Protein AF-A0A6A5BNG4-F1 (afdb_monomer)

Organism: Naegleria fowleri (NCBI:txid5763)

Solvent-accessible surface area (backbone atoms only — not comparable to full-atom values): 40467 Å² total; per-residue (Å²): 136,88,87,90,83,90,85,84,89,82,91,80,87,82,93,75,80,95,74,82,93,76,83,85,81,82,87,80,90,81,89,84,83,89,85,88,85,87,84,88,89,84,85,88,85,86,86,90,85,90,81,86,85,82,96,75,83,93,73,86,79,90,78,88,81,85,94,74,91,82,88,84,90,86,89,84,90,83,90,76,91,90,69,88,84,77,84,78,76,78,71,85,40,72,65,53,53,52,50,51,51,50,52,53,49,50,56,49,53,50,54,52,51,53,55,48,58,74,68,67,58,78,77,49,74,68,56,52,50,52,39,50,51,51,50,52,54,45,49,56,54,36,50,52,45,52,60,82,52,80,81,55,79,92,73,60,54,68,69,37,34,52,49,34,25,55,36,22,52,51,50,38,36,35,55,38,62,70,58,66,84,70,89,58,66,52,52,57,54,15,46,54,52,40,49,48,32,60,77,78,36,45,45,57,54,52,48,51,51,52,54,26,51,76,68,72,48,40,64,54,24,61,72,52,66,53,83,83,66,75,64,79,88,67,94,82,58,64,68,54,76,31,82,91,37,45,24,48,36,45,47,43,30,48,30,35,65,74,34,80,62,27,33,53,36,45,52,30,45,41,51,49,50,55,42,50,50,27,39,48,52,20,31,55,26,23,61,75,66,27,59,90,72,50,45,68,52,39,60,50,33,39,34,51,46,44,78,75,34,58,97,68,60,47,73,67,60,49,52,52,40,51,49,52,50,49,54,34,75,76,70,40,44,84,78,41,44,84,40,68,46,64,39,70,66,51,50,29,66,32,40,45,46,20,46,52,28,42,41,53,26,51,60,48,60,75,76,46,94,48,73,71,49,53,56,49,28,43,50,26,32,55,48,17,40,71,70,22,84,63,44,49,68,44,56,74,67,68,81,57,96,46,73,68,51,48,51,53,36,49,54,49,30,50,50,45,41,35,70,61,24,67,38,95,54,77,84,73,49,30,61,58,52,61,43,47,56,49,14,53,51,36,34,53,51,18,71,69,41,87,48,66,70,60,15,21,54,38,11,52,57,13,36,54,32,40,53,52,32,68,77,38,54,18,56,77,68,50,47,60,60,42,44,52,42,16,50,24,28,42,54,52,42,35,54,70,63,14,53,51,32,44,51,54,30,62,64,44,47,89,72,45,59,67,68,60,52,43,45,53,52,50,53,52,28,54,51,30,26,45,75,60,37,45,67,63,22,45,55,50,34,51,52,50,51,71,46,50,59,69,91,64,22,59,66,40,46,50,52,36,46,44,58,74,71,47,73,69,54,69,67,54,51,71,56,54,68,64,93,46,71,67,56,56,49,51,63,49,68,56,53,76,58,88,75,60,96,63,67,70,96,62,67,92,43,65,93,42,74,65,50,31,46,53,49,45,53,53,50,52,49,51,47,48,77,75,36,42,73,63,37,71,72,34,68,47,51,33,51,37,51,52,51,48,50,52,51,48,55,45,52,76,71,58,75,86,74,83,87,90,74,95,65,83,62,50,64,63,51,32,66,67,36,71,76,89,76,60,84,86,87,77,97,76,76,92,128

Secondary structure (DSSP, 8-state):
--------------------------------------------------------------------------------SSS----------HHHHHHHHHHHHHHHHHHHHHHHHHTT----HHHHHHHHHHHHHHHHHHHHHHHTTTT-GGG--HHHHHHHHHHHHHHHHHHHTT-PPPPP-HHHHHHHHHHHHHHH-HHHHHHHHHHHHHTT-HHHHHT-S-TT------TT-TTTSSTTTHHHHHHHHHHHHHSHHHHHHHHHHHHHHHHHHHHHHHHHHHHHH-HHHHTTHHHHHHHHHHHHHGGG--HHHHHHHHHHHHHIIIIIHHHHTT-EEE-TTT--EEEHHHHHHHHHHHHHHHH--SHHHHHHHHHHHHHHHHH-TT-GGGGGS---SSHHHHHHHHHHHHHHHHHHS--S-GGG-SS-THHHHHHHHHHHHHHH-SSHHHHHHHHHHHHHHHHHHHHS-SSPPPTHHHHHHHHHHHHTT-HHHHHHHHHHHHHTGGGS-HHHHHHHHHHHHHHHHHTT-HHHHHHHHHHHHHHS-HHHHHHHHHHHHHHHHS---TTGGGT-----HHHHHHHHHTTTTTS-----SS-SSSSSHHHHHHHHHHHHHHHHHHHHHHHHH-HHHHHHHHHHHHHHHHHHHHSS-PPP-----HHHHHHTSGGGS----------

pLDDT: mean 70.49, std 24.0, range [17.94, 96.12]

Radius of gyration: 31.19 Å; Cα contacts (8 Å, |Δi|>4): 688; chains: 1; bounding box: 96×82×78 Å

Nearest PDB structures (foldseek):
  3q15-assembly2_B-3  TM=4.594E-01  e=6.925E-02  Bacillus subtilis
  4i1a-assembly3_B  TM=2.818E-01  e=2.687E-02  Bacillus subtilis subsp. subtilis str. 168
  8rte-assembly1_B  TM=2.858E-01  e=1.502E+00  Bacillus phage phi105
  8rte-assembly1_A  TM=2.874E-01  e=1.626E+00  Bacillus phage phi105
  9dze-assembly1_c  TM=2.447E-01  e=7.385E-01  synthetic construct

Mean predicted aligned error: 15.06 Å

Sequence (687 aa):
MKAFLVQSLSKSRPLFSSSEARVLNFSYSVMGSNKVLTIGPHVFANLGASRKIDSKTYVPRSDIFPTSFRSYHYNIIYRNNNTEEKDLSFMETEAFIKANEQITQLEKSFAELLKKKRKNQTLQYDEELERQNLVFSTNNLLERAEEDNGGDTSLMHPLHLYMTWKLSKLRSKLLMRDFYTVDHNIPEDAITESVKMLEERPYLANLLKEQLIDRNEFEKYDKNFDQTIQFPTYTGHVQIHSPENNWLKYYIHDKLSNSSVGSIIAKKRAVFAELAESMQSGLASSLQLGPSIVKKDLFIFAFYYVVHFFSRLNPEAYDQCKEVVKIWDKGLKEEFKDVTFKDWETDVELRLDSCMSVLKAFLIGFTSEDETSAETIKKYAKLAQKQDSNNFYVFTLDVGEDPASFLRNIVKAEKIILEKGKLKTINHLRFFPILFHKATTVWSAAAAANDQVERGKVAKDALKLLQLSFNNLHVPMDPIEVQTMADCKLMMGEPDQSLTLYKEFFEVQFLTSSYHITHAVEVVSSLLLSVGESESAIKSLNRYCKYFPEDFTVSLRLHLIHALVEPPNSDLTSLIKSNDPSVQAQLAKGGDLRANNSTPSKLYHGKTEREQLEWCRKELNKLMDRHAEWLEMDDALYHFYQEIRNKVEMKLKQGNKMPQKPTVPSALKASMSKSLLTKSSDKKKNK

Structure (mmCIF, N/CA/C/O backbone):
data_AF-A0A6A5BNG4-F1
#
_entry.id   AF-A0A6A5BNG4-F1
#
loop_
_atom_site.group_PDB
_atom_site.id
_atom_site.type_symbol
_atom_site.label_atom_id
_atom_site.label_alt_id
_atom_site.label_comp_id
_atom_site.label_asym_id
_atom_site.label_entity_id
_atom_site.label_seq_id
_atom_site.pdbx_PDB_ins_code
_atom_site.Cartn_x
_atom_site.Cartn_y
_atom_site.Cartn_z
_atom_site.occupancy
_atom_site.B_iso_or_equiv
_atom_site.auth_seq_id
_atom_site.auth_comp_id
_atom_site.auth_asym_id
_atom_site.auth_atom_id
_atom_site.pdbx_PDB_model_num
ATOM 1 N N . MET A 1 1 ? 34.968 31.432 31.996 1.00 21.94 1 MET A N 1
ATOM 2 C CA . MET A 1 1 ? 34.877 30.905 33.376 1.00 21.94 1 MET A CA 1
ATOM 3 C C . MET A 1 1 ? 33.871 31.776 34.132 1.00 21.94 1 MET A C 1
ATOM 5 O O . MET A 1 1 ? 34.137 32.956 34.262 1.00 21.94 1 MET A O 1
ATOM 9 N N . LYS A 1 2 ? 32.727 31.199 34.543 1.00 20.91 2 LYS A N 1
ATOM 10 C CA . LYS A 1 2 ? 31.618 31.758 35.362 1.00 20.91 2 LYS A CA 1
ATOM 11 C C . LYS A 1 2 ? 30.854 33.037 34.913 1.00 20.91 2 LYS A C 1
ATOM 13 O O . LYS A 1 2 ? 31.408 34.122 34.879 1.00 20.91 2 LYS A O 1
ATOM 18 N N . ALA A 1 3 ? 29.526 32.833 34.837 1.00 21.31 3 ALA A N 1
ATOM 19 C CA . ALA A 1 3 ? 28.412 33.680 35.311 1.00 21.31 3 ALA A CA 1
ATOM 20 C C . ALA A 1 3 ? 27.717 34.649 34.322 1.00 21.31 3 ALA A C 1
ATOM 22 O O . ALA A 1 3 ? 28.346 35.567 33.818 1.00 21.31 3 ALA A O 1
ATOM 23 N N . PHE A 1 4 ? 26.404 34.444 34.101 1.00 19.59 4 PHE A N 1
ATOM 24 C CA . PHE A 1 4 ? 25.274 35.308 34.523 1.00 19.59 4 PHE A CA 1
ATOM 25 C C . PHE A 1 4 ? 23.986 35.091 33.694 1.00 19.59 4 PHE A C 1
ATOM 27 O O . PHE A 1 4 ? 24.003 34.936 32.478 1.00 19.59 4 PHE A O 1
ATOM 34 N N . LEU A 1 5 ? 22.879 35.045 34.437 1.00 20.58 5 LEU A N 1
ATOM 35 C CA . LEU A 1 5 ? 21.484 34.775 34.086 1.00 20.58 5 LEU A CA 1
ATOM 36 C C . LEU A 1 5 ? 20.719 36.054 33.653 1.00 20.58 5 LEU A C 1
ATOM 38 O O . LEU A 1 5 ? 21.007 37.122 34.178 1.00 20.58 5 LEU A O 1
ATOM 42 N N . VAL A 1 6 ? 19.640 35.851 32.870 1.00 21.09 6 VAL A N 1
ATOM 43 C CA . VAL A 1 6 ? 18.288 36.478 32.993 1.00 21.09 6 VAL A CA 1
ATOM 44 C C . VAL A 1 6 ? 18.105 37.952 32.565 1.00 21.09 6 VAL A C 1
ATOM 46 O O . 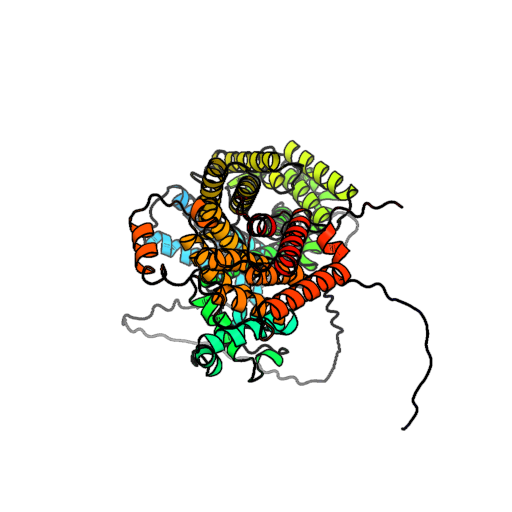VAL A 1 6 ? 18.624 38.850 33.207 1.00 21.09 6 VAL A O 1
ATOM 49 N N . GLN A 1 7 ? 17.271 38.223 31.537 1.00 19.84 7 GLN A N 1
ATOM 50 C CA . GLN A 1 7 ? 15.839 38.621 31.638 1.00 19.84 7 GLN A CA 1
ATOM 51 C C . GLN A 1 7 ? 15.306 39.406 30.410 1.00 19.84 7 GLN A C 1
ATOM 53 O O . GLN A 1 7 ? 16.007 40.220 29.822 1.00 19.84 7 GLN A O 1
ATOM 58 N N . SER A 1 8 ? 13.995 39.242 30.163 1.00 19.17 8 SER A N 1
ATOM 59 C CA . SER A 1 8 ? 13.049 40.039 29.339 1.00 19.17 8 SER A CA 1
ATOM 60 C C . SER A 1 8 ? 13.071 39.824 27.811 1.00 19.17 8 SER A C 1
ATOM 62 O O . SER A 1 8 ? 14.014 40.180 27.123 1.00 19.17 8 SER A O 1
ATOM 64 N N . LEU A 1 9 ? 12.137 39.035 27.255 1.00 20.30 9 LEU A N 1
ATOM 65 C CA . LEU A 1 9 ? 10.735 39.349 26.889 1.00 20.30 9 LEU A CA 1
ATOM 66 C C . LEU A 1 9 ? 10.604 40.300 25.685 1.00 20.30 9 LEU A C 1
ATOM 68 O O . LEU A 1 9 ? 10.746 41.507 25.827 1.00 20.30 9 LEU A O 1
ATOM 72 N N . SER A 1 10 ? 10.144 39.781 24.541 1.00 20.94 10 SER A N 1
ATOM 73 C CA . SER A 1 10 ? 8.760 39.978 24.062 1.00 20.94 10 SER A CA 1
ATOM 74 C C . SER A 1 10 ? 8.623 39.837 22.533 1.00 20.94 10 SER A C 1
ATOM 76 O O . SER A 1 10 ? 9.385 40.403 21.764 1.00 20.94 10 SER A O 1
ATOM 78 N N . LYS A 1 11 ? 7.566 39.115 22.129 1.00 23.48 11 LYS A N 1
ATOM 79 C CA . LYS A 1 11 ? 6.869 39.174 20.828 1.00 23.48 11 LYS A CA 1
ATOM 80 C C . LYS A 1 11 ? 7.656 38.814 19.553 1.00 23.48 11 LYS A C 1
ATOM 82 O O . LYS A 1 11 ? 8.029 39.682 18.777 1.00 23.48 11 LYS A O 1
ATOM 87 N N . SER A 1 12 ? 7.637 37.527 19.213 1.00 20.52 12 SER A N 1
ATOM 88 C CA . SER A 1 12 ? 7.325 37.077 17.846 1.00 20.52 12 SER A CA 1
ATOM 89 C C . SER A 1 12 ? 6.909 35.601 17.861 1.00 20.52 12 SER A C 1
ATOM 91 O O . SER A 1 12 ? 7.586 34.744 18.419 1.00 20.52 12 SER A O 1
ATOM 93 N N . ARG A 1 13 ? 5.733 35.310 17.295 1.00 20.23 13 ARG A N 1
ATOM 94 C CA . ARG A 1 13 ? 5.315 33.952 16.918 1.00 20.23 13 ARG A CA 1
ATOM 95 C C . ARG A 1 13 ? 6.198 33.483 15.753 1.00 20.23 13 ARG A C 1
ATOM 97 O O . ARG A 1 13 ? 6.324 34.258 14.806 1.00 20.23 13 ARG A O 1
ATOM 104 N N . PRO A 1 14 ? 6.665 32.227 15.718 1.00 21.78 14 PRO A N 1
ATOM 105 C CA . PRO A 1 14 ? 6.932 31.544 14.466 1.00 21.78 14 PRO A CA 1
ATOM 106 C C . PRO A 1 14 ? 5.782 30.578 14.162 1.00 21.78 14 PRO A C 1
ATOM 108 O O . PRO A 1 14 ? 5.518 29.629 14.896 1.00 21.78 14 PRO A O 1
ATOM 111 N N . LEU A 1 15 ? 5.094 30.865 13.059 1.00 21.11 15 LEU A N 1
ATOM 112 C CA . LEU A 1 15 ? 4.366 29.893 12.256 1.00 21.11 15 LEU A CA 1
ATOM 113 C C . LEU A 1 15 ? 5.402 28.959 11.625 1.00 21.11 15 LEU A C 1
ATOM 115 O O . LEU A 1 15 ? 6.094 29.383 10.708 1.00 21.11 15 LEU A O 1
ATOM 119 N N . PHE A 1 16 ? 5.499 27.720 12.095 1.00 20.09 16 PHE A N 1
ATOM 120 C CA . PHE A 1 16 ? 6.054 26.614 11.318 1.00 20.09 16 PHE A CA 1
ATOM 121 C C . PHE A 1 16 ? 5.266 25.357 11.680 1.00 20.09 16 PHE A C 1
ATOM 123 O O . PHE A 1 16 ? 5.475 24.749 12.727 1.00 20.09 16 PHE A O 1
ATOM 130 N N . SER A 1 17 ? 4.295 25.026 10.830 1.00 21.86 17 SER A N 1
ATOM 131 C CA . SER A 1 17 ? 3.692 23.699 10.768 1.00 21.86 17 SER A CA 1
ATOM 132 C C . SER A 1 17 ? 4.641 22.778 10.007 1.00 21.86 17 SER A C 1
ATOM 134 O O . SER A 1 17 ? 5.210 23.167 8.991 1.00 21.86 17 SER A O 1
ATOM 136 N N . SER A 1 18 ? 4.812 21.576 10.537 1.00 21.56 18 SER A N 1
ATOM 137 C CA . SER A 1 18 ? 5.783 20.554 10.161 1.00 21.56 18 SER A CA 1
ATOM 138 C C . SER A 1 18 ? 5.607 20.040 8.729 1.00 21.56 18 SER A C 1
ATOM 140 O O . SER A 1 18 ? 4.853 19.104 8.472 1.00 21.56 18 SER A O 1
ATOM 142 N N . SER A 1 19 ? 6.365 20.635 7.820 1.00 21.42 19 SER A N 1
ATOM 143 C CA . SER A 1 19 ? 6.975 19.970 6.674 1.00 21.42 19 SER A CA 1
ATOM 144 C C . SER A 1 19 ? 8.455 19.734 6.997 1.00 21.42 19 SER A C 1
ATOM 146 O O . SER A 1 19 ? 9.074 20.597 7.613 1.00 21.42 19 SER A O 1
ATOM 148 N N . GLU A 1 20 ? 9.002 18.624 6.492 1.00 23.64 20 GLU A N 1
ATOM 149 C CA . GLU A 1 20 ? 10.434 18.285 6.362 1.00 23.64 20 GLU A CA 1
ATOM 150 C C . GLU A 1 20 ? 11.079 17.418 7.460 1.00 23.64 20 GLU A C 1
ATOM 152 O O . GLU A 1 20 ? 11.467 17.889 8.524 1.00 23.64 20 GLU A O 1
ATOM 157 N N . ALA A 1 21 ? 11.367 16.162 7.102 1.00 21.28 21 ALA A N 1
ATOM 158 C CA . ALA A 1 21 ? 12.615 15.520 7.499 1.00 21.28 21 ALA A CA 1
ATOM 159 C C . ALA A 1 21 ? 13.650 15.784 6.389 1.00 21.28 21 ALA A C 1
ATOM 161 O O . ALA A 1 21 ? 13.784 15.018 5.437 1.00 21.28 21 ALA A O 1
ATOM 162 N N . ARG A 1 22 ? 14.354 16.917 6.492 1.00 20.56 22 ARG A N 1
ATOM 163 C CA . ARG A 1 22 ? 15.666 17.122 5.866 1.00 20.56 22 ARG A CA 1
ATOM 164 C C . ARG A 1 22 ? 16.707 16.601 6.848 1.00 20.56 22 ARG A C 1
ATOM 166 O O . ARG A 1 22 ? 16.840 17.162 7.932 1.00 20.56 22 ARG A O 1
ATOM 173 N N . VAL A 1 23 ? 17.478 15.587 6.468 1.00 20.09 23 VAL A N 1
ATOM 174 C CA . VAL A 1 23 ? 18.735 15.280 7.161 1.00 20.09 23 VAL A CA 1
ATOM 175 C C . VAL A 1 23 ? 19.874 15.846 6.321 1.00 20.09 23 VAL A C 1
ATOM 177 O O . VAL A 1 23 ? 20.264 15.295 5.297 1.00 20.09 23 VAL A O 1
ATOM 180 N N . LEU A 1 24 ? 20.364 17.004 6.762 1.00 18.69 24 LEU A N 1
ATOM 181 C CA . LEU A 1 24 ? 21.663 17.563 6.406 1.00 18.69 24 LEU A CA 1
ATOM 182 C C . LEU A 1 24 ? 22.744 16.710 7.080 1.00 18.69 24 LEU A C 1
ATOM 184 O O . LEU A 1 24 ? 22.804 16.694 8.307 1.00 18.69 24 LEU A O 1
ATOM 188 N N . ASN A 1 25 ? 23.618 16.061 6.311 1.00 19.77 25 ASN A N 1
ATOM 189 C CA . ASN A 1 25 ? 24.873 15.528 6.843 1.00 19.77 25 ASN A CA 1
ATOM 190 C C . ASN A 1 25 ? 26.040 16.388 6.353 1.00 19.77 25 ASN A C 1
ATOM 192 O O . ASN A 1 25 ? 26.356 16.431 5.167 1.00 19.77 25 ASN A O 1
ATOM 196 N N . PHE A 1 26 ? 26.656 17.093 7.302 1.00 18.72 26 PHE A N 1
ATOM 197 C CA . PHE A 1 26 ? 27.921 17.793 7.130 1.00 18.72 26 PHE A CA 1
ATOM 198 C C . PHE A 1 26 ? 29.082 16.803 7.266 1.00 18.72 26 PHE A C 1
ATOM 200 O O . PHE A 1 26 ? 29.196 16.084 8.257 1.00 18.72 26 PHE A O 1
ATOM 207 N N . SER A 1 27 ? 29.961 16.807 6.270 1.00 17.94 27 SER A N 1
ATOM 208 C CA . SER A 1 27 ? 31.231 16.089 6.236 1.00 17.94 27 SER A CA 1
ATOM 209 C C . SER A 1 27 ? 32.226 16.690 7.235 1.00 17.94 27 SER A C 1
ATOM 211 O O . SER A 1 27 ? 32.430 17.903 7.248 1.00 17.94 27 SER A O 1
ATOM 213 N N . TYR A 1 28 ? 32.927 15.850 7.999 1.00 19.59 28 TYR A N 1
ATOM 214 C CA . TYR A 1 28 ? 34.184 16.227 8.650 1.00 19.59 28 TYR A CA 1
ATOM 215 C C . TYR A 1 28 ? 35.303 15.293 8.187 1.00 19.59 28 TYR A C 1
ATOM 217 O O . TYR A 1 28 ? 35.239 14.081 8.371 1.00 19.59 28 TYR A O 1
ATOM 225 N N . SER A 1 29 ? 36.332 15.881 7.573 1.00 18.59 29 SER A N 1
ATOM 226 C CA . SER A 1 29 ? 37.583 15.212 7.223 1.00 18.59 29 SER A CA 1
ATOM 227 C C . SER A 1 29 ? 38.486 15.085 8.447 1.00 18.59 29 SER A C 1
ATOM 229 O O . SER A 1 29 ? 38.669 16.069 9.166 1.00 18.59 29 SER A O 1
ATOM 231 N N . VAL A 1 30 ? 39.166 13.950 8.598 1.00 19.66 30 VAL A N 1
ATOM 232 C CA . VAL A 1 30 ? 40.410 13.863 9.375 1.00 19.66 30 VAL A CA 1
ATOM 233 C C . VAL A 1 30 ? 41.446 13.123 8.527 1.00 19.66 30 VAL A C 1
ATOM 235 O O . VAL A 1 30 ? 41.300 11.938 8.244 1.00 19.66 30 VAL A O 1
ATOM 238 N N . MET A 1 31 ? 42.476 13.851 8.083 1.00 20.22 31 MET A N 1
ATOM 239 C CA . MET A 1 31 ? 43.688 13.289 7.477 1.00 20.22 31 MET A CA 1
ATOM 240 C C . MET A 1 31 ? 44.587 12.659 8.548 1.00 20.22 31 MET A C 1
ATOM 242 O O . MET A 1 31 ? 44.714 13.211 9.640 1.00 20.22 31 MET A O 1
ATOM 246 N N . GLY A 1 32 ? 45.304 11.583 8.195 1.00 20.73 32 GLY A N 1
ATOM 247 C CA . GLY A 1 32 ? 46.366 11.031 9.046 1.00 20.73 32 GLY A CA 1
ATOM 248 C C . GLY A 1 32 ? 47.072 9.758 8.549 1.00 20.73 32 GLY A C 1
ATOM 249 O O . GLY A 1 32 ? 46.861 8.693 9.104 1.00 20.73 32 GLY A O 1
ATOM 250 N N . SER A 1 33 ? 47.957 9.916 7.555 1.00 22.66 33 SER A N 1
ATOM 251 C CA . SER A 1 33 ? 49.281 9.267 7.372 1.00 22.66 33 SER A CA 1
ATOM 252 C C . SER A 1 33 ? 49.483 7.731 7.282 1.00 22.66 33 SER A C 1
ATOM 254 O O . SER A 1 33 ? 49.406 7.013 8.271 1.00 22.66 33 SER A O 1
ATOM 256 N N . ASN A 1 34 ? 49.999 7.324 6.107 1.00 23.98 34 ASN A N 1
ATOM 257 C CA . ASN A 1 34 ? 51.129 6.414 5.810 1.00 23.98 34 ASN A CA 1
ATOM 258 C C . ASN A 1 34 ? 51.311 5.074 6.563 1.00 23.98 34 ASN A C 1
ATOM 260 O O . ASN A 1 34 ? 51.776 5.064 7.700 1.00 23.98 34 ASN A O 1
ATOM 264 N N . LYS A 1 35 ? 51.298 3.957 5.811 1.00 22.94 35 LYS A N 1
ATOM 265 C CA . LYS A 1 35 ? 52.527 3.194 5.479 1.00 22.94 35 LYS A CA 1
ATOM 266 C C . LYS A 1 35 ? 52.305 2.136 4.387 1.00 22.94 35 LYS A C 1
ATOM 268 O O . LYS A 1 35 ? 51.303 1.438 4.353 1.00 22.94 35 LYS A O 1
ATOM 273 N N . VAL A 1 36 ? 53.308 2.069 3.516 1.00 22.73 36 VAL A N 1
ATOM 274 C CA . VAL A 1 36 ? 53.517 1.183 2.364 1.00 22.73 36 VAL A CA 1
ATOM 275 C C . VAL A 1 36 ? 53.899 -0.230 2.816 1.00 22.73 36 VAL A C 1
ATOM 277 O O . VAL A 1 36 ? 54.700 -0.363 3.743 1.00 22.73 36 VAL A O 1
ATOM 280 N N . LEU A 1 37 ? 53.447 -1.264 2.097 1.00 21.11 37 LEU A N 1
ATOM 281 C CA . LEU A 1 37 ? 54.206 -2.513 1.984 1.00 21.11 37 LEU A CA 1
ATOM 282 C C . LEU A 1 37 ? 53.990 -3.185 0.619 1.00 21.11 37 LEU A C 1
ATOM 284 O O . LEU A 1 37 ? 52.897 -3.619 0.272 1.00 21.11 37 LEU A O 1
ATOM 288 N N . THR A 1 38 ? 55.077 -3.236 -0.145 1.00 21.02 38 THR A N 1
ATOM 289 C CA . THR A 1 38 ? 55.267 -3.972 -1.399 1.00 21.02 38 THR A CA 1
ATOM 290 C C . THR A 1 38 ? 55.924 -5.316 -1.071 1.00 21.02 38 THR A C 1
ATOM 292 O O . THR A 1 38 ? 56.778 -5.325 -0.191 1.00 21.02 38 THR A O 1
ATOM 295 N N . ILE A 1 39 ? 55.601 -6.402 -1.788 1.00 21.23 39 ILE A N 1
ATOM 296 C CA . ILE A 1 39 ? 56.528 -7.444 -2.304 1.00 21.23 39 ILE A CA 1
ATOM 297 C C . ILE A 1 39 ? 55.727 -8.414 -3.200 1.00 21.23 39 ILE A C 1
ATOM 299 O O . ILE A 1 39 ? 54.602 -8.784 -2.880 1.00 21.23 39 ILE A O 1
ATOM 303 N N . GLY A 1 40 ? 56.321 -8.759 -4.348 1.00 19.00 40 GLY A N 1
ATOM 304 C CA . GLY A 1 40 ? 55.734 -9.510 -5.461 1.00 19.00 40 GLY A CA 1
ATOM 305 C C . GLY A 1 40 ? 56.081 -11.021 -5.530 1.00 19.00 40 GLY A C 1
ATOM 306 O O . GLY A 1 40 ? 56.187 -11.656 -4.484 1.00 19.00 40 GLY A O 1
ATOM 307 N N . PRO A 1 41 ? 56.198 -11.630 -6.736 1.00 27.78 41 PRO A N 1
ATOM 308 C CA . PRO A 1 41 ? 55.544 -12.910 -7.064 1.00 27.78 41 PRO A CA 1
ATOM 309 C C . PRO A 1 41 ? 56.490 -14.091 -7.386 1.00 27.78 41 PRO A C 1
ATOM 311 O O . PRO A 1 41 ? 57.577 -13.876 -7.908 1.00 27.78 41 PRO A O 1
ATOM 314 N N . HIS A 1 42 ? 56.026 -15.342 -7.212 1.00 20.91 42 HIS A N 1
ATOM 315 C CA . HIS A 1 42 ? 56.537 -16.553 -7.897 1.00 20.91 42 HIS A CA 1
ATOM 316 C C . HIS A 1 42 ? 55.421 -17.626 -7.994 1.00 20.91 42 HIS A C 1
ATOM 318 O O . HIS A 1 42 ? 54.823 -17.963 -6.982 1.00 20.91 42 HIS A O 1
ATOM 324 N N . VAL A 1 43 ? 54.910 -17.953 -9.193 1.00 20.77 43 VAL A N 1
ATOM 325 C CA . VAL A 1 43 ? 55.278 -19.041 -10.145 1.00 20.77 43 VAL A CA 1
ATOM 326 C C . VAL A 1 43 ? 54.539 -20.384 -9.921 1.00 20.77 43 VAL A C 1
ATOM 328 O O . VAL A 1 43 ? 54.553 -20.968 -8.847 1.00 20.77 43 VAL A O 1
ATOM 331 N N . PHE A 1 44 ? 53.918 -20.831 -11.024 1.00 22.08 44 PHE A N 1
ATOM 332 C CA . PHE A 1 44 ? 53.244 -22.093 -11.372 1.00 22.08 44 PHE A CA 1
ATOM 333 C C . PHE A 1 44 ? 53.878 -23.410 -10.861 1.00 22.08 44 PHE A C 1
ATOM 335 O O . PHE A 1 44 ? 55.096 -23.545 -10.898 1.00 22.08 44 PHE A O 1
ATOM 342 N N . ALA A 1 45 ? 53.050 -24.444 -10.604 1.00 21.56 45 ALA A N 1
ATOM 343 C CA . ALA A 1 45 ? 52.884 -25.630 -11.480 1.00 21.56 45 ALA A CA 1
ATOM 344 C C . ALA A 1 45 ? 52.431 -26.932 -10.755 1.00 21.56 45 ALA A C 1
ATOM 346 O O . ALA A 1 45 ? 53.071 -27.389 -9.817 1.00 21.56 45 ALA A O 1
ATOM 347 N N . ASN A 1 46 ? 51.450 -27.599 -11.385 1.00 21.62 46 ASN A N 1
ATOM 348 C CA . ASN A 1 46 ? 51.383 -29.040 -11.707 1.00 21.62 46 ASN A CA 1
ATOM 349 C C . ASN A 1 46 ? 50.761 -30.128 -10.788 1.00 21.62 46 ASN A C 1
ATOM 351 O O . ASN A 1 46 ? 51.171 -30.344 -9.656 1.00 21.62 46 ASN A O 1
ATOM 355 N N . LEU A 1 47 ? 49.926 -30.939 -11.482 1.00 21.97 47 LEU A N 1
ATOM 356 C CA . LEU A 1 47 ? 49.556 -32.365 -11.312 1.00 21.97 47 LEU A CA 1
ATOM 357 C C . LEU A 1 47 ? 48.570 -32.684 -10.165 1.00 21.97 47 LEU A C 1
ATOM 359 O O . LEU A 1 47 ? 48.781 -32.305 -9.028 1.00 21.97 47 LEU A O 1
ATOM 363 N N . GLY A 1 48 ? 47.439 -33.375 -10.341 1.00 21.31 48 GLY A N 1
ATOM 364 C CA . GLY A 1 48 ? 47.065 -34.397 -11.317 1.00 21.31 48 GLY A CA 1
ATOM 365 C C . GLY A 1 48 ? 46.961 -35.756 -10.613 1.00 21.31 48 GLY A C 1
ATOM 366 O O . GLY A 1 48 ? 47.982 -36.408 -10.461 1.00 21.31 48 GLY A O 1
ATOM 367 N N . ALA A 1 49 ? 45.761 -36.186 -10.191 1.00 22.61 49 ALA A N 1
ATOM 368 C CA . ALA A 1 49 ? 45.398 -37.603 -10.002 1.00 22.61 49 ALA A CA 1
ATOM 369 C C . ALA A 1 49 ? 43.911 -37.780 -9.637 1.00 22.61 49 ALA A C 1
ATOM 371 O O . ALA A 1 49 ? 43.346 -37.060 -8.819 1.00 22.61 49 ALA A O 1
ATOM 372 N N . SER A 1 50 ? 43.298 -38.785 -10.258 1.00 24.03 50 SER A N 1
ATOM 373 C CA . SER A 1 50 ? 41.903 -39.208 -10.143 1.00 24.03 50 SER A CA 1
ATOM 374 C C . SER A 1 50 ? 41.514 -39.767 -8.770 1.00 24.03 50 SER A C 1
ATOM 376 O O . SER A 1 50 ? 42.295 -40.521 -8.190 1.00 24.03 50 SER A O 1
ATOM 378 N N . ARG A 1 51 ? 40.241 -39.613 -8.376 1.00 22.78 51 ARG A N 1
ATOM 379 C CA . ARG A 1 51 ? 39.464 -40.681 -7.713 1.00 22.78 51 ARG A CA 1
ATOM 380 C C . ARG A 1 51 ? 37.958 -40.491 -7.925 1.00 22.78 51 ARG A C 1
ATOM 382 O O . ARG A 1 51 ? 37.450 -39.376 -7.900 1.00 22.78 51 ARG A O 1
ATOM 389 N N . LYS A 1 52 ? 37.280 -41.611 -8.191 1.00 24.12 52 LYS A N 1
ATOM 390 C CA . LYS A 1 52 ? 35.833 -41.739 -8.402 1.00 24.12 52 LYS A CA 1
ATOM 391 C C . LYS A 1 52 ? 35.055 -41.536 -7.090 1.00 24.12 52 LYS A C 1
ATOM 393 O O . LYS A 1 52 ? 35.373 -42.201 -6.115 1.00 24.12 52 LYS A O 1
ATOM 398 N N . ILE A 1 53 ? 34.048 -40.661 -7.182 1.00 31.56 53 ILE A N 1
ATOM 399 C CA . ILE A 1 53 ? 32.659 -40.700 -6.668 1.00 31.56 53 ILE A CA 1
ATOM 400 C C . ILE A 1 53 ? 32.429 -41.080 -5.193 1.00 31.56 53 ILE A C 1
ATOM 402 O O . ILE A 1 53 ? 32.664 -42.218 -4.811 1.00 31.56 53 ILE A O 1
ATOM 406 N N . ASP A 1 54 ? 31.763 -40.179 -4.456 1.00 21.88 54 ASP A N 1
ATOM 407 C CA . ASP A 1 54 ? 30.599 -40.564 -3.647 1.00 21.88 54 ASP A CA 1
ATOM 408 C C . ASP A 1 54 ? 29.534 -39.454 -3.615 1.00 21.88 54 ASP A C 1
ATOM 410 O O . ASP A 1 54 ? 29.833 -38.259 -3.610 1.00 21.88 54 ASP A O 1
ATOM 414 N N . SER A 1 55 ? 28.273 -39.868 -3.691 1.00 36.47 55 SER A N 1
ATOM 415 C CA . SER A 1 55 ? 27.087 -39.032 -3.876 1.00 36.47 55 SER A CA 1
ATOM 416 C C . SER A 1 55 ? 26.594 -38.417 -2.564 1.00 36.47 55 SER A C 1
ATOM 418 O O . SER A 1 55 ? 26.103 -39.151 -1.706 1.00 36.47 55 SER A O 1
ATOM 420 N N . LYS A 1 56 ? 26.674 -37.087 -2.440 1.00 26.67 56 LYS A N 1
ATOM 421 C CA . LYS A 1 56 ? 25.776 -36.162 -1.709 1.00 26.67 56 LYS A CA 1
ATOM 422 C C . LYS A 1 56 ? 26.450 -34.784 -1.667 1.00 26.67 56 LYS A C 1
ATOM 424 O O . LYS A 1 56 ? 27.673 -34.707 -1.627 1.00 26.67 56 LYS A O 1
ATOM 429 N N . THR A 1 57 ? 25.647 -33.719 -1.661 1.00 25.36 57 THR A N 1
ATOM 430 C CA . THR A 1 57 ? 26.028 -32.291 -1.788 1.00 25.36 57 THR A CA 1
ATOM 431 C C . THR A 1 57 ? 26.449 -31.864 -3.200 1.00 25.36 57 THR A C 1
ATOM 433 O O . THR A 1 57 ? 27.586 -32.044 -3.623 1.00 25.36 57 THR A O 1
ATOM 436 N N . TYR A 1 58 ? 25.507 -31.266 -3.936 1.00 25.62 58 TYR A N 1
ATOM 437 C CA . TYR A 1 58 ? 25.801 -30.541 -5.169 1.00 25.62 58 TYR A CA 1
ATOM 438 C C . TYR A 1 58 ? 26.155 -29.098 -4.793 1.00 25.62 58 TYR A C 1
ATOM 440 O O . TYR A 1 58 ? 25.276 -28.288 -4.517 1.00 25.62 58 TYR A O 1
ATOM 448 N N . VAL A 1 59 ? 27.451 -28.800 -4.729 1.00 23.56 59 VAL A N 1
ATOM 449 C CA . VAL A 1 59 ? 27.978 -27.430 -4.729 1.00 23.56 59 VAL A CA 1
ATOM 450 C C . VAL A 1 59 ? 28.408 -27.150 -6.170 1.00 23.56 59 VAL A C 1
ATOM 452 O O . VAL A 1 59 ? 29.302 -27.851 -6.657 1.00 23.56 59 VAL A O 1
ATOM 455 N N . PRO A 1 60 ? 27.806 -26.197 -6.903 1.00 26.50 60 PRO A N 1
ATOM 456 C CA . PRO A 1 60 ? 28.336 -25.827 -8.205 1.00 26.50 60 PRO A CA 1
ATOM 457 C C . PRO A 1 60 ? 29.677 -25.111 -7.991 1.00 26.50 60 PRO A C 1
ATOM 459 O O . PRO A 1 60 ? 29.744 -24.052 -7.375 1.00 26.50 60 PRO A O 1
ATOM 462 N N . ARG A 1 61 ? 30.759 -25.740 -8.464 1.00 23.20 61 ARG A N 1
ATOM 463 C CA . ARG A 1 61 ? 32.120 -25.191 -8.439 1.00 23.20 61 ARG A CA 1
ATOM 464 C C . ARG A 1 61 ? 32.171 -23.859 -9.187 1.00 23.20 61 ARG A C 1
ATOM 466 O O . ARG A 1 61 ? 31.922 -23.804 -10.389 1.00 23.20 61 ARG A O 1
ATOM 473 N N . SER A 1 62 ? 32.560 -22.822 -8.463 1.00 28.83 62 SER A N 1
ATOM 474 C CA . SER A 1 62 ? 32.912 -21.494 -8.945 1.00 28.83 62 SER A CA 1
ATOM 475 C C . SER A 1 62 ? 34.369 -21.461 -9.410 1.00 28.83 62 SER A C 1
ATOM 477 O O . SER A 1 62 ? 35.177 -20.819 -8.765 1.00 28.83 62 SER A O 1
ATOM 479 N N . ASP A 1 63 ? 34.743 -22.159 -10.480 1.00 27.42 63 ASP A N 1
ATOM 480 C CA . ASP A 1 63 ? 36.093 -22.020 -11.042 1.00 27.42 63 ASP A CA 1
ATOM 481 C C . ASP A 1 63 ? 36.071 -22.313 -12.542 1.00 27.42 63 ASP A C 1
ATOM 483 O O . ASP A 1 63 ? 35.789 -23.440 -12.939 1.00 27.42 63 ASP A O 1
ATOM 487 N N . ILE A 1 64 ? 36.326 -21.273 -13.345 1.00 27.34 64 ILE A N 1
ATOM 488 C CA . ILE A 1 64 ? 37.132 -21.205 -14.584 1.00 27.34 64 ILE A CA 1
ATOM 489 C C . ILE A 1 64 ? 36.848 -19.817 -15.184 1.00 27.34 64 ILE A C 1
ATOM 491 O O . ILE A 1 64 ? 35.879 -19.677 -15.915 1.00 27.34 64 ILE A O 1
ATOM 495 N N . PHE A 1 65 ? 37.678 -18.802 -14.905 1.00 30.28 65 PHE A N 1
ATOM 496 C CA . PHE A 1 65 ? 37.968 -17.695 -15.838 1.00 30.28 65 PHE A CA 1
ATOM 497 C C . PHE A 1 65 ? 39.331 -17.053 -15.496 1.00 30.28 65 PHE A C 1
ATOM 499 O O . PHE A 1 65 ? 39.661 -16.928 -14.317 1.00 30.28 65 PHE A O 1
ATOM 506 N N . PRO A 1 66 ? 40.151 -16.676 -16.499 1.00 29.14 66 PRO A N 1
ATOM 507 C CA . PRO A 1 66 ? 41.481 -16.114 -16.280 1.00 29.14 66 PRO A CA 1
ATOM 508 C C . PRO A 1 66 ? 41.420 -14.615 -15.940 1.00 29.14 66 PRO A C 1
ATOM 510 O O . PRO A 1 66 ? 40.744 -13.832 -16.602 1.00 29.14 66 PRO A O 1
ATOM 513 N N . THR A 1 67 ? 42.175 -14.219 -14.918 1.00 30.77 67 THR A N 1
ATOM 514 C CA . THR A 1 67 ? 42.191 -12.906 -14.249 1.00 30.77 67 THR A CA 1
ATOM 515 C C . THR A 1 67 ? 43.111 -11.857 -14.898 1.00 30.77 67 THR A C 1
ATOM 517 O O . THR A 1 67 ? 43.751 -11.074 -14.199 1.00 30.77 67 THR A O 1
ATOM 520 N N . SER A 1 68 ? 43.212 -11.779 -16.229 1.00 29.47 68 SER A N 1
ATOM 521 C CA . SER A 1 68 ? 44.054 -10.738 -16.850 1.00 29.47 68 SER A CA 1
ATOM 522 C C . SER A 1 68 ? 43.491 -10.179 -18.155 1.00 29.47 68 SER A C 1
ATOM 524 O O . SER A 1 68 ? 43.536 -10.838 -19.193 1.00 29.47 68 SER A O 1
ATOM 526 N N . PHE A 1 69 ? 43.027 -8.929 -18.106 1.00 35.16 69 PHE A N 1
ATOM 527 C CA . PHE A 1 69 ? 42.621 -8.133 -19.263 1.00 35.16 69 PHE A CA 1
ATOM 528 C C . PHE A 1 69 ? 43.847 -7.508 -19.946 1.00 35.16 69 PHE A C 1
ATOM 530 O O . PHE A 1 69 ? 44.603 -6.771 -19.316 1.00 35.16 69 PHE A O 1
ATOM 537 N N . ARG A 1 70 ? 44.045 -7.771 -21.244 1.00 26.14 70 ARG A N 1
ATOM 538 C CA . ARG A 1 70 ? 44.934 -6.976 -22.111 1.00 26.14 70 ARG A CA 1
ATOM 539 C C . ARG A 1 70 ? 44.088 -6.230 -23.137 1.00 26.14 70 ARG A C 1
ATOM 541 O O . ARG A 1 70 ? 43.299 -6.846 -23.846 1.00 26.14 70 ARG A O 1
ATOM 548 N N . SER A 1 71 ? 44.256 -4.913 -23.197 1.00 26.69 71 SER A N 1
ATOM 549 C CA . SER A 1 71 ? 43.556 -4.001 -24.098 1.00 26.69 71 SER A CA 1
ATOM 550 C C . SER A 1 71 ? 44.328 -3.781 -25.405 1.00 26.69 71 SER A C 1
ATOM 552 O O . SER A 1 71 ? 45.548 -3.629 -25.398 1.00 26.69 71 SER A O 1
ATOM 554 N N . TYR A 1 72 ? 43.607 -3.719 -26.527 1.00 26.81 72 TYR A N 1
ATOM 555 C CA . TYR A 1 72 ? 44.084 -3.167 -27.800 1.00 26.81 72 TYR A CA 1
ATOM 556 C C . TYR A 1 72 ? 43.076 -2.110 -28.281 1.00 26.81 72 TYR A C 1
ATOM 558 O O . TYR A 1 72 ? 41.870 -2.316 -28.162 1.00 26.81 72 TYR A O 1
ATOM 566 N N . HIS A 1 73 ? 43.574 -0.972 -28.777 1.00 26.89 73 HIS A N 1
ATOM 567 C CA . HIS A 1 73 ? 42.784 0.213 -29.140 1.00 26.89 73 HIS A CA 1
ATOM 568 C C . HIS A 1 73 ? 42.581 0.340 -30.657 1.00 26.89 73 HIS A C 1
ATOM 570 O O . HIS A 1 73 ? 43.545 0.229 -31.413 1.00 26.89 73 HIS A O 1
ATOM 576 N N . TYR A 1 74 ? 41.362 0.686 -31.082 1.00 26.23 74 TYR A N 1
ATOM 577 C CA . TYR A 1 74 ? 41.071 1.258 -32.402 1.00 26.23 74 TYR A CA 1
ATOM 578 C C . TYR A 1 74 ? 40.076 2.421 -32.258 1.00 26.23 74 TYR A C 1
ATOM 580 O O . TYR A 1 74 ? 39.072 2.294 -31.562 1.00 26.23 74 TYR A O 1
ATOM 588 N N . ASN A 1 75 ? 40.369 3.548 -32.919 1.00 24.91 75 ASN A N 1
ATOM 589 C CA . ASN A 1 75 ? 39.605 4.799 -32.843 1.00 24.91 75 ASN A CA 1
ATOM 590 C C . ASN A 1 75 ? 38.643 4.953 -34.029 1.00 24.91 75 ASN A C 1
ATOM 592 O O . ASN A 1 75 ? 39.052 4.784 -35.178 1.00 24.91 75 ASN A O 1
ATOM 596 N N . ILE A 1 76 ? 37.409 5.394 -33.766 1.00 28.28 76 ILE A N 1
ATOM 597 C CA . ILE A 1 76 ? 36.529 6.016 -34.766 1.00 28.28 76 ILE A CA 1
ATOM 598 C C . ILE A 1 76 ? 35.980 7.314 -34.158 1.00 28.28 76 ILE A C 1
ATOM 600 O O . ILE A 1 76 ? 35.331 7.285 -33.120 1.00 28.28 76 ILE A O 1
ATOM 604 N N . ILE A 1 77 ? 36.265 8.444 -34.811 1.00 25.20 77 ILE A N 1
ATOM 605 C CA . ILE A 1 77 ? 35.974 9.810 -34.342 1.00 25.20 77 ILE A CA 1
ATOM 606 C C . ILE A 1 77 ? 34.613 10.275 -34.882 1.00 25.20 77 ILE A C 1
ATOM 608 O O . ILE A 1 77 ? 34.359 10.151 -36.083 1.00 25.20 77 ILE A O 1
ATOM 612 N N . TYR A 1 78 ? 33.784 10.895 -34.036 1.00 27.39 78 TYR A N 1
ATOM 613 C CA . TYR A 1 78 ? 32.596 11.651 -34.454 1.00 27.39 78 TYR A CA 1
ATOM 614 C C . TYR A 1 78 ? 32.769 13.139 -34.123 1.00 27.39 78 TYR A C 1
ATOM 616 O O . TYR A 1 78 ? 33.075 13.494 -32.992 1.00 27.39 78 TYR A O 1
ATOM 624 N N . ARG A 1 79 ? 32.554 14.025 -35.105 1.00 27.20 79 ARG A N 1
ATOM 625 C CA . ARG A 1 79 ? 32.583 15.487 -34.919 1.00 27.20 79 ARG A CA 1
ATOM 626 C C . ARG A 1 79 ? 31.170 16.038 -34.746 1.00 27.20 79 ARG A C 1
ATOM 628 O O . ARG A 1 79 ? 30.372 15.929 -35.675 1.00 27.20 79 ARG A O 1
ATOM 635 N N . ASN A 1 80 ? 30.909 16.741 -33.644 1.00 27.12 80 ASN A N 1
ATOM 636 C CA . ASN A 1 80 ? 30.041 17.920 -33.675 1.00 27.12 80 ASN A CA 1
ATOM 637 C C . ASN A 1 80 ? 30.408 18.916 -32.562 1.00 27.12 80 ASN A C 1
ATOM 639 O O . ASN A 1 80 ? 30.801 18.525 -31.469 1.00 27.12 80 ASN A O 1
ATOM 643 N N . ASN A 1 81 ? 30.345 20.206 -32.887 1.00 35.94 81 ASN A N 1
ATOM 644 C CA . ASN A 1 81 ? 31.034 21.275 -32.165 1.00 35.94 81 ASN A CA 1
ATOM 645 C C . ASN A 1 81 ? 30.414 21.600 -30.790 1.00 35.94 81 ASN A C 1
ATOM 647 O O . ASN A 1 81 ? 29.217 21.857 -30.694 1.00 35.94 81 ASN A O 1
ATOM 651 N N . ASN A 1 82 ? 31.296 21.722 -29.788 1.00 35.06 82 ASN A N 1
ATOM 652 C CA . ASN A 1 82 ? 31.110 22.295 -28.445 1.00 35.06 82 ASN A CA 1
ATOM 653 C C . ASN A 1 82 ? 30.361 21.456 -27.393 1.00 35.06 82 ASN A C 1
ATOM 655 O O . ASN A 1 82 ? 29.292 21.853 -26.947 1.00 35.06 82 ASN A O 1
ATOM 659 N N . THR A 1 83 ? 30.998 20.380 -26.919 1.00 31.81 83 THR A N 1
ATOM 660 C CA . THR A 1 83 ? 31.042 19.942 -25.501 1.00 31.81 83 THR A CA 1
ATOM 661 C C . THR A 1 83 ? 32.083 18.824 -25.375 1.00 31.81 83 THR A C 1
ATOM 663 O O . THR A 1 83 ? 32.246 18.062 -26.321 1.00 31.81 83 THR A O 1
ATOM 666 N N . GLU A 1 84 ? 32.807 18.768 -24.253 1.00 34.12 84 GLU A N 1
ATOM 667 C CA . GLU A 1 84 ? 33.896 17.814 -23.977 1.00 34.12 84 GLU A CA 1
ATOM 668 C C . GLU A 1 84 ? 33.564 16.369 -24.398 1.00 34.12 84 GLU A C 1
ATOM 670 O O . GLU A 1 84 ? 32.547 15.798 -24.001 1.00 34.12 84 GLU A O 1
ATOM 675 N N . GLU A 1 85 ? 34.445 15.794 -25.221 1.00 31.33 85 GLU A N 1
ATOM 676 C CA . GLU A 1 85 ? 34.401 14.416 -25.711 1.00 31.33 85 GLU A CA 1
ATOM 677 C C . GLU A 1 85 ? 34.522 13.429 -24.537 1.00 31.33 85 GLU A C 1
ATOM 679 O O . GLU A 1 85 ? 35.587 13.279 -23.940 1.00 31.33 85 GLU A O 1
ATOM 684 N N . LYS A 1 86 ? 33.445 12.702 -24.218 1.00 38.28 86 LYS A N 1
ATOM 685 C CA . LYS A 1 86 ? 33.573 11.392 -23.566 1.00 38.28 86 LYS A CA 1
ATOM 686 C C . LYS A 1 86 ? 33.590 10.326 -24.654 1.00 38.28 86 LYS A C 1
ATOM 688 O O . LYS A 1 86 ? 32.540 9.912 -25.141 1.00 38.28 86 LYS A O 1
ATOM 693 N N . ASP A 1 87 ? 34.795 9.898 -25.018 1.00 35.31 87 ASP A N 1
ATOM 694 C CA . ASP A 1 87 ? 35.038 8.685 -25.797 1.00 35.31 87 ASP A CA 1
ATOM 695 C C . ASP A 1 87 ? 34.426 7.481 -25.064 1.00 35.31 87 ASP A C 1
ATOM 697 O O . ASP A 1 87 ? 34.987 6.950 -24.107 1.00 35.31 87 ASP A O 1
ATOM 701 N N . LEU A 1 88 ? 33.260 7.026 -25.517 1.00 42.75 88 LEU A N 1
ATOM 702 C CA . LEU A 1 88 ? 32.716 5.717 -25.161 1.00 42.75 88 LEU A CA 1
ATOM 703 C C . LEU A 1 88 ? 33.046 4.742 -26.291 1.00 42.75 88 LEU A C 1
ATOM 705 O O . LEU A 1 88 ? 32.161 4.202 -26.955 1.00 42.75 88 LEU A O 1
ATOM 709 N N . SER A 1 89 ? 34.344 4.528 -26.531 1.00 43.56 89 SER A N 1
ATOM 710 C CA . SER A 1 89 ? 34.770 3.349 -27.282 1.00 43.56 89 SER A CA 1
ATOM 711 C C . SER A 1 89 ? 34.407 2.133 -26.427 1.00 43.56 89 SER A C 1
ATOM 713 O O . SER A 1 89 ? 34.987 1.895 -25.366 1.00 43.56 89 SER A O 1
ATOM 715 N N . PHE A 1 90 ? 33.366 1.403 -26.827 1.00 48.91 90 PHE A N 1
ATOM 716 C CA . PHE A 1 90 ? 33.089 0.098 -26.247 1.00 48.91 90 PHE A CA 1
ATOM 717 C C . PHE A 1 90 ? 34.271 -0.784 -26.622 1.00 48.91 90 PHE A C 1
ATOM 719 O O . PHE A 1 90 ? 34.356 -1.286 -27.739 1.00 48.91 90 PHE A O 1
ATOM 726 N N . MET A 1 91 ? 35.223 -0.931 -25.705 1.00 45.59 91 MET A N 1
ATOM 727 C CA . MET A 1 91 ? 36.183 -2.008 -25.817 1.00 45.59 91 MET A CA 1
ATOM 728 C C . MET A 1 91 ? 35.375 -3.304 -25.881 1.00 45.59 91 MET A C 1
ATOM 730 O O . MET A 1 91 ? 34.724 -3.678 -24.904 1.00 45.59 91 MET A O 1
ATOM 734 N N . GLU A 1 92 ? 35.421 -3.978 -27.028 1.00 50.25 92 GLU A N 1
ATOM 735 C CA . GLU A 1 92 ? 35.017 -5.372 -27.210 1.00 50.25 92 GLU A CA 1
ATOM 736 C C . GLU A 1 92 ? 35.960 -6.269 -26.392 1.00 50.25 92 GLU A C 1
ATOM 738 O O . GLU A 1 92 ? 36.720 -7.082 -26.915 1.00 50.25 92 GLU A O 1
ATOM 743 N N . THR A 1 93 ? 35.990 -6.073 -25.074 1.00 62.94 93 THR A N 1
ATOM 744 C CA . THR A 1 93 ? 36.688 -6.987 -24.187 1.00 62.94 93 THR A CA 1
ATOM 745 C C . THR A 1 93 ? 35.951 -8.316 -24.249 1.00 62.94 93 THR A C 1
ATOM 747 O O . THR A 1 93 ? 34.721 -8.371 -24.282 1.00 62.94 93 THR A O 1
ATOM 750 N N . GLU A 1 94 ? 36.700 -9.411 -24.247 1.00 66.94 94 GLU A N 1
ATOM 751 C CA . GLU A 1 94 ? 36.132 -10.759 -24.240 1.00 66.94 94 GLU A CA 1
ATOM 752 C C . GLU A 1 94 ? 35.111 -10.942 -23.096 1.00 66.94 94 GLU A C 1
ATOM 754 O O . GLU A 1 94 ? 34.120 -11.653 -23.251 1.00 66.94 94 GLU A O 1
ATOM 759 N N . ALA A 1 95 ? 35.301 -10.244 -21.969 1.00 64.31 95 ALA A N 1
ATOM 760 C CA . ALA A 1 95 ? 34.338 -10.225 -20.872 1.00 64.31 95 ALA A CA 1
ATOM 761 C C . ALA A 1 95 ? 33.043 -9.469 -21.202 1.00 64.31 95 ALA A C 1
ATOM 763 O O . ALA A 1 95 ? 31.977 -9.968 -20.855 1.00 64.31 95 ALA A O 1
ATOM 764 N N . PHE A 1 96 ? 33.100 -8.320 -21.892 1.00 68.88 96 PHE A N 1
ATOM 765 C CA . PHE A 1 96 ? 31.897 -7.611 -22.350 1.00 68.88 96 PHE A CA 1
ATOM 766 C C . PHE A 1 96 ? 31.058 -8.498 -23.271 1.00 68.88 96 PHE A C 1
ATOM 768 O O . PHE A 1 96 ? 29.847 -8.618 -23.086 1.00 68.88 96 PHE A O 1
ATOM 775 N N . ILE A 1 97 ? 31.706 -9.158 -24.236 1.00 75.12 97 ILE A N 1
ATOM 776 C CA . ILE A 1 97 ? 31.035 -10.060 -25.179 1.00 75.12 97 ILE A CA 1
ATOM 777 C C . ILE A 1 97 ? 30.372 -11.211 -24.418 1.00 75.12 97 ILE A C 1
ATOM 779 O O . ILE A 1 97 ? 29.170 -11.422 -24.570 1.00 75.12 97 ILE A O 1
ATOM 783 N N . LYS A 1 98 ? 31.113 -11.886 -23.529 1.00 78.69 98 LYS A N 1
ATOM 784 C CA . LYS A 1 98 ? 30.583 -12.991 -22.712 1.00 78.69 98 LYS A CA 1
ATOM 785 C C . LYS A 1 98 ? 29.424 -12.559 -21.815 1.00 78.69 98 LYS A C 1
ATOM 787 O O . LYS A 1 98 ? 28.418 -13.260 -21.746 1.00 78.69 98 LYS A O 1
ATOM 792 N N . ALA A 1 99 ? 29.533 -11.413 -21.146 1.00 74.75 99 ALA A N 1
ATOM 793 C CA . ALA A 1 99 ? 28.468 -10.900 -20.290 1.00 74.75 99 ALA A CA 1
ATOM 794 C C . ALA A 1 99 ? 27.210 -10.554 -21.101 1.00 74.75 99 ALA A C 1
ATOM 796 O O . ALA A 1 99 ? 26.097 -10.916 -20.721 1.00 74.75 99 ALA A O 1
ATOM 797 N N . ASN A 1 100 ? 27.369 -9.915 -22.262 1.00 83.25 100 ASN A N 1
ATOM 798 C CA . ASN A 1 100 ? 26.249 -9.592 -23.139 1.00 83.25 100 ASN A CA 1
ATOM 799 C C . ASN A 1 100 ? 25.593 -10.848 -23.747 1.00 83.25 100 ASN A C 1
ATOM 801 O O . ASN A 1 100 ? 24.367 -10.905 -23.870 1.00 83.25 100 ASN A O 1
ATOM 805 N N . GLU A 1 101 ? 26.375 -11.875 -24.090 1.00 87.56 101 GLU A N 1
ATOM 806 C CA . GLU A 1 101 ? 25.864 -13.186 -24.513 1.00 87.56 101 GLU A CA 1
ATOM 807 C C . GLU A 1 101 ? 25.037 -13.851 -23.406 1.00 87.56 101 GLU A C 1
ATOM 809 O O . GLU A 1 101 ? 23.923 -14.311 -23.671 1.00 87.56 101 GLU A O 1
ATOM 814 N N . GLN A 1 102 ? 25.532 -13.832 -22.164 1.00 86.81 102 GLN A N 1
ATOM 815 C CA . GLN A 1 102 ? 24.812 -14.349 -20.998 1.00 86.81 102 GLN A CA 1
ATOM 816 C C . GLN A 1 102 ? 23.500 -13.596 -20.767 1.00 86.81 102 GLN A C 1
ATOM 818 O O . GLN A 1 102 ? 22.447 -14.223 -20.671 1.00 86.81 102 GLN A O 1
ATOM 823 N N . ILE A 1 103 ? 23.523 -12.261 -20.757 1.00 88.81 103 ILE A N 1
ATOM 824 C CA . ILE A 1 103 ? 22.313 -11.435 -20.615 1.00 88.81 103 ILE A CA 1
ATOM 825 C C . ILE A 1 103 ? 21.308 -11.756 -21.727 1.00 88.81 103 ILE A C 1
ATOM 827 O O . ILE A 1 103 ? 20.127 -11.972 -21.457 1.00 88.81 103 ILE A O 1
ATOM 831 N N . THR A 1 104 ? 21.772 -11.854 -22.974 1.00 91.12 104 THR A N 1
ATOM 832 C CA . THR A 1 104 ? 20.922 -12.198 -24.124 1.00 91.12 104 THR A CA 1
ATOM 833 C C . THR A 1 104 ? 20.302 -13.588 -23.965 1.00 91.12 104 THR A C 1
ATOM 835 O O . THR A 1 104 ? 19.144 -13.803 -24.334 1.00 91.12 104 THR A O 1
ATOM 838 N N . GLN A 1 105 ? 21.046 -14.549 -23.416 1.00 92.25 105 GLN A N 1
ATOM 839 C CA . GLN A 1 105 ? 20.527 -15.877 -23.105 1.00 92.25 105 GLN A CA 1
ATOM 840 C C . GLN A 1 105 ? 19.451 -15.815 -22.016 1.00 92.25 105 GLN A C 1
ATOM 842 O O . GLN A 1 105 ? 18.393 -16.417 -22.190 1.00 92.25 105 GLN A O 1
ATOM 847 N N . LEU A 1 106 ? 19.661 -15.046 -20.945 1.00 91.56 106 LEU A N 1
ATOM 848 C CA . LEU A 1 106 ? 18.661 -14.863 -19.888 1.00 91.56 106 LEU A CA 1
ATOM 849 C C . LEU A 1 106 ? 17.382 -14.191 -20.415 1.00 91.56 106 LEU A C 1
ATOM 851 O O . LEU A 1 106 ? 16.278 -14.639 -20.102 1.00 91.56 106 LEU A O 1
ATOM 855 N N . GLU A 1 107 ? 17.501 -13.173 -21.274 1.00 91.94 107 GLU A N 1
ATOM 856 C CA . GLU A 1 107 ? 16.350 -12.532 -21.930 1.00 91.94 107 GLU A CA 1
ATOM 857 C C . GLU A 1 107 ? 15.555 -13.525 -22.801 1.00 91.94 107 GLU A C 1
ATOM 859 O O . GLU A 1 107 ? 14.318 -13.489 -22.815 1.00 91.94 107 GLU A O 1
ATOM 864 N N . LYS A 1 108 ? 16.242 -14.439 -23.503 1.00 92.69 108 LYS A N 1
ATOM 865 C CA . LYS A 1 108 ? 15.601 -15.518 -24.275 1.00 92.69 108 LYS A CA 1
ATOM 866 C C . LYS A 1 108 ? 14.879 -16.509 -23.362 1.00 92.69 108 LYS A C 1
ATOM 868 O O . LYS A 1 108 ? 13.697 -16.767 -23.592 1.00 92.69 108 LYS A O 1
ATOM 873 N N . SER A 1 109 ? 15.534 -16.987 -22.304 1.00 89.81 109 SER A N 1
ATOM 874 C CA . SER A 1 109 ? 14.930 -17.889 -21.312 1.00 89.81 109 SER A CA 1
ATOM 875 C C . SER A 1 109 ? 13.684 -17.272 -20.671 1.00 89.81 109 SER A C 1
ATOM 877 O O . SER A 1 109 ? 12.652 -17.930 -20.540 1.00 89.81 109 SER A O 1
ATOM 879 N N . PHE A 1 110 ? 13.727 -15.976 -20.347 1.00 89.31 110 PHE A N 1
ATOM 880 C CA . PHE A 1 110 ? 12.561 -15.242 -19.858 1.00 89.31 110 PHE A CA 1
ATOM 881 C C . PHE A 1 110 ? 11.403 -15.247 -20.863 1.00 89.31 110 PHE A C 1
ATOM 883 O O . PHE A 1 110 ? 10.256 -15.506 -20.492 1.00 89.31 110 PHE A O 1
ATOM 890 N N . ALA A 1 111 ? 11.677 -14.968 -22.140 1.00 88.88 111 ALA A N 1
ATOM 891 C CA . ALA A 1 111 ? 10.649 -14.958 -23.179 1.00 88.88 111 ALA A CA 1
ATOM 892 C C . ALA A 1 111 ? 10.002 -16.342 -23.370 1.00 88.88 111 ALA A C 1
ATOM 894 O O . ALA A 1 111 ? 8.785 -16.436 -23.575 1.00 88.88 111 ALA A O 1
ATOM 895 N N . GLU A 1 112 ? 10.789 -17.414 -23.269 1.00 88.06 112 GLU A N 1
ATOM 896 C CA . GLU A 1 112 ? 10.308 -18.796 -23.329 1.00 88.06 112 GLU A CA 1
ATOM 897 C C . GLU A 1 112 ? 9.427 -19.150 -22.127 1.00 88.06 112 GLU A C 1
ATOM 899 O O . GLU A 1 112 ? 8.295 -19.609 -22.319 1.00 88.06 112 GLU A O 1
ATOM 904 N N . LEU A 1 113 ? 9.875 -18.849 -20.905 1.00 83.75 113 LEU A N 1
ATOM 905 C CA . LEU A 1 113 ? 9.090 -19.051 -19.681 1.00 83.75 113 LEU A CA 1
ATOM 906 C C . LEU A 1 113 ? 7.787 -18.249 -19.697 1.00 83.75 113 LEU A C 1
ATOM 908 O O . LEU A 1 113 ? 6.723 -18.769 -19.357 1.00 83.75 113 LEU A O 1
ATOM 912 N N . LEU A 1 114 ? 7.821 -17.001 -20.164 1.00 82.31 114 LEU A N 1
ATOM 913 C CA . LEU A 1 114 ? 6.620 -16.178 -20.300 1.00 82.31 114 LEU A CA 1
ATOM 914 C C . LEU A 1 114 ? 5.625 -16.788 -21.299 1.00 82.31 114 LEU A C 1
ATOM 916 O O . LEU A 1 114 ? 4.411 -16.746 -21.076 1.00 82.31 114 LEU A O 1
ATOM 920 N N . LYS A 1 115 ? 6.115 -17.388 -22.391 1.00 83.06 115 LYS A N 1
ATOM 921 C CA . LYS A 1 115 ? 5.283 -18.099 -23.373 1.00 83.06 115 LYS A CA 1
ATOM 922 C C . LYS A 1 115 ? 4.670 -19.372 -22.783 1.00 83.06 115 LYS A C 1
ATOM 924 O O . LYS A 1 115 ? 3.496 -19.629 -23.054 1.00 83.06 115 LYS A O 1
ATOM 929 N N . LYS A 1 116 ? 5.425 -20.133 -21.981 1.00 79.69 116 LYS A N 1
ATOM 930 C CA . LYS A 1 116 ? 4.940 -21.315 -21.241 1.00 79.69 116 LYS A CA 1
ATOM 931 C C . LYS A 1 116 ? 3.848 -20.922 -20.235 1.00 79.69 116 LYS A C 1
ATOM 933 O O . LYS A 1 116 ? 2.725 -21.415 -20.337 1.00 79.69 116 LYS A O 1
ATOM 938 N N . LYS A 1 117 ? 4.097 -19.911 -19.389 1.00 76.19 117 LYS A N 1
ATOM 939 C CA . LYS A 1 117 ? 3.132 -19.387 -18.396 1.00 76.19 117 LYS A CA 1
ATOM 940 C C . LYS A 1 117 ? 1.786 -18.994 -19.021 1.00 76.19 117 LYS A C 1
ATOM 942 O O . LYS A 1 117 ? 0.732 -19.334 -18.493 1.00 76.19 117 LYS A O 1
ATOM 947 N N . ARG A 1 118 ? 1.786 -18.350 -20.196 1.00 72.50 118 ARG A N 1
ATOM 948 C CA . ARG A 1 118 ? 0.546 -17.977 -20.920 1.00 72.50 118 ARG A CA 1
ATOM 949 C C . ARG A 1 118 ? -0.291 -19.169 -21.386 1.00 72.50 118 ARG A C 1
ATOM 951 O O . ARG A 1 118 ? -1.503 -19.030 -21.555 1.00 72.50 118 ARG A O 1
ATOM 958 N N . LYS A 1 119 ? 0.327 -20.330 -21.610 1.00 73.50 119 LYS A N 1
ATOM 959 C CA . LYS A 1 119 ? -0.379 -21.547 -22.029 1.00 73.50 119 LYS A CA 1
ATOM 960 C C . LYS A 1 119 ? -1.118 -22.238 -20.876 1.00 73.50 119 LYS A C 1
ATOM 962 O O . LYS A 1 119 ? -1.817 -23.208 -21.147 1.00 73.50 119 LYS A O 1
ATOM 967 N N . ASN A 1 120 ? -1.060 -21.711 -19.642 1.00 59.62 120 ASN A N 1
ATOM 968 C CA . ASN A 1 120 ? -1.713 -22.290 -18.456 1.00 59.62 120 ASN A CA 1
ATOM 969 C C . ASN A 1 120 ? -1.333 -23.764 -18.231 1.00 59.62 120 ASN A C 1
ATOM 971 O O . ASN A 1 120 ? -2.142 -24.558 -17.757 1.00 59.62 120 ASN A O 1
ATOM 975 N N . GLN A 1 121 ? -0.114 -24.144 -18.605 1.00 57.09 121 GLN A N 1
ATOM 976 C CA . GLN A 1 121 ? 0.411 -25.443 -18.221 1.00 57.09 121 GLN A CA 1
ATOM 977 C C . GLN A 1 121 ? 0.722 -25.356 -16.726 1.00 57.09 121 GLN A C 1
ATOM 979 O O . GLN A 1 121 ? 1.381 -24.413 -16.288 1.00 57.09 121 GLN A O 1
ATOM 984 N N . THR A 1 122 ? 0.157 -26.271 -15.933 1.00 56.34 122 THR A N 1
ATOM 985 C CA . THR A 1 122 ? 0.587 -26.469 -14.548 1.00 56.34 122 THR A CA 1
ATOM 986 C C . THR A 1 122 ? 2.094 -26.655 -14.601 1.00 56.34 122 THR A C 1
ATOM 988 O O . THR A 1 122 ? 2.541 -27.556 -15.314 1.00 56.34 122 THR A O 1
ATOM 991 N N . LEU A 1 123 ? 2.844 -25.773 -13.931 1.00 53.62 123 LEU A N 1
ATOM 992 C CA . LEU A 1 123 ? 4.300 -25.772 -14.018 1.00 53.62 123 LEU A CA 1
ATOM 993 C C . LEU A 1 123 ? 4.801 -27.165 -13.644 1.00 53.62 123 LEU A C 1
ATOM 995 O O . LEU A 1 123 ? 4.585 -27.635 -12.524 1.00 53.62 123 LEU A O 1
ATOM 999 N N . GLN A 1 124 ? 5.398 -27.849 -14.614 1.00 66.69 124 GLN A N 1
ATOM 1000 C CA . GLN A 1 124 ? 6.092 -29.099 -14.340 1.00 66.69 124 GLN A CA 1
ATOM 1001 C C . GLN A 1 124 ? 7.347 -28.777 -13.522 1.00 66.69 124 GLN A C 1
ATOM 1003 O O . GLN A 1 124 ? 7.853 -27.657 -13.572 1.00 66.69 124 GLN A O 1
ATOM 1008 N N . TYR A 1 125 ? 7.852 -29.750 -12.763 1.00 66.06 125 TYR A N 1
ATOM 1009 C CA . TYR A 1 125 ? 9.038 -29.581 -11.914 1.00 66.06 125 TYR A CA 1
ATOM 1010 C C . TYR A 1 125 ? 10.222 -28.928 -12.660 1.00 66.06 125 TYR A C 1
ATOM 1012 O O . TYR A 1 125 ? 10.885 -28.043 -12.122 1.00 66.06 125 TYR A O 1
ATOM 1020 N N . ASP A 1 126 ? 10.417 -29.285 -13.931 1.00 69.31 126 ASP A N 1
ATOM 1021 C CA . ASP A 1 126 ? 11.482 -28.736 -14.775 1.00 69.31 126 ASP A CA 1
ATOM 1022 C C . ASP A 1 126 ? 11.303 -27.234 -15.074 1.00 69.31 126 ASP A C 1
ATOM 1024 O O . ASP A 1 126 ? 12.278 -26.489 -15.127 1.00 69.31 126 ASP A O 1
ATOM 1028 N N . GLU A 1 127 ? 10.064 -26.749 -15.207 1.00 72.62 127 GLU A N 1
ATOM 1029 C CA . GLU A 1 127 ? 9.773 -25.330 -15.466 1.00 72.62 127 GLU A CA 1
ATOM 1030 C C . GLU A 1 127 ? 9.975 -24.464 -14.213 1.00 72.62 127 GLU A C 1
ATOM 1032 O O . GLU A 1 127 ? 10.359 -23.296 -14.306 1.00 72.62 127 GLU A O 1
ATOM 1037 N N . GLU A 1 128 ? 9.753 -25.042 -13.032 1.00 76.88 128 GLU A N 1
ATOM 1038 C CA . GLU A 1 128 ? 10.060 -24.409 -11.749 1.00 76.88 128 GLU A CA 1
ATOM 1039 C C . GLU A 1 128 ? 11.577 -24.264 -11.551 1.00 76.88 128 GLU A C 1
ATOM 1041 O O . GLU A 1 128 ? 12.055 -23.200 -11.155 1.00 76.88 128 GLU A O 1
ATOM 1046 N N . LEU A 1 129 ? 12.348 -25.294 -11.908 1.00 80.88 129 LEU A N 1
ATOM 1047 C CA . LEU A 1 129 ? 13.808 -25.246 -11.866 1.00 80.88 129 LEU A CA 1
ATOM 1048 C C . LEU A 1 129 ? 14.382 -24.236 -12.875 1.00 80.88 129 LEU A C 1
ATOM 1050 O O . LEU A 1 129 ? 15.272 -23.460 -12.533 1.00 80.88 129 LEU A O 1
ATOM 1054 N N . GLU A 1 130 ? 13.859 -24.193 -14.106 1.00 82.81 130 GLU A N 1
ATOM 1055 C CA . GLU A 1 130 ? 14.231 -23.181 -15.110 1.00 82.81 130 GLU A CA 1
ATOM 1056 C C . GLU A 1 130 ? 13.993 -21.753 -14.597 1.00 82.81 130 GLU A C 1
ATOM 1058 O O . GLU A 1 130 ? 14.845 -20.876 -14.766 1.00 82.81 130 GLU A O 1
ATOM 1063 N N . ARG A 1 131 ? 12.851 -21.518 -13.940 1.00 83.69 131 ARG A N 1
ATOM 1064 C CA . ARG A 1 131 ? 12.517 -20.232 -13.320 1.00 83.69 131 ARG A CA 1
ATOM 1065 C C . ARG A 1 131 ? 13.521 -19.847 -12.240 1.00 83.69 131 ARG A C 1
ATOM 1067 O O . ARG A 1 131 ? 14.031 -18.728 -12.269 1.00 83.69 131 ARG A O 1
ATOM 1074 N N . GLN A 1 132 ? 13.800 -20.755 -11.307 1.00 84.25 132 GLN A N 1
ATOM 1075 C CA . GLN A 1 132 ? 14.753 -20.515 -10.222 1.00 84.25 132 GLN A CA 1
ATOM 1076 C C . GLN A 1 132 ? 16.151 -20.224 -10.773 1.00 84.25 132 GLN A C 1
ATOM 1078 O O . GLN A 1 132 ? 16.780 -19.254 -10.359 1.00 84.25 132 GLN A O 1
ATOM 1083 N N . ASN A 1 133 ? 16.595 -20.984 -11.776 1.00 85.25 133 ASN A N 1
ATOM 1084 C CA . ASN A 1 133 ? 17.879 -20.762 -12.439 1.00 85.25 133 ASN A CA 1
ATOM 1085 C C . ASN A 1 133 ? 17.952 -19.394 -13.125 1.00 85.25 133 ASN A C 1
ATOM 1087 O O . ASN A 1 133 ? 18.987 -18.733 -13.047 1.00 85.25 133 ASN A O 1
ATOM 1091 N N . LEU A 1 134 ? 16.876 -18.949 -13.780 1.00 88.38 134 LEU A N 1
ATOM 1092 C CA . LEU A 1 134 ? 16.816 -17.629 -14.410 1.00 88.38 134 LEU A CA 1
ATOM 1093 C C . LEU A 1 134 ? 16.921 -16.503 -13.374 1.00 88.38 134 LEU A C 1
ATOM 1095 O O . LEU A 1 134 ? 17.699 -15.570 -13.572 1.00 88.38 134 LEU A O 1
ATOM 1099 N N . VAL A 1 135 ? 16.171 -16.600 -12.276 1.00 85.94 135 VAL A N 1
ATOM 1100 C CA . VAL A 1 135 ? 16.218 -15.625 -11.175 1.00 85.94 135 VAL A CA 1
ATOM 1101 C C . VAL A 1 135 ? 17.610 -15.586 -10.549 1.00 85.94 135 VAL A C 1
ATOM 1103 O O . VAL A 1 135 ? 18.229 -14.526 -10.511 1.00 85.94 135 VAL A O 1
ATOM 1106 N N . PHE A 1 136 ? 18.141 -16.744 -10.156 1.00 86.56 136 PHE A N 1
ATOM 1107 C CA . PHE A 1 136 ? 19.464 -16.871 -9.546 1.00 86.56 136 PHE A CA 1
ATOM 1108 C C . PHE A 1 136 ? 20.571 -16.324 -10.453 1.00 86.56 136 PHE A C 1
ATOM 1110 O O . PHE A 1 136 ? 21.410 -15.542 -10.019 1.00 86.56 136 PHE A O 1
ATOM 1117 N N . SER A 1 137 ? 20.546 -16.675 -11.742 1.00 87.25 137 SER A N 1
ATOM 1118 C CA . SER A 1 137 ? 21.543 -16.193 -12.706 1.00 87.25 137 SER A CA 1
ATOM 1119 C C . SER A 1 137 ? 21.450 -14.685 -12.930 1.00 87.25 137 SER A C 1
ATOM 1121 O O . SER A 1 137 ? 22.477 -14.031 -13.089 1.00 87.25 137 SER A O 1
ATOM 1123 N N . THR A 1 138 ? 20.235 -14.128 -12.930 1.00 87.44 138 THR A N 1
ATOM 1124 C CA . THR A 1 138 ? 20.027 -12.680 -13.062 1.00 87.44 138 THR A CA 1
ATOM 1125 C C . THR A 1 138 ? 20.577 -11.941 -11.842 1.00 87.44 138 THR A C 1
ATOM 1127 O O . THR A 1 138 ? 21.305 -10.969 -12.020 1.00 87.44 138 THR A O 1
ATOM 1130 N N . ASN A 1 139 ? 20.281 -12.419 -10.629 1.00 86.12 139 ASN A N 1
ATOM 1131 C CA . ASN A 1 139 ? 20.754 -11.802 -9.387 1.00 86.12 139 ASN A CA 1
ATOM 1132 C C . ASN A 1 139 ? 22.277 -11.885 -9.259 1.00 86.12 139 ASN A C 1
ATOM 1134 O O . ASN A 1 139 ? 22.910 -10.855 -9.094 1.00 86.12 139 ASN A O 1
ATOM 1138 N N . ASN A 1 140 ? 22.881 -13.060 -9.464 1.00 85.50 140 ASN A N 1
ATOM 1139 C CA . ASN A 1 140 ? 24.336 -13.213 -9.356 1.00 85.50 140 ASN A CA 1
ATOM 1140 C C . ASN A 1 140 ? 25.108 -12.310 -10.324 1.00 85.50 140 ASN A C 1
ATOM 1142 O O . ASN A 1 140 ? 26.193 -11.833 -10.006 1.00 85.50 140 ASN A O 1
ATOM 1146 N N . LEU A 1 141 ? 24.599 -12.127 -11.547 1.00 84.62 141 LEU A N 1
ATOM 1147 C CA . LEU A 1 141 ? 25.237 -11.226 -12.505 1.00 84.62 141 LEU A CA 1
ATOM 1148 C C . LEU A 1 141 ? 25.041 -9.759 -12.119 1.00 84.62 141 LEU A C 1
ATOM 1150 O O . LEU A 1 141 ? 25.932 -8.954 -12.379 1.00 84.62 141 LEU A O 1
ATOM 1154 N N . LEU A 1 142 ? 23.893 -9.416 -11.526 1.00 83.94 142 LEU A N 1
ATOM 1155 C CA . LEU A 1 142 ? 23.606 -8.059 -11.072 1.00 83.94 142 LEU A CA 1
ATOM 1156 C C . LEU A 1 142 ? 24.482 -7.701 -9.868 1.00 83.94 142 LEU A C 1
ATOM 1158 O O . LEU A 1 142 ? 25.173 -6.692 -9.923 1.00 83.94 142 LEU A O 1
ATOM 1162 N N . GLU A 1 143 ? 24.535 -8.574 -8.861 1.00 82.81 143 GLU A N 1
ATOM 1163 C CA . GLU A 1 143 ? 25.387 -8.432 -7.675 1.00 82.81 143 GLU A CA 1
ATOM 1164 C C . GLU A 1 143 ? 26.852 -8.264 -8.073 1.00 82.81 143 GLU A C 1
ATOM 1166 O O . GLU A 1 143 ? 27.496 -7.322 -7.637 1.00 82.81 143 GLU A O 1
ATOM 1171 N N . ARG A 1 144 ? 27.372 -9.079 -9.000 1.00 78.75 144 ARG A N 1
ATOM 1172 C CA . ARG A 1 144 ? 28.746 -8.906 -9.508 1.00 78.75 144 ARG A CA 1
ATOM 1173 C C . ARG A 1 144 ? 28.973 -7.558 -10.187 1.00 78.75 144 ARG A C 1
ATOM 1175 O O . ARG A 1 144 ? 30.022 -6.950 -10.003 1.00 78.75 144 ARG A O 1
ATOM 1182 N N . ALA A 1 145 ? 28.005 -7.089 -10.977 1.00 77.12 145 ALA A N 1
ATOM 1183 C CA . ALA A 1 145 ? 28.100 -5.779 -11.618 1.00 77.12 145 ALA A CA 1
ATOM 1184 C C . ALA A 1 145 ? 28.112 -4.627 -10.590 1.00 77.12 145 ALA A C 1
ATOM 1186 O O . ALA A 1 145 ? 28.663 -3.561 -10.876 1.00 77.12 145 ALA A O 1
ATOM 1187 N N . GLU A 1 146 ? 27.526 -4.844 -9.410 1.00 74.00 146 GLU A N 1
ATOM 1188 C CA . GLU A 1 146 ? 27.447 -3.886 -8.304 1.00 74.00 146 GLU A CA 1
ATOM 1189 C C . GLU A 1 146 ? 28.655 -3.983 -7.338 1.00 74.00 146 GLU A C 1
ATOM 1191 O O . GLU A 1 146 ? 29.203 -2.948 -6.949 1.00 74.00 146 GLU A O 1
ATOM 1196 N N . GLU A 1 147 ? 29.129 -5.192 -7.006 1.00 69.62 147 GLU A N 1
ATOM 1197 C CA . GLU A 1 147 ? 30.245 -5.477 -6.082 1.00 69.62 147 GLU A CA 1
ATOM 1198 C C . GLU A 1 147 ? 31.602 -4.983 -6.599 1.00 69.62 147 GLU A C 1
ATOM 1200 O O . GLU A 1 147 ? 32.392 -4.428 -5.829 1.00 69.62 147 GLU A O 1
ATOM 1205 N N . ASP A 1 148 ? 31.864 -5.111 -7.903 1.00 60.72 148 ASP A N 1
ATOM 1206 C CA . ASP A 1 148 ? 33.153 -4.755 -8.517 1.00 60.72 148 ASP A CA 1
ATOM 1207 C C . ASP A 1 148 ? 33.478 -3.240 -8.458 1.00 60.72 148 ASP A C 1
ATOM 1209 O O . ASP A 1 148 ? 34.547 -2.820 -8.904 1.00 60.72 148 ASP A O 1
ATOM 1213 N N . ASN A 1 149 ? 32.596 -2.403 -7.891 1.00 56.50 149 ASN A N 1
ATOM 1214 C CA . ASN A 1 149 ? 32.714 -0.938 -7.888 1.00 56.50 149 ASN A CA 1
ATOM 1215 C C . ASN A 1 149 ? 32.634 -0.247 -6.510 1.00 56.50 149 ASN A C 1
ATOM 1217 O O . ASN A 1 149 ? 32.563 0.981 -6.459 1.00 56.50 149 ASN A O 1
ATOM 1221 N N . GLY A 1 150 ? 32.678 -0.964 -5.383 1.00 49.91 150 GLY A N 1
ATOM 1222 C CA . GLY A 1 150 ? 32.888 -0.333 -4.065 1.00 49.91 150 GLY A CA 1
ATOM 1223 C C . GLY A 1 150 ? 31.837 0.706 -3.620 1.00 49.91 150 GLY A C 1
ATOM 1224 O O . GLY A 1 150 ? 32.127 1.516 -2.742 1.00 49.91 150 GLY A O 1
ATOM 1225 N N . GLY A 1 151 ? 30.631 0.691 -4.199 1.00 49.50 151 GLY A N 1
ATOM 1226 C CA . GLY A 1 151 ? 29.462 1.439 -3.716 1.00 49.50 151 GLY A CA 1
ATOM 1227 C C . GLY A 1 151 ? 29.313 2.901 -4.163 1.00 49.50 151 GLY A C 1
ATOM 1228 O O . GLY A 1 151 ? 28.267 3.485 -3.890 1.00 49.50 151 GLY A O 1
ATOM 1229 N N . ASP A 1 152 ? 30.280 3.501 -4.869 1.00 48.97 152 ASP A N 1
ATOM 1230 C CA . ASP A 1 152 ? 30.142 4.874 -5.388 1.00 48.97 152 ASP A CA 1
ATOM 1231 C C . ASP A 1 152 ? 29.732 4.862 -6.870 1.00 48.97 152 ASP A C 1
ATOM 1233 O O . ASP A 1 152 ? 30.529 4.613 -7.779 1.00 48.97 152 ASP A O 1
ATOM 1237 N N . THR A 1 153 ? 28.448 5.119 -7.127 1.00 51.62 153 THR A N 1
ATOM 1238 C CA . THR A 1 153 ? 27.858 5.091 -8.473 1.00 51.62 153 THR A CA 1
ATOM 1239 C C . THR A 1 153 ? 28.319 6.247 -9.365 1.00 51.62 153 THR A C 1
ATOM 1241 O O . THR A 1 153 ? 28.026 6.232 -10.559 1.00 51.62 153 THR A O 1
ATOM 1244 N N . SER A 1 154 ? 29.048 7.239 -8.841 1.00 48.25 154 SER A N 1
ATOM 1245 C CA . SER A 1 154 ? 29.458 8.436 -9.593 1.00 48.25 154 SER A CA 1
ATOM 1246 C C . SER A 1 154 ? 30.587 8.199 -10.612 1.00 48.25 154 SER A C 1
ATOM 1248 O O . SER A 1 154 ? 30.796 9.029 -11.502 1.00 48.25 154 SER A O 1
ATOM 1250 N N . LEU A 1 155 ? 31.284 7.057 -10.529 1.00 53.84 155 LEU A N 1
ATOM 1251 C CA . LEU A 1 155 ? 32.420 6.684 -11.386 1.00 53.84 155 LEU A CA 1
ATOM 1252 C C . LEU A 1 155 ? 32.336 5.228 -11.885 1.00 53.84 155 LEU A C 1
ATOM 1254 O O . LEU A 1 155 ? 33.357 4.561 -12.055 1.00 53.84 155 LEU A O 1
ATOM 1258 N N . MET A 1 156 ? 31.131 4.709 -12.137 1.00 62.69 156 MET A N 1
ATOM 1259 C CA . MET A 1 156 ? 31.004 3.351 -12.671 1.00 62.69 156 MET A CA 1
ATOM 1260 C C . MET A 1 156 ? 31.550 3.245 -14.098 1.00 62.69 156 MET A C 1
ATOM 1262 O O . MET A 1 156 ? 31.232 4.042 -14.985 1.00 62.69 156 MET A O 1
ATOM 1266 N N . HIS A 1 157 ? 32.338 2.196 -14.338 1.00 73.38 157 HIS A N 1
ATOM 1267 C CA . HIS A 1 157 ? 32.792 1.852 -15.678 1.00 73.38 157 HIS A CA 1
ATOM 1268 C C . HIS A 1 157 ? 31.578 1.606 -16.610 1.00 73.38 157 HIS A C 1
ATOM 1270 O O . HIS A 1 157 ? 30.648 0.895 -16.215 1.00 73.38 157 HIS A O 1
ATOM 1276 N N . PRO A 1 158 ? 31.568 2.118 -17.860 1.00 76.62 158 PRO A N 1
ATOM 1277 C CA . PRO A 1 158 ? 30.412 2.031 -18.764 1.00 76.62 158 PRO A CA 1
ATOM 1278 C C . PRO A 1 158 ? 29.866 0.616 -19.004 1.00 76.62 158 PRO A C 1
ATOM 1280 O O . PRO A 1 158 ? 28.662 0.436 -19.170 1.00 76.62 158 PRO A O 1
ATOM 1283 N N . LEU A 1 159 ? 30.732 -0.406 -18.988 1.00 77.88 159 LEU A N 1
ATOM 1284 C CA . LEU A 1 159 ? 30.310 -1.812 -19.066 1.00 77.88 159 LEU A CA 1
ATOM 1285 C C . LEU A 1 159 ? 29.469 -2.236 -17.848 1.00 77.88 159 LEU A C 1
ATOM 1287 O O . LEU A 1 159 ? 28.476 -2.934 -18.024 1.00 77.88 159 LEU A O 1
ATOM 1291 N N . HIS A 1 160 ? 29.830 -1.814 -16.633 1.00 81.19 160 HIS A N 1
ATOM 1292 C CA . HIS A 1 160 ? 29.068 -2.162 -15.429 1.00 81.19 160 HIS A CA 1
ATOM 1293 C C . HIS A 1 160 ? 27.699 -1.489 -15.471 1.00 81.19 160 HIS A C 1
ATOM 1295 O O . HIS A 1 160 ? 26.692 -2.177 -15.366 1.00 81.19 160 HIS A O 1
ATOM 1301 N N . LEU A 1 161 ? 27.649 -0.197 -15.814 1.00 84.56 161 LEU A N 1
ATOM 1302 C CA . LEU A 1 161 ? 26.386 0.514 -16.039 1.00 84.56 161 LEU A CA 1
ATOM 1303 C C . LEU A 1 161 ? 25.504 -0.184 -17.086 1.00 84.56 161 LEU A C 1
ATOM 1305 O O . LEU A 1 161 ? 24.292 -0.299 -16.903 1.00 84.56 161 LEU A O 1
ATOM 1309 N N . TYR A 1 162 ? 26.100 -0.667 -18.183 1.00 87.44 162 TYR A N 1
ATOM 1310 C CA . TYR A 1 162 ? 25.381 -1.402 -19.227 1.00 87.44 162 TYR A CA 1
ATOM 1311 C C . TYR A 1 162 ? 24.771 -2.702 -18.691 1.00 87.44 162 TYR A C 1
ATOM 1313 O O . TYR A 1 162 ? 23.594 -2.978 -18.945 1.00 87.44 162 TYR A O 1
ATOM 1321 N N . MET A 1 163 ? 25.546 -3.487 -17.937 1.00 88.00 163 MET A N 1
ATOM 1322 C CA . MET A 1 163 ? 25.069 -4.727 -17.320 1.00 88.00 163 MET A CA 1
ATOM 1323 C C . MET A 1 163 ? 23.982 -4.453 -16.283 1.00 88.00 163 MET A C 1
ATOM 1325 O O . MET A 1 163 ? 22.912 -5.052 -16.383 1.00 88.00 163 MET A O 1
ATOM 1329 N N . THR A 1 164 ? 24.204 -3.514 -15.359 1.00 90.25 164 THR A N 1
ATOM 1330 C CA . THR A 1 164 ? 23.233 -3.117 -14.330 1.00 90.25 164 THR A CA 1
ATOM 1331 C C . THR A 1 164 ? 21.919 -2.688 -14.967 1.00 90.25 164 THR A C 1
ATOM 1333 O O . THR A 1 164 ? 20.874 -3.228 -14.631 1.00 90.25 164 THR A O 1
ATOM 1336 N N . TRP A 1 165 ? 21.943 -1.815 -15.979 1.00 92.44 165 TRP A N 1
ATOM 1337 C CA . TRP A 1 165 ? 20.735 -1.416 -16.712 1.00 92.44 165 TRP A CA 1
ATOM 1338 C C . TRP A 1 165 ? 19.961 -2.614 -17.291 1.00 92.44 165 TRP A C 1
ATOM 1340 O O . TRP A 1 165 ? 18.743 -2.734 -17.100 1.00 92.44 165 TRP A O 1
ATOM 1350 N N . LYS A 1 166 ? 20.652 -3.511 -18.003 1.00 93.00 166 LYS A N 1
ATOM 1351 C CA . LYS A 1 166 ? 20.038 -4.685 -18.638 1.00 93.00 166 LYS A CA 1
ATOM 1352 C C . LYS A 1 166 ? 19.465 -5.666 -17.619 1.00 93.00 166 LYS A C 1
ATOM 1354 O O . LYS A 1 166 ? 18.339 -6.139 -17.789 1.00 93.00 166 LYS A O 1
ATOM 1359 N N . LEU A 1 167 ? 20.223 -5.959 -16.570 1.00 93.62 167 LEU A N 1
ATOM 1360 C CA . LEU A 1 167 ? 19.852 -6.914 -15.533 1.00 93.62 167 LEU A CA 1
ATOM 1361 C C . LEU A 1 167 ? 18.755 -6.353 -14.629 1.00 93.62 167 LEU A C 1
ATOM 1363 O O . LEU A 1 167 ? 17.789 -7.065 -14.370 1.00 93.62 167 LEU A O 1
ATOM 1367 N N . SER A 1 168 ? 18.797 -5.068 -14.270 1.00 94.44 168 SER A N 1
ATOM 1368 C CA . SER A 1 168 ? 17.696 -4.380 -13.582 1.00 94.44 168 SER A CA 1
ATOM 1369 C C . SER A 1 168 ? 16.403 -4.438 -14.384 1.00 94.44 168 SER A C 1
ATOM 1371 O O . SER A 1 168 ? 15.340 -4.742 -13.845 1.00 94.44 168 SER A O 1
ATOM 1373 N N . LYS A 1 169 ? 16.472 -4.230 -15.703 1.00 94.31 169 LYS A N 1
ATOM 1374 C CA . LYS A 1 169 ? 15.296 -4.351 -16.575 1.00 94.31 169 LYS A CA 1
ATOM 1375 C C . LYS A 1 169 ? 14.727 -5.768 -16.551 1.00 94.31 169 LYS A C 1
ATOM 1377 O O . LYS A 1 169 ? 13.507 -5.944 -16.527 1.00 94.31 169 LYS A O 1
ATOM 1382 N N . LEU A 1 170 ? 15.593 -6.778 -16.590 1.00 93.38 170 LEU A N 1
ATOM 1383 C CA . LEU A 1 170 ? 15.183 -8.178 -16.547 1.00 93.38 170 LEU A CA 1
ATOM 1384 C C . LEU A 1 170 ? 14.598 -8.559 -15.178 1.00 93.38 170 LEU A C 1
ATOM 1386 O O . LEU A 1 170 ? 13.495 -9.104 -15.134 1.00 93.38 170 LEU A O 1
ATOM 1390 N N . ARG A 1 171 ? 15.273 -8.208 -14.078 1.00 92.69 171 ARG A N 1
ATOM 1391 C CA . ARG A 1 171 ? 14.828 -8.422 -12.690 1.00 92.69 171 ARG A CA 1
ATOM 1392 C C . ARG A 1 171 ? 13.475 -7.765 -12.428 1.00 92.69 171 ARG A C 1
ATOM 1394 O O . ARG A 1 171 ? 12.546 -8.443 -11.998 1.00 92.69 171 ARG A O 1
ATOM 1401 N N . SER A 1 172 ? 13.305 -6.502 -12.816 1.00 91.75 172 SER A N 1
ATOM 1402 C CA . SER A 1 172 ? 12.024 -5.784 -12.732 1.00 91.75 172 SER A CA 1
ATOM 1403 C C . SER A 1 172 ? 10.889 -6.517 -13.459 1.00 91.75 172 SER A C 1
ATOM 1405 O O . SER A 1 172 ? 9.805 -6.716 -12.907 1.00 91.75 172 SER A O 1
ATOM 1407 N N . LYS A 1 173 ? 11.135 -6.997 -14.685 1.00 90.56 173 LYS A N 1
ATOM 1408 C CA . LYS A 1 173 ? 10.149 -7.783 -15.446 1.00 90.56 173 LYS A CA 1
ATOM 1409 C C . LYS A 1 173 ? 9.829 -9.123 -14.793 1.00 90.56 173 LYS A C 1
ATOM 1411 O O . LYS A 1 173 ? 8.671 -9.533 -14.785 1.00 90.56 173 LYS A O 1
ATOM 1416 N N . LEU A 1 174 ? 10.833 -9.822 -14.275 1.00 89.12 174 LEU A N 1
ATOM 1417 C CA . LEU A 1 174 ? 10.654 -11.101 -13.594 1.00 89.12 174 LEU A CA 1
ATOM 1418 C C . LEU A 1 174 ? 9.836 -10.945 -12.304 1.00 89.12 174 LEU A C 1
ATOM 1420 O O . LEU A 1 174 ? 8.909 -11.728 -12.073 1.00 89.12 174 LEU A O 1
ATOM 1424 N N . LEU A 1 175 ? 10.120 -9.908 -11.509 1.00 86.56 175 LEU A N 1
ATOM 1425 C CA . LEU A 1 175 ? 9.336 -9.526 -10.333 1.00 86.56 175 LEU A CA 1
ATOM 1426 C C . LEU A 1 175 ? 7.882 -9.246 -10.736 1.00 86.56 175 LEU A C 1
ATOM 1428 O O . LEU A 1 175 ? 6.968 -9.880 -10.203 1.00 86.56 175 LEU A O 1
ATOM 1432 N N . MET A 1 176 ? 7.650 -8.388 -11.736 1.00 84.94 176 MET A N 1
ATOM 1433 C CA . MET A 1 176 ? 6.306 -8.059 -12.245 1.00 84.94 176 MET A CA 1
ATOM 1434 C C . MET A 1 176 ? 5.540 -9.259 -12.810 1.00 84.94 176 MET A C 1
ATOM 1436 O O . MET A 1 176 ? 4.312 -9.275 -12.786 1.00 84.94 176 MET A O 1
ATOM 1440 N N . ARG A 1 177 ? 6.240 -10.292 -13.289 1.00 81.75 177 ARG A N 1
ATOM 1441 C CA . ARG A 1 177 ? 5.638 -11.503 -13.867 1.00 81.75 177 ARG A CA 1
ATOM 1442 C C . ARG A 1 177 ? 5.575 -12.686 -12.917 1.00 81.75 177 ARG A C 1
ATOM 1444 O O . ARG A 1 177 ? 5.254 -13.783 -13.374 1.00 81.75 177 ARG A O 1
ATOM 1451 N N . ASP A 1 178 ? 5.790 -12.469 -11.621 1.00 74.62 178 ASP A N 1
ATOM 1452 C CA . ASP A 1 178 ? 5.636 -13.500 -10.590 1.00 74.62 178 ASP A CA 1
ATOM 1453 C C . ASP A 1 178 ? 6.556 -14.702 -10.833 1.00 74.62 178 ASP A C 1
ATOM 1455 O O . ASP A 1 178 ? 6.136 -15.857 -10.785 1.00 74.62 178 ASP A O 1
ATOM 1459 N N . PHE A 1 179 ? 7.814 -14.412 -11.174 1.00 75.88 179 PHE A N 1
ATOM 1460 C CA . PHE A 1 179 ? 8.867 -15.422 -11.258 1.00 75.88 179 PHE A CA 1
ATOM 1461 C C . PHE A 1 179 ? 9.771 -15.459 -10.017 1.00 75.88 179 PHE A C 1
ATOM 1463 O O . PHE A 1 179 ? 10.532 -16.406 -9.867 1.00 75.88 179 PHE A O 1
ATOM 1470 N N . TYR A 1 180 ? 9.659 -14.467 -9.127 1.00 73.50 180 TYR A N 1
ATOM 1471 C CA . TYR A 1 180 ? 10.452 -14.353 -7.900 1.00 73.50 180 TYR A CA 1
ATOM 1472 C C . TYR A 1 180 ? 9.728 -14.914 -6.673 1.00 73.50 180 TYR A C 1
ATOM 1474 O O . TYR A 1 180 ? 8.571 -14.565 -6.400 1.00 73.50 180 TYR A O 1
ATOM 1482 N N . THR A 1 181 ? 10.483 -15.676 -5.886 1.00 70.38 181 THR A N 1
ATOM 1483 C CA . THR A 1 181 ? 10.308 -15.850 -4.443 1.00 70.38 181 THR A CA 1
ATOM 1484 C C . THR A 1 181 ? 11.380 -15.016 -3.754 1.00 70.38 181 THR A C 1
ATOM 1486 O O . THR A 1 181 ? 12.560 -15.235 -4.003 1.00 70.38 181 THR A O 1
ATOM 1489 N N . VAL A 1 182 ? 10.963 -14.036 -2.958 1.00 70.56 182 VAL A N 1
ATOM 1490 C CA . VAL A 1 182 ? 11.873 -13.142 -2.236 1.00 70.56 182 VAL A CA 1
ATOM 1491 C C . VAL A 1 182 ? 12.014 -13.647 -0.811 1.00 70.56 182 VAL A C 1
ATOM 1493 O O . VAL A 1 182 ? 10.997 -13.827 -0.132 1.00 70.56 182 VAL A O 1
ATOM 1496 N N . ASP A 1 183 ? 13.253 -13.857 -0.378 1.00 69.69 183 ASP A N 1
ATOM 1497 C CA . ASP A 1 183 ? 13.563 -14.111 1.023 1.00 69.69 183 ASP A CA 1
ATOM 1498 C C . ASP A 1 183 ? 13.431 -12.795 1.787 1.00 69.69 183 ASP A C 1
ATOM 1500 O O . ASP A 1 183 ? 14.062 -11.792 1.464 1.00 69.69 183 ASP A O 1
ATOM 1504 N N . HIS A 1 184 ? 12.543 -12.772 2.776 1.00 77.38 184 HIS A N 1
ATOM 1505 C CA . HIS A 1 184 ? 12.234 -11.552 3.503 1.00 77.38 184 HIS A CA 1
ATOM 1506 C C . HIS A 1 184 ? 12.935 -11.527 4.860 1.00 77.38 184 HIS A C 1
ATOM 1508 O O . HIS A 1 184 ? 12.721 -12.406 5.698 1.00 77.38 184 HIS A O 1
ATOM 1514 N N . ASN A 1 185 ? 13.733 -10.484 5.092 1.00 83.44 185 ASN A N 1
ATOM 1515 C CA . ASN A 1 185 ? 14.431 -10.266 6.352 1.00 83.44 185 ASN A CA 1
ATOM 1516 C C . ASN A 1 185 ? 13.496 -9.659 7.417 1.00 83.44 185 ASN A C 1
ATOM 1518 O O . ASN A 1 185 ? 13.578 -8.478 7.749 1.00 83.44 185 ASN A O 1
ATOM 1522 N N . ILE A 1 186 ? 12.593 -10.479 7.963 1.00 85.00 186 ILE A N 1
ATOM 1523 C CA . ILE A 1 186 ? 11.631 -10.055 8.999 1.00 85.00 186 ILE A CA 1
ATOM 1524 C C . ILE A 1 186 ? 12.311 -9.409 10.223 1.00 85.00 186 ILE A C 1
ATOM 1526 O O . ILE A 1 186 ? 11.776 -8.418 10.728 1.00 85.00 186 ILE A O 1
ATOM 1530 N N . PRO A 1 187 ? 13.464 -9.900 10.729 1.00 87.50 187 PRO A N 1
ATOM 1531 C CA . PRO A 1 187 ? 14.171 -9.241 11.827 1.00 87.50 187 PRO A CA 1
ATOM 1532 C C . PRO A 1 187 ? 14.503 -7.769 11.562 1.00 87.50 187 PRO A C 1
ATOM 1534 O O . PRO A 1 187 ? 14.383 -6.946 12.468 1.00 87.50 187 PRO A O 1
ATOM 1537 N N . GLU A 1 188 ? 14.888 -7.422 10.337 1.00 87.75 188 GLU A N 1
ATOM 1538 C CA . GLU A 1 188 ? 15.234 -6.053 9.951 1.00 87.75 188 GLU A CA 1
ATOM 1539 C C . GLU A 1 188 ? 14.008 -5.134 9.908 1.00 87.75 188 GLU A C 1
ATOM 1541 O O . GLU A 1 188 ? 14.004 -4.053 10.507 1.00 87.75 188 GLU A O 1
ATOM 1546 N N . ASP A 1 189 ? 12.924 -5.611 9.292 1.00 87.38 189 ASP A N 1
ATOM 1547 C CA . ASP A 1 189 ? 11.626 -4.933 9.280 1.00 87.38 189 ASP A CA 1
ATOM 1548 C C . ASP A 1 189 ? 11.108 -4.708 10.704 1.00 87.38 189 ASP A C 1
ATOM 1550 O O . ASP A 1 189 ? 10.626 -3.625 11.042 1.00 87.38 189 ASP A O 1
ATOM 1554 N N . ALA A 1 190 ? 11.246 -5.712 11.571 1.00 90.44 190 ALA A N 1
ATOM 1555 C CA . ALA A 1 190 ? 10.801 -5.624 12.951 1.00 90.44 190 ALA A CA 1
ATOM 1556 C C . ALA A 1 190 ? 11.575 -4.575 13.757 1.00 90.44 190 ALA A C 1
ATOM 1558 O O . ALA A 1 190 ? 10.969 -3.860 14.561 1.00 90.44 190 ALA A O 1
ATOM 1559 N N . ILE A 1 191 ? 12.885 -4.437 13.531 1.00 89.69 191 ILE A N 1
ATOM 1560 C CA . ILE A 1 191 ? 13.678 -3.351 14.122 1.00 89.69 191 ILE A CA 1
ATOM 1561 C C . ILE A 1 191 ? 13.217 -2.006 13.571 1.00 89.69 191 ILE A C 1
ATOM 1563 O O . ILE A 1 191 ? 12.897 -1.116 14.355 1.00 89.69 191 ILE A O 1
ATOM 1567 N N . THR A 1 192 ? 13.117 -1.873 12.251 1.00 88.50 192 THR A N 1
ATOM 1568 C CA . THR A 1 192 ? 12.717 -0.626 11.588 1.00 88.50 192 THR A CA 1
ATOM 1569 C C . THR A 1 192 ? 11.356 -0.131 12.079 1.00 88.50 192 THR A C 1
ATOM 1571 O O . THR A 1 192 ? 11.203 1.036 12.439 1.00 88.50 192 THR A O 1
ATOM 1574 N N . GLU A 1 193 ? 10.357 -1.008 12.157 1.00 90.38 193 GLU A N 1
ATOM 1575 C CA . GLU A 1 193 ? 9.031 -0.640 12.661 1.00 90.38 193 GLU A CA 1
ATOM 1576 C C . GLU A 1 193 ? 9.036 -0.375 14.173 1.00 90.38 193 GLU A C 1
ATOM 1578 O O . GLU A 1 193 ? 8.331 0.522 14.634 1.00 90.38 193 GLU A O 1
ATOM 1583 N N . SER A 1 194 ? 9.884 -1.065 14.945 1.00 92.06 194 SER A N 1
ATOM 1584 C CA . SER A 1 194 ? 10.089 -0.742 16.364 1.00 92.06 194 SER A CA 1
ATOM 1585 C C . SER A 1 194 ? 10.658 0.668 16.543 1.00 92.06 194 SER A C 1
ATOM 1587 O O . SER A 1 194 ? 10.219 1.376 17.449 1.00 92.06 194 SER A O 1
ATOM 1589 N N . VAL A 1 195 ? 11.591 1.099 15.678 1.00 90.19 195 VAL A N 1
ATOM 1590 C CA . VAL A 1 195 ? 12.190 2.451 15.726 1.00 90.19 195 VAL A CA 1
ATOM 1591 C C . VAL A 1 195 ? 11.081 3.466 15.519 1.00 90.19 195 VAL A C 1
ATOM 1593 O O . VAL A 1 195 ? 10.836 4.299 16.389 1.00 90.19 195 VAL A O 1
ATOM 1596 N N . LYS A 1 196 ? 10.355 3.337 14.403 1.00 89.44 196 LYS A N 1
ATOM 1597 C CA . LYS A 1 196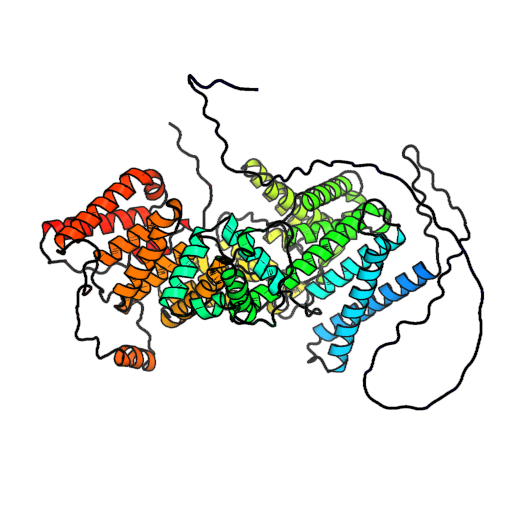 ? 9.255 4.240 14.046 1.00 89.44 196 LYS A CA 1
ATOM 1598 C C . LYS A 1 196 ? 8.207 4.311 15.149 1.00 89.44 196 LYS A C 1
ATOM 1600 O O . LYS A 1 196 ? 7.701 5.381 15.466 1.00 89.44 196 LYS A O 1
ATOM 1605 N N . MET A 1 197 ? 7.866 3.179 15.760 1.00 91.44 197 MET A N 1
ATOM 1606 C CA . MET A 1 197 ? 6.924 3.160 16.874 1.00 91.44 197 MET A CA 1
ATOM 1607 C C . MET A 1 197 ? 7.427 3.936 18.090 1.00 91.44 197 MET A C 1
ATOM 1609 O O . MET A 1 197 ? 6.647 4.681 18.675 1.00 91.44 197 MET A O 1
ATOM 1613 N N . LEU A 1 198 ? 8.687 3.772 18.489 1.00 91.62 198 LEU A N 1
ATOM 1614 C CA . LEU A 1 198 ? 9.233 4.463 19.660 1.00 91.62 198 LEU A CA 1
ATOM 1615 C C . LEU A 1 198 ? 9.446 5.960 19.403 1.00 91.62 198 LEU A C 1
ATOM 1617 O O . LEU A 1 198 ? 9.166 6.768 20.287 1.00 91.62 198 LEU A O 1
ATOM 1621 N N . GLU A 1 199 ? 9.894 6.326 18.204 1.00 89.75 199 GLU A N 1
ATOM 1622 C CA . GLU A 1 199 ? 10.226 7.708 17.848 1.00 89.75 199 GLU A CA 1
ATOM 1623 C C . GLU A 1 199 ? 8.983 8.527 17.465 1.00 89.75 199 GLU A C 1
ATOM 1625 O O . GLU A 1 199 ? 8.824 9.660 17.920 1.00 89.75 199 GLU A O 1
ATOM 1630 N N . GLU A 1 200 ? 8.065 7.960 16.677 1.00 89.69 200 GLU A N 1
ATOM 1631 C CA . GLU A 1 200 ? 6.927 8.700 16.111 1.00 89.69 200 GLU A CA 1
ATOM 1632 C C . GLU A 1 200 ? 5.611 8.447 16.861 1.00 89.69 200 GLU A C 1
ATOM 1634 O O . GLU A 1 200 ? 4.728 9.308 16.900 1.00 89.69 200 GLU A O 1
ATOM 1639 N N . ARG A 1 201 ? 5.429 7.249 17.436 1.00 90.94 201 ARG A N 1
ATOM 1640 C CA . ARG A 1 201 ? 4.149 6.803 18.026 1.00 90.94 201 ARG A CA 1
ATOM 1641 C C . ARG A 1 201 ? 4.318 6.106 19.390 1.00 90.94 201 ARG A C 1
ATOM 1643 O O . ARG A 1 201 ? 3.719 5.047 19.607 1.00 90.94 201 ARG A O 1
ATOM 1650 N N . PRO A 1 202 ? 5.056 6.689 20.361 1.00 91.31 202 PRO A N 1
ATOM 1651 C CA . PRO A 1 202 ? 5.362 6.028 21.638 1.00 91.31 202 PRO A CA 1
ATOM 1652 C C . PRO A 1 202 ? 4.109 5.682 22.456 1.00 91.31 202 PRO A C 1
ATOM 1654 O O . PRO A 1 202 ? 4.088 4.717 23.222 1.00 91.31 202 PRO A O 1
ATOM 1657 N N . TYR A 1 203 ? 3.021 6.433 22.267 1.00 91.00 203 TYR A N 1
ATOM 1658 C CA . TYR A 1 203 ? 1.726 6.125 22.867 1.00 91.00 203 TYR A CA 1
ATOM 1659 C C . TYR A 1 203 ? 1.170 4.763 22.433 1.00 91.00 203 TYR A C 1
ATOM 1661 O O . TYR A 1 203 ? 0.562 4.070 23.248 1.00 91.00 203 TYR A O 1
ATOM 1669 N N . LEU A 1 204 ? 1.397 4.355 21.180 1.00 92.38 204 LEU A N 1
ATOM 1670 C CA . LEU A 1 204 ? 0.922 3.080 20.651 1.00 92.38 204 LEU A CA 1
ATOM 1671 C C . LEU A 1 204 ? 1.725 1.913 21.233 1.00 92.38 204 LEU A C 1
ATOM 1673 O O . LEU A 1 204 ? 1.142 0.888 21.576 1.00 92.38 204 LEU A O 1
ATOM 1677 N N . ALA A 1 205 ? 3.037 2.085 21.425 1.00 93.06 205 ALA A N 1
ATOM 1678 C CA . ALA A 1 205 ? 3.872 1.100 22.113 1.00 93.06 205 ALA A CA 1
ATOM 1679 C C . ALA A 1 205 ? 3.406 0.879 23.564 1.00 93.06 205 ALA A C 1
ATOM 1681 O O . ALA A 1 205 ? 3.252 -0.261 24.003 1.00 93.06 205 ALA A O 1
ATOM 1682 N N . ASN A 1 206 ? 3.093 1.959 24.288 1.00 92.06 206 ASN A N 1
ATOM 1683 C CA . ASN A 1 206 ? 2.555 1.878 25.649 1.00 92.06 206 ASN A CA 1
ATOM 1684 C C . ASN A 1 206 ? 1.178 1.203 25.704 1.00 92.06 206 ASN A C 1
ATOM 1686 O O . ASN A 1 206 ? 0.925 0.382 26.588 1.00 92.06 206 ASN A O 1
ATOM 1690 N N . LEU A 1 207 ? 0.302 1.523 24.749 1.00 93.81 207 LEU A N 1
ATOM 1691 C CA . LEU A 1 207 ? -1.012 0.898 24.623 1.00 93.81 207 LEU A CA 1
ATOM 1692 C C . LEU A 1 207 ? -0.891 -0.612 24.368 1.00 93.81 207 LEU A C 1
ATOM 1694 O O . LEU A 1 207 ? -1.553 -1.398 25.045 1.00 93.81 207 LEU A O 1
ATOM 1698 N N . LEU A 1 208 ? -0.018 -1.029 23.448 1.00 93.81 208 LEU A N 1
ATOM 1699 C CA . LEU A 1 208 ? 0.247 -2.444 23.168 1.00 93.81 208 LEU A CA 1
ATOM 1700 C C . LEU A 1 208 ? 0.822 -3.171 24.385 1.00 93.81 208 LEU A C 1
ATOM 1702 O O . LEU A 1 208 ? 0.373 -4.268 24.707 1.00 93.81 208 LEU A O 1
ATOM 1706 N N . LYS A 1 209 ? 1.756 -2.547 25.109 1.00 92.94 209 LYS A N 1
ATOM 1707 C CA . LYS A 1 209 ? 2.305 -3.098 26.354 1.00 92.94 209 LYS A CA 1
ATOM 1708 C C . LYS A 1 209 ? 1.208 -3.362 27.385 1.00 92.94 209 LYS A C 1
ATOM 1710 O O . LYS A 1 209 ? 1.137 -4.461 27.927 1.00 92.94 209 LYS A O 1
ATOM 1715 N N . GLU A 1 210 ? 0.319 -2.396 27.618 1.00 91.25 210 GLU A N 1
ATOM 1716 C CA . GLU A 1 210 ? -0.815 -2.566 28.540 1.00 91.25 210 GLU A CA 1
ATOM 1717 C C . GLU A 1 210 ? -1.774 -3.672 28.058 1.00 91.25 210 GLU A C 1
ATOM 1719 O O . GLU A 1 210 ? -2.217 -4.493 28.857 1.00 91.25 210 GLU A O 1
ATOM 1724 N N . GLN A 1 211 ? -2.046 -3.758 26.749 1.00 90.62 211 GLN A N 1
ATOM 1725 C CA . GLN A 1 211 ? -2.865 -4.832 26.170 1.00 90.62 211 GLN A CA 1
ATOM 1726 C C . GLN A 1 211 ? -2.246 -6.223 26.369 1.00 90.62 211 GLN A C 1
ATOM 1728 O O . GLN A 1 211 ? -2.970 -7.174 26.659 1.00 90.62 211 GLN A O 1
ATOM 1733 N N . LEU A 1 212 ? -0.928 -6.349 26.224 1.00 92.06 212 LEU A N 1
ATOM 1734 C CA . LEU A 1 212 ? -0.208 -7.605 26.435 1.00 92.06 212 LEU A CA 1
ATOM 1735 C C . LEU A 1 212 ? -0.193 -8.018 27.908 1.00 92.06 212 LEU A C 1
ATOM 1737 O O . LEU A 1 212 ? -0.348 -9.202 28.204 1.00 92.06 212 LEU A O 1
ATOM 1741 N N . ILE A 1 213 ? -0.032 -7.063 28.827 1.00 91.81 213 ILE A N 1
ATOM 1742 C CA . ILE A 1 213 ? -0.093 -7.319 30.275 1.00 91.81 213 ILE A CA 1
ATOM 1743 C C . ILE A 1 213 ? -1.482 -7.834 30.651 1.00 91.81 213 ILE A C 1
ATOM 1745 O O . ILE A 1 213 ? -1.598 -8.868 31.299 1.00 91.81 213 ILE A O 1
ATOM 1749 N N . ASP A 1 214 ? -2.534 -7.175 30.170 1.00 88.25 214 ASP A N 1
ATOM 1750 C CA . ASP A 1 214 ? -3.922 -7.584 30.399 1.00 88.25 214 ASP A CA 1
ATOM 1751 C C . ASP A 1 214 ? -4.234 -9.005 29.911 1.00 88.25 214 ASP A C 1
ATOM 1753 O O . ASP A 1 214 ? -5.084 -9.685 30.485 1.00 88.25 214 ASP A O 1
ATOM 1757 N N . ARG A 1 215 ? -3.574 -9.440 28.833 1.00 89.19 215 ARG A N 1
ATOM 1758 C CA . ARG A 1 215 ? -3.721 -10.785 28.257 1.00 89.19 215 ARG A CA 1
ATOM 1759 C C . ARG A 1 215 ? -2.780 -11.816 28.883 1.00 89.19 215 ARG A C 1
ATOM 1761 O O . ARG A 1 215 ? -2.835 -12.978 28.501 1.00 89.19 215 ARG A O 1
ATOM 1768 N N . ASN A 1 216 ? -1.932 -11.416 29.834 1.00 92.25 216 ASN A N 1
ATOM 1769 C CA . ASN A 1 216 ? -0.841 -12.231 30.379 1.00 92.25 216 ASN A CA 1
ATOM 1770 C C . ASN A 1 216 ? 0.133 -12.747 29.298 1.00 92.25 216 ASN A C 1
ATOM 1772 O O . ASN A 1 216 ? 0.733 -13.808 29.438 1.00 92.25 216 ASN A O 1
ATOM 1776 N N . GLU A 1 217 ? 0.305 -11.990 28.213 1.00 91.25 217 GLU A N 1
ATOM 1777 C CA . GLU A 1 217 ? 1.188 -12.336 27.092 1.00 91.25 217 GLU A CA 1
ATOM 1778 C C . GLU A 1 217 ? 2.504 -11.550 27.114 1.00 91.25 217 GLU A C 1
ATOM 1780 O O . GLU A 1 217 ? 3.422 -11.876 26.367 1.00 91.25 217 GLU A O 1
ATOM 1785 N N . PHE A 1 218 ? 2.628 -10.517 27.954 1.00 91.69 218 PHE A N 1
ATOM 1786 C CA . PHE A 1 218 ? 3.803 -9.639 27.951 1.00 91.69 218 PHE A CA 1
ATOM 1787 C C . PHE A 1 218 ? 5.115 -10.395 28.214 1.00 91.69 218 PHE A C 1
ATOM 1789 O O . PHE A 1 218 ? 6.098 -10.193 27.500 1.00 91.69 218 PHE A O 1
ATOM 1796 N N . GLU A 1 219 ? 5.114 -11.332 29.170 1.00 88.38 219 GLU A N 1
ATOM 1797 C CA . GLU A 1 219 ? 6.310 -12.112 29.519 1.00 88.38 219 GLU A CA 1
ATOM 1798 C C . GLU A 1 219 ? 6.866 -12.932 28.346 1.00 88.38 219 GLU A C 1
ATOM 1800 O O . GLU A 1 219 ? 8.076 -13.155 28.285 1.00 88.38 219 GLU A O 1
ATOM 1805 N N . LYS A 1 220 ? 6.004 -13.338 27.398 1.00 88.56 220 LYS A N 1
ATOM 1806 C CA . LYS A 1 220 ? 6.386 -14.059 26.172 1.00 88.56 220 LYS A CA 1
ATOM 1807 C C . LYS A 1 220 ? 7.406 -13.262 25.358 1.00 88.56 220 LYS A C 1
ATOM 1809 O O . LYS A 1 220 ? 8.318 -13.843 24.785 1.00 88.56 220 LYS A O 1
ATOM 1814 N N . TYR A 1 221 ? 7.254 -11.940 25.301 1.00 89.44 221 TYR A N 1
ATOM 1815 C CA . TYR A 1 221 ? 8.103 -11.062 24.493 1.00 89.44 221 TYR A CA 1
ATOM 1816 C C . TYR A 1 221 ? 9.238 -10.442 25.311 1.00 89.44 221 TYR A C 1
ATOM 1818 O O . TYR A 1 221 ? 10.322 -10.219 24.778 1.00 89.44 221 TYR A O 1
ATOM 1826 N N . ASP A 1 222 ? 9.009 -10.207 26.603 1.00 83.62 222 ASP A N 1
ATOM 1827 C CA . ASP A 1 222 ? 9.991 -9.623 27.520 1.00 83.62 222 ASP A CA 1
ATOM 1828 C C . ASP A 1 222 ? 11.192 -10.553 27.773 1.00 83.62 222 ASP A C 1
ATOM 1830 O O . ASP A 1 222 ? 12.339 -10.110 27.791 1.00 83.62 222 ASP A O 1
ATOM 1834 N N . LYS A 1 223 ? 10.965 -11.871 27.877 1.00 75.31 223 LYS A N 1
ATOM 1835 C CA . LYS A 1 223 ? 12.017 -12.864 28.182 1.00 75.31 223 LYS A CA 1
ATOM 1836 C C . LYS A 1 223 ? 12.785 -13.387 26.956 1.00 75.31 223 LYS A C 1
ATOM 1838 O O . LYS A 1 223 ? 13.390 -14.453 27.037 1.00 75.31 223 LYS A O 1
ATOM 1843 N N . ASN A 1 224 ? 12.814 -12.630 25.855 1.00 66.00 224 ASN A N 1
ATOM 1844 C CA . ASN A 1 224 ? 13.328 -13.046 24.542 1.00 66.00 224 ASN A CA 1
ATOM 1845 C C . ASN A 1 224 ? 12.570 -14.268 23.992 1.00 66.00 224 ASN A C 1
ATOM 1847 O O . ASN A 1 224 ? 13.053 -15.394 24.091 1.00 66.00 224 ASN A O 1
ATOM 1851 N N . PHE A 1 225 ? 11.395 -13.999 23.407 1.00 64.44 225 PHE A N 1
ATOM 1852 C CA . PHE A 1 225 ? 10.475 -14.919 22.711 1.00 64.44 225 PHE A CA 1
ATOM 1853 C C . PHE A 1 225 ? 11.140 -16.135 22.049 1.00 64.44 225 PHE A C 1
ATOM 1855 O O . PHE A 1 225 ? 10.626 -17.246 22.152 1.00 64.44 225 PHE A O 1
ATOM 1862 N N . ASP A 1 226 ? 12.283 -15.919 21.396 1.00 69.00 226 ASP A N 1
ATOM 1863 C CA . ASP A 1 226 ? 13.157 -16.964 20.885 1.00 69.00 226 ASP A CA 1
ATOM 1864 C C . ASP A 1 226 ? 14.600 -16.434 20.823 1.00 69.00 226 ASP A C 1
ATOM 1866 O O . ASP A 1 226 ? 14.895 -15.473 20.110 1.00 69.00 226 ASP A O 1
ATOM 1870 N N . GLN A 1 227 ? 15.503 -17.047 21.590 1.00 68.88 227 GLN A N 1
ATOM 1871 C CA . GLN A 1 227 ? 16.920 -16.663 21.635 1.00 68.88 227 GLN A CA 1
ATOM 1872 C C . GLN A 1 227 ? 17.690 -17.053 20.364 1.00 68.88 227 GLN A C 1
ATOM 1874 O O . GLN A 1 227 ? 18.835 -16.635 20.197 1.00 68.88 227 GLN A O 1
ATOM 1879 N N . THR A 1 228 ? 17.092 -17.850 19.474 1.00 76.81 228 THR A N 1
ATOM 1880 C CA . THR A 1 228 ? 17.687 -18.206 18.179 1.00 76.81 228 THR A CA 1
ATOM 1881 C C . THR A 1 228 ? 17.524 -17.102 17.136 1.00 76.81 228 THR A C 1
ATOM 1883 O O . THR A 1 228 ? 18.303 -17.053 16.183 1.00 76.81 228 THR A O 1
ATOM 1886 N N . ILE A 1 229 ? 16.572 -16.179 17.329 1.00 80.75 229 ILE A N 1
ATOM 1887 C CA . ILE A 1 229 ? 16.366 -15.049 16.421 1.00 80.75 229 ILE A CA 1
ATOM 1888 C C . ILE A 1 229 ? 17.497 -14.041 16.620 1.00 80.75 229 ILE A C 1
ATOM 1890 O O . ILE A 1 229 ? 17.617 -13.397 17.665 1.00 80.75 229 ILE A O 1
ATOM 1894 N N . GLN A 1 230 ? 18.307 -13.865 15.580 1.00 81.62 230 GLN A N 1
ATOM 1895 C CA . GLN A 1 230 ? 19.350 -12.849 15.555 1.00 81.62 230 GLN A CA 1
ATOM 1896 C C . GLN A 1 230 ? 18.810 -11.572 14.918 1.00 81.62 230 GLN A C 1
ATOM 1898 O O . GLN A 1 230 ? 18.503 -11.532 13.730 1.00 81.62 230 GLN A O 1
ATOM 1903 N N . PHE A 1 231 ? 18.704 -10.516 15.724 1.00 83.94 231 PHE A N 1
ATOM 1904 C CA . PHE A 1 231 ? 18.383 -9.185 15.223 1.00 83.94 231 PHE A CA 1
ATOM 1905 C C . PHE A 1 231 ? 19.663 -8.451 14.813 1.00 83.94 231 PHE A C 1
ATOM 1907 O O . PHE A 1 231 ? 20.628 -8.460 15.586 1.00 83.94 231 PHE A O 1
ATOM 1914 N N . PRO A 1 232 ? 19.677 -7.774 13.652 1.00 80.88 232 PRO A N 1
ATOM 1915 C CA . PRO A 1 232 ? 20.810 -6.950 13.254 1.00 80.88 232 PRO A CA 1
ATOM 1916 C C . PRO A 1 232 ? 21.039 -5.811 14.260 1.00 80.88 232 PRO A C 1
ATOM 1918 O O . PRO A 1 232 ? 20.098 -5.214 14.792 1.00 80.88 232 PRO A O 1
ATOM 1921 N N . THR A 1 233 ? 22.305 -5.497 14.529 1.00 70.94 233 THR A N 1
ATOM 1922 C CA . THR A 1 233 ? 22.691 -4.321 15.320 1.00 70.94 233 THR A CA 1
ATOM 1923 C C . THR A 1 233 ? 22.627 -3.068 14.458 1.00 70.94 233 THR A C 1
ATOM 1925 O O . THR A 1 233 ? 23.449 -2.898 13.561 1.00 70.94 233 THR A O 1
ATOM 1928 N N . TYR A 1 234 ? 21.693 -2.168 14.764 1.00 65.19 234 TYR A N 1
ATOM 1929 C CA . TYR A 1 234 ? 21.599 -0.863 14.116 1.00 65.19 234 TYR A CA 1
ATOM 1930 C C . TYR A 1 234 ? 22.368 0.193 14.914 1.00 65.19 234 TYR A C 1
ATOM 1932 O O . TYR A 1 234 ? 22.012 0.535 16.045 1.00 65.19 234 TYR A O 1
ATOM 1940 N N . THR A 1 235 ? 23.430 0.743 14.326 1.00 60.22 235 THR A N 1
ATOM 1941 C CA . THR A 1 235 ? 24.197 1.835 14.938 1.00 60.22 235 THR A CA 1
ATOM 1942 C C . THR A 1 235 ? 23.360 3.113 14.970 1.00 60.22 235 THR A C 1
ATOM 1944 O O . THR A 1 235 ? 23.141 3.730 13.935 1.00 60.22 235 THR A O 1
ATOM 1947 N N . GLY A 1 236 ? 22.905 3.514 16.161 1.00 63.81 236 GLY A N 1
ATOM 1948 C CA . GLY A 1 236 ? 22.244 4.806 16.396 1.00 63.81 236 GLY A CA 1
ATOM 1949 C C . GLY A 1 236 ? 20.933 4.739 17.186 1.00 63.81 236 GLY A C 1
ATOM 1950 O O . GLY A 1 236 ? 20.581 5.713 17.846 1.00 63.81 236 GLY A O 1
ATOM 1951 N N . HIS A 1 237 ? 20.250 3.591 17.228 1.00 70.31 237 HIS A N 1
ATOM 1952 C CA . HIS A 1 237 ? 18.934 3.477 17.877 1.00 70.31 237 HIS A CA 1
ATOM 1953 C C . HIS A 1 237 ? 19.027 2.886 19.291 1.00 70.31 237 HIS A C 1
ATOM 1955 O O . HIS A 1 237 ? 18.591 1.768 19.565 1.00 70.31 237 HIS A O 1
ATOM 1961 N N . VAL A 1 238 ? 19.580 3.667 20.227 1.00 63.56 238 VAL A N 1
ATOM 1962 C CA . VAL A 1 238 ? 19.747 3.265 21.643 1.00 63.56 238 VAL A CA 1
ATOM 1963 C C . VAL A 1 238 ? 18.409 2.882 22.297 1.00 63.56 238 VAL A C 1
ATOM 1965 O O . VAL A 1 238 ? 18.370 2.018 23.171 1.00 63.56 238 VAL A O 1
ATOM 1968 N N . GLN A 1 239 ? 17.296 3.477 21.853 1.00 68.75 239 GLN A N 1
ATOM 1969 C CA . GLN A 1 239 ? 15.979 3.267 22.461 1.00 68.75 239 GLN A CA 1
ATOM 1970 C C . GLN A 1 239 ? 15.427 1.843 22.285 1.00 68.75 239 GLN A C 1
ATOM 1972 O O . GLN A 1 239 ? 14.818 1.328 23.223 1.00 68.75 239 GLN A O 1
ATOM 1977 N N . ILE A 1 240 ? 15.670 1.171 21.153 1.00 73.12 240 ILE A N 1
ATOM 1978 C CA . ILE A 1 240 ? 15.206 -0.218 20.931 1.00 73.12 240 ILE A CA 1
ATOM 1979 C C . ILE A 1 240 ? 16.012 -1.212 21.749 1.00 73.12 240 ILE A C 1
ATOM 1981 O O . ILE A 1 240 ? 15.472 -2.187 22.261 1.00 73.12 240 ILE A O 1
ATOM 1985 N N . HIS A 1 241 ? 17.314 -0.963 21.863 1.00 71.25 241 HIS A N 1
ATOM 1986 C CA . HIS A 1 241 ? 18.225 -1.827 22.603 1.00 71.25 241 HIS A CA 1
ATOM 1987 C C . HIS A 1 241 ? 18.131 -1.618 24.121 1.00 71.25 241 HIS A C 1
ATOM 1989 O O . HIS A 1 241 ? 18.773 -2.347 24.880 1.00 71.25 241 HIS A O 1
ATOM 1995 N N . SER A 1 242 ? 17.319 -0.655 24.577 1.00 76.31 242 SER A N 1
ATOM 1996 C CA . SER A 1 242 ? 17.013 -0.498 25.994 1.00 76.31 242 SER A CA 1
ATOM 1997 C C . SER A 1 242 ? 16.284 -1.742 26.531 1.00 76.31 242 SER A C 1
ATOM 1999 O O . SER A 1 242 ? 15.398 -2.280 25.855 1.00 76.31 242 SER A O 1
ATOM 2001 N N . PRO A 1 243 ? 16.607 -2.205 27.754 1.00 76.75 243 PRO A N 1
ATOM 2002 C CA . PRO A 1 243 ? 15.937 -3.355 28.358 1.00 76.75 243 PRO A CA 1
ATOM 2003 C C . PRO A 1 243 ? 14.407 -3.233 28.368 1.00 76.75 243 PRO A C 1
ATOM 2005 O O . PRO A 1 243 ? 13.714 -4.217 28.151 1.00 76.75 243 PRO A O 1
ATOM 2008 N N . GLU A 1 244 ? 13.883 -2.018 28.540 1.00 81.19 244 GLU A N 1
ATOM 2009 C CA . GLU A 1 244 ? 12.449 -1.742 28.685 1.00 81.19 244 GLU A CA 1
ATOM 2010 C C . GLU A 1 244 ? 11.633 -1.890 27.391 1.00 81.19 244 GLU A C 1
ATOM 2012 O O . GLU A 1 244 ? 10.414 -2.086 27.462 1.00 81.19 244 GLU A O 1
ATOM 2017 N N . ASN A 1 245 ? 12.290 -1.808 26.228 1.00 85.50 245 ASN A N 1
ATOM 2018 C CA . ASN A 1 245 ? 11.660 -1.860 24.904 1.00 85.50 245 ASN A CA 1
ATOM 2019 C C . ASN A 1 245 ? 12.095 -3.070 24.071 1.00 85.50 245 ASN A C 1
ATOM 2021 O O . ASN A 1 245 ? 11.581 -3.267 22.970 1.00 85.50 245 ASN A O 1
ATOM 2025 N N . ASN A 1 246 ? 12.984 -3.919 24.598 1.00 82.62 246 ASN A N 1
ATOM 2026 C CA . ASN A 1 246 ? 13.439 -5.123 23.903 1.00 82.62 246 ASN A CA 1
ATOM 2027 C C . ASN A 1 246 ? 12.290 -6.061 23.513 1.00 82.62 246 ASN A C 1
ATOM 2029 O O . ASN A 1 246 ? 12.395 -6.737 22.497 1.00 82.62 246 ASN A O 1
ATOM 2033 N N . TRP A 1 247 ? 11.188 -6.076 24.264 1.00 91.19 247 TRP A N 1
ATOM 2034 C CA . TRP A 1 247 ? 9.994 -6.855 23.930 1.00 91.19 247 TRP A CA 1
ATOM 2035 C C . TRP A 1 247 ? 9.375 -6.458 22.576 1.00 91.19 247 TRP A C 1
ATOM 2037 O O . TRP A 1 247 ? 8.793 -7.304 21.897 1.00 91.19 247 TRP A O 1
ATOM 2047 N N . LEU A 1 248 ? 9.507 -5.191 22.158 1.00 92.44 248 LEU A N 1
ATOM 2048 C CA . LEU A 1 248 ? 8.786 -4.638 21.009 1.00 92.44 248 LEU A CA 1
ATOM 2049 C C . LEU A 1 248 ? 9.233 -5.270 19.687 1.00 92.44 248 LEU A C 1
ATOM 2051 O O . LEU A 1 248 ? 8.387 -5.676 18.895 1.00 92.44 248 LEU A O 1
ATOM 2055 N N . LYS A 1 249 ? 10.545 -5.447 19.479 1.00 90.56 249 LYS A N 1
ATOM 2056 C CA . LYS A 1 249 ? 11.076 -6.090 18.263 1.00 90.56 249 LYS A CA 1
ATOM 2057 C C . LYS A 1 249 ? 10.638 -7.551 18.142 1.00 90.56 249 LYS A C 1
ATOM 2059 O O . LYS A 1 249 ? 10.323 -7.996 17.045 1.00 90.56 249 LYS A O 1
ATOM 2064 N N . TYR A 1 250 ? 10.549 -8.281 19.258 1.00 91.44 250 TYR A N 1
ATOM 2065 C CA . TYR A 1 250 ? 10.051 -9.660 19.254 1.00 91.44 250 TYR A CA 1
ATOM 2066 C C . TYR A 1 250 ? 8.548 -9.713 19.005 1.00 91.44 250 TYR A C 1
ATOM 2068 O O . TYR A 1 250 ? 8.092 -10.572 18.258 1.00 91.44 250 TYR A O 1
ATOM 2076 N N . TYR A 1 251 ? 7.783 -8.793 19.598 1.00 93.19 251 TYR A N 1
ATOM 2077 C CA . TYR A 1 251 ? 6.354 -8.671 19.326 1.00 93.19 251 TYR A CA 1
ATOM 2078 C C . TYR A 1 251 ? 6.105 -8.401 17.841 1.00 93.19 251 TYR A C 1
ATOM 2080 O O . TYR A 1 251 ? 5.361 -9.142 17.203 1.00 93.19 251 TYR A O 1
ATOM 2088 N N . ILE A 1 252 ? 6.768 -7.397 17.264 1.00 93.69 252 ILE A N 1
ATOM 2089 C CA . ILE A 1 252 ? 6.613 -7.066 15.845 1.00 93.69 252 ILE A CA 1
ATOM 2090 C C . ILE A 1 252 ? 7.071 -8.230 14.962 1.00 93.69 252 ILE A C 1
ATOM 2092 O O . ILE A 1 252 ? 6.356 -8.586 14.029 1.00 93.69 252 ILE A O 1
ATOM 2096 N N . HIS A 1 253 ? 8.205 -8.864 15.272 1.00 93.00 253 HIS A N 1
ATOM 2097 C CA . HIS A 1 253 ? 8.677 -10.041 14.544 1.00 93.00 253 HIS A CA 1
ATOM 2098 C C . HIS A 1 253 ? 7.651 -11.181 14.571 1.00 93.00 253 HIS A C 1
ATOM 2100 O O . HIS A 1 253 ? 7.343 -11.743 13.523 1.00 93.00 253 HIS A O 1
ATOM 2106 N N . ASP A 1 254 ? 7.096 -11.518 15.741 1.00 92.12 254 ASP A N 1
ATOM 2107 C CA . ASP A 1 254 ? 6.040 -12.531 15.879 1.00 92.12 254 ASP A CA 1
ATOM 2108 C C . ASP A 1 254 ? 4.826 -12.169 15.022 1.00 92.12 254 ASP A C 1
ATOM 2110 O O . ASP A 1 254 ? 4.320 -13.005 14.278 1.00 92.12 254 ASP A O 1
ATOM 2114 N N . LYS A 1 255 ? 4.387 -10.905 15.050 1.00 92.62 255 LYS A N 1
ATOM 2115 C CA . LYS A 1 255 ? 3.244 -10.466 14.244 1.00 92.62 255 LYS A CA 1
ATOM 2116 C C . LYS A 1 255 ? 3.530 -10.517 12.751 1.00 92.62 255 LYS A C 1
ATOM 2118 O O . LYS A 1 255 ? 2.684 -11.018 12.018 1.00 92.62 255 LYS A O 1
ATOM 2123 N N . LEU A 1 256 ? 4.704 -10.101 12.292 1.00 90.62 256 LEU A N 1
ATOM 2124 C CA . LEU A 1 256 ? 5.083 -10.198 10.880 1.00 90.62 256 LEU A CA 1
ATOM 2125 C C . LEU A 1 256 ? 5.315 -11.644 10.417 1.00 90.62 256 LEU A C 1
ATOM 2127 O O . LEU A 1 256 ? 5.053 -11.947 9.261 1.00 90.62 256 LEU A O 1
ATOM 2131 N N . SER A 1 257 ? 5.762 -12.540 11.296 1.00 88.75 257 SER A N 1
ATOM 2132 C CA . SER A 1 257 ? 6.071 -13.931 10.930 1.00 88.75 257 SER A CA 1
ATOM 2133 C C . SER A 1 257 ? 4.856 -14.849 10.999 1.00 88.75 257 SER A C 1
ATOM 2135 O O . SER A 1 257 ? 4.645 -15.670 10.110 1.00 88.75 257 SER A O 1
ATOM 2137 N N . ASN A 1 258 ? 4.067 -14.721 12.066 1.00 87.25 258 ASN A N 1
ATOM 2138 C CA . ASN A 1 258 ? 3.118 -15.752 12.479 1.00 87.25 258 ASN A CA 1
ATOM 2139 C C . ASN A 1 258 ? 1.650 -15.335 12.339 1.00 87.25 258 ASN A C 1
ATOM 2141 O O . ASN A 1 258 ? 0.784 -16.207 12.384 1.00 87.25 258 ASN A O 1
ATOM 2145 N N . SER A 1 259 ? 1.337 -14.045 12.155 1.00 87.44 259 SER A N 1
ATOM 2146 C CA . SER A 1 259 ? -0.045 -13.650 11.842 1.00 87.44 259 SER A CA 1
ATOM 2147 C C . SER A 1 259 ? -0.361 -13.840 10.355 1.00 87.44 259 SER A C 1
ATOM 2149 O O . SER A 1 259 ? 0.503 -13.671 9.484 1.00 87.44 259 SER A O 1
ATOM 2151 N N . SER A 1 260 ? -1.621 -14.173 10.052 1.00 83.12 260 SER A N 1
ATOM 2152 C CA . SER A 1 260 ? -2.123 -14.325 8.678 1.00 83.12 260 SER A CA 1
ATOM 2153 C C . SER A 1 260 ? -1.869 -13.055 7.863 1.00 83.12 260 SER A C 1
ATOM 2155 O O . SER A 1 260 ? -1.315 -13.102 6.767 1.00 83.12 260 SER A O 1
ATOM 2157 N N . VAL A 1 261 ? -2.204 -11.906 8.445 1.00 84.81 261 VAL A N 1
ATOM 2158 C CA . VAL A 1 261 ? -2.048 -10.591 7.824 1.00 84.81 261 VAL A CA 1
ATOM 2159 C C . VAL A 1 261 ? -0.585 -10.159 7.783 1.00 84.81 261 VAL A C 1
ATOM 2161 O O . VAL A 1 261 ? -0.105 -9.719 6.739 1.00 84.81 261 VAL A O 1
ATOM 2164 N N . GLY A 1 262 ? 0.146 -10.305 8.887 1.00 86.31 262 GLY A N 1
ATOM 2165 C CA . GLY A 1 262 ? 1.538 -9.877 8.982 1.00 86.31 262 GLY A CA 1
ATOM 2166 C C . GLY A 1 262 ? 2.446 -10.604 7.999 1.00 86.31 262 GLY A C 1
ATOM 2167 O O . GLY A 1 262 ? 3.204 -9.935 7.304 1.00 86.31 262 GLY A O 1
ATOM 2168 N N . SER A 1 263 ? 2.303 -11.924 7.843 1.00 83.75 263 SER A N 1
ATOM 2169 C CA . SER A 1 263 ? 3.114 -12.712 6.895 1.00 83.75 263 SER A CA 1
ATOM 2170 C C . SER A 1 263 ? 2.889 -12.303 5.436 1.00 83.75 263 SER A C 1
ATOM 2172 O O . SER A 1 263 ? 3.838 -12.202 4.651 1.00 83.75 263 SER A O 1
ATOM 2174 N N . ILE A 1 264 ? 1.643 -11.991 5.066 1.00 82.12 264 ILE A N 1
ATOM 2175 C CA . ILE A 1 264 ? 1.299 -11.487 3.732 1.00 82.12 264 ILE A CA 1
ATOM 2176 C C . ILE A 1 264 ? 1.889 -10.089 3.515 1.00 82.12 264 ILE A C 1
ATOM 2178 O O . ILE A 1 264 ? 2.488 -9.838 2.466 1.00 82.12 264 ILE A O 1
ATOM 2182 N N . ILE A 1 265 ? 1.765 -9.190 4.499 1.00 81.25 265 ILE A N 1
ATOM 2183 C CA . ILE A 1 265 ? 2.333 -7.835 4.432 1.00 81.25 265 ILE A CA 1
ATOM 2184 C C . ILE A 1 265 ? 3.855 -7.894 4.293 1.00 81.25 265 ILE A C 1
ATOM 2186 O O . ILE A 1 265 ? 4.408 -7.229 3.418 1.00 81.25 265 ILE A O 1
ATOM 2190 N N . ALA A 1 266 ? 4.516 -8.708 5.112 1.00 83.56 266 ALA A N 1
ATOM 2191 C CA . ALA A 1 266 ? 5.960 -8.900 5.134 1.00 83.56 266 ALA A CA 1
ATOM 2192 C C . ALA A 1 266 ? 6.472 -9.358 3.752 1.00 83.56 266 ALA A C 1
ATOM 2194 O O . ALA A 1 266 ? 7.308 -8.705 3.123 1.00 83.56 266 ALA A O 1
ATOM 2195 N N . LYS A 1 267 ? 5.841 -10.390 3.172 1.00 80.50 267 LYS A N 1
ATOM 2196 C CA . LYS A 1 267 ? 6.144 -10.861 1.810 1.00 80.50 267 LYS A CA 1
ATOM 2197 C C . LYS A 1 267 ? 5.944 -9.779 0.743 1.00 80.50 267 LYS A C 1
ATOM 2199 O O . LYS A 1 267 ? 6.766 -9.642 -0.164 1.00 80.50 267 LYS A O 1
ATOM 2204 N N . LYS A 1 268 ? 4.853 -9.012 0.821 1.00 80.81 268 LYS A N 1
ATOM 2205 C CA . LYS A 1 268 ? 4.568 -7.922 -0.128 1.00 80.81 268 LYS A CA 1
ATOM 2206 C C . LYS A 1 268 ? 5.579 -6.784 -0.019 1.00 80.81 268 LYS A C 1
ATOM 2208 O O . LYS A 1 268 ? 6.013 -6.278 -1.052 1.00 80.81 268 LYS A O 1
ATOM 2213 N N . ARG A 1 269 ? 5.970 -6.400 1.201 1.00 81.50 269 ARG A N 1
ATOM 2214 C CA . ARG A 1 269 ? 7.007 -5.388 1.457 1.00 81.50 269 ARG A CA 1
ATOM 2215 C C . ARG A 1 269 ? 8.333 -5.792 0.833 1.00 81.50 269 ARG A C 1
ATOM 2217 O O . ARG A 1 269 ? 8.904 -4.982 0.113 1.00 81.50 269 ARG A O 1
ATOM 2224 N N . ALA A 1 270 ? 8.749 -7.044 1.019 1.00 82.44 270 ALA A N 1
ATOM 2225 C CA . ALA A 1 270 ? 9.984 -7.577 0.449 1.00 82.44 270 ALA A CA 1
ATOM 2226 C C . ALA A 1 270 ? 10.010 -7.458 -1.082 1.00 82.44 270 ALA A C 1
ATOM 2228 O O . ALA A 1 270 ? 10.909 -6.859 -1.665 1.00 82.44 270 ALA A O 1
ATOM 2229 N N . VAL A 1 271 ? 8.960 -7.960 -1.737 1.00 82.06 271 VAL A N 1
ATOM 2230 C CA . VAL A 1 271 ? 8.855 -7.929 -3.200 1.00 82.06 271 VAL A CA 1
ATOM 2231 C C . VAL A 1 271 ? 8.793 -6.494 -3.736 1.00 82.06 271 VAL A C 1
ATOM 2233 O O . VAL A 1 271 ? 9.353 -6.197 -4.790 1.00 82.06 271 VAL A O 1
ATOM 2236 N N . PHE A 1 272 ? 8.112 -5.598 -3.023 1.00 82.12 272 PHE A N 1
ATOM 2237 C CA . PHE A 1 272 ? 8.033 -4.192 -3.401 1.00 82.12 272 PHE A CA 1
ATOM 2238 C C . PHE A 1 272 ? 9.372 -3.463 -3.229 1.00 82.12 272 PHE A C 1
ATOM 2240 O O . PHE A 1 272 ? 9.725 -2.661 -4.090 1.00 82.12 272 PHE A O 1
ATOM 2247 N N . ALA A 1 273 ? 10.115 -3.750 -2.156 1.00 83.75 273 ALA A N 1
ATOM 2248 C CA . ALA A 1 273 ? 11.441 -3.189 -1.912 1.00 83.75 273 ALA A CA 1
ATOM 2249 C C . ALA A 1 273 ? 12.428 -3.602 -3.012 1.00 83.75 273 ALA A C 1
ATOM 2251 O O . ALA A 1 273 ? 13.055 -2.733 -3.612 1.00 83.75 273 ALA A O 1
ATOM 2252 N N . GLU A 1 274 ? 12.471 -4.889 -3.367 1.00 86.50 274 GLU A N 1
ATOM 2253 C CA . GLU A 1 274 ? 13.306 -5.369 -4.477 1.00 86.50 274 GLU A CA 1
ATOM 2254 C C . GLU A 1 274 ? 12.933 -4.732 -5.822 1.00 86.50 274 GLU A C 1
ATOM 2256 O O . GLU A 1 274 ? 13.801 -4.433 -6.644 1.00 86.50 274 GLU A O 1
ATOM 2261 N N . LEU A 1 275 ? 11.636 -4.523 -6.077 1.00 87.69 275 LEU A N 1
ATOM 2262 C CA . LEU A 1 275 ? 11.203 -3.850 -7.299 1.00 87.69 275 LEU A CA 1
ATOM 2263 C C . LEU A 1 275 ? 11.642 -2.381 -7.306 1.00 87.69 275 LEU A C 1
ATOM 2265 O O . LEU A 1 275 ? 12.093 -1.901 -8.344 1.00 87.69 275 LEU A O 1
ATOM 2269 N N . ALA A 1 276 ? 11.523 -1.680 -6.176 1.00 86.81 276 ALA A N 1
ATOM 2270 C CA . ALA A 1 276 ? 11.950 -0.288 -6.042 1.00 86.81 276 ALA A CA 1
ATOM 2271 C C . ALA A 1 276 ? 13.457 -0.146 -6.282 1.00 86.81 276 ALA A C 1
ATOM 2273 O O . ALA A 1 276 ? 13.873 0.678 -7.094 1.00 86.81 276 ALA A O 1
ATOM 2274 N N . GLU A 1 277 ? 14.257 -0.993 -5.634 1.00 87.88 277 GLU A N 1
ATOM 2275 C CA . GLU A 1 277 ? 15.710 -1.053 -5.796 1.00 87.88 277 GLU A CA 1
ATOM 2276 C C . GLU A 1 277 ? 16.092 -1.332 -7.253 1.00 87.88 277 GLU A C 1
ATOM 2278 O O . GLU A 1 277 ? 16.820 -0.556 -7.871 1.00 87.88 277 GLU A O 1
ATOM 2283 N N . SER A 1 278 ? 15.525 -2.384 -7.852 1.00 90.50 278 SER A N 1
ATOM 2284 C CA . SER A 1 278 ? 15.806 -2.748 -9.242 1.00 90.50 278 SER A CA 1
ATOM 2285 C C . SER A 1 278 ? 15.477 -1.610 -10.214 1.00 90.50 278 SER A C 1
ATOM 2287 O O . SER A 1 278 ? 16.262 -1.324 -11.124 1.00 90.50 278 SER A O 1
ATOM 2289 N N . MET A 1 279 ? 14.345 -0.931 -10.014 1.00 90.69 279 MET A N 1
ATOM 2290 C CA . MET A 1 279 ? 13.937 0.210 -10.833 1.00 90.69 279 MET A CA 1
ATOM 2291 C C . MET A 1 279 ? 14.844 1.426 -10.621 1.00 90.69 279 MET A C 1
ATOM 2293 O O . MET A 1 279 ? 15.177 2.090 -11.603 1.00 90.69 279 MET A O 1
ATOM 2297 N N . GLN A 1 280 ? 15.278 1.694 -9.386 1.00 89.75 280 GLN A N 1
ATOM 2298 C CA . GLN A 1 280 ? 16.190 2.793 -9.064 1.00 89.75 280 GLN A CA 1
ATOM 2299 C C . GLN A 1 280 ? 17.567 2.575 -9.697 1.00 89.75 280 GLN A C 1
ATOM 2301 O O . GLN A 1 280 ? 18.050 3.448 -10.419 1.00 89.75 280 GLN A O 1
ATOM 2306 N N . SER A 1 281 ? 18.169 1.394 -9.518 1.00 89.88 281 SER A N 1
ATOM 2307 C CA . SER A 1 281 ? 19.457 1.042 -10.135 1.00 89.88 281 SER A CA 1
ATOM 2308 C C . SER A 1 281 ? 19.378 1.099 -11.662 1.00 89.88 281 SER A C 1
ATOM 2310 O O . SER A 1 281 ? 20.289 1.602 -12.327 1.00 89.88 281 SER A O 1
ATOM 2312 N N . GLY A 1 282 ? 18.256 0.647 -12.235 1.00 92.50 282 GLY A N 1
ATOM 2313 C CA . GLY A 1 282 ? 17.990 0.727 -13.670 1.00 92.50 282 GLY A CA 1
ATOM 2314 C C . GLY A 1 282 ? 17.867 2.165 -14.180 1.00 92.50 282 GLY A C 1
ATOM 2315 O O . GLY A 1 282 ? 18.462 2.494 -15.210 1.00 92.50 282 GLY A O 1
ATOM 2316 N N . LEU A 1 283 ? 17.146 3.032 -13.461 1.00 92.50 283 LEU A N 1
ATOM 2317 C CA . LEU A 1 283 ? 16.991 4.454 -13.782 1.00 92.50 283 LEU A CA 1
ATOM 2318 C C . LEU A 1 283 ? 18.329 5.197 -13.700 1.00 92.50 283 LEU A C 1
ATOM 2320 O O . LEU A 1 283 ? 18.716 5.854 -14.668 1.00 92.50 283 LEU A O 1
ATOM 2324 N N . ALA A 1 284 ? 19.052 5.049 -12.589 1.00 90.19 284 ALA A N 1
ATOM 2325 C CA . ALA A 1 284 ? 20.343 5.693 -12.366 1.00 90.19 284 ALA A CA 1
ATOM 2326 C C . ALA A 1 284 ? 21.365 5.283 -13.438 1.00 90.19 284 ALA A C 1
ATOM 2328 O O . ALA A 1 284 ? 21.973 6.144 -14.078 1.00 90.19 284 ALA A O 1
ATOM 2329 N N . SER A 1 285 ? 21.483 3.980 -13.718 1.00 90.25 285 SER A N 1
ATOM 2330 C CA . SER A 1 285 ? 22.404 3.473 -14.744 1.00 90.25 285 SER A CA 1
ATOM 2331 C C . SER A 1 285 ? 22.030 3.960 -16.144 1.00 90.25 285 SER A C 1
ATOM 2333 O O . SER A 1 285 ? 22.892 4.368 -16.923 1.00 90.25 285 SER A O 1
ATOM 2335 N N . SER A 1 286 ? 20.730 3.979 -16.459 1.00 91.88 286 SER A N 1
ATOM 2336 C CA . SER A 1 286 ? 20.225 4.488 -17.738 1.00 91.88 286 SER A CA 1
ATOM 2337 C C . SER A 1 286 ? 20.538 5.968 -17.936 1.00 91.88 286 SER A C 1
ATOM 2339 O O . SER A 1 286 ? 20.867 6.386 -19.047 1.00 91.88 286 SER A O 1
ATOM 2341 N N . LEU A 1 287 ? 20.429 6.766 -16.871 1.00 90.19 287 LEU A N 1
ATOM 2342 C CA . LEU A 1 287 ? 20.681 8.202 -16.915 1.00 90.19 287 LEU A CA 1
ATOM 2343 C C . LEU A 1 287 ? 22.168 8.496 -17.151 1.00 90.19 287 LEU A C 1
ATOM 2345 O O . LEU A 1 287 ? 22.487 9.370 -17.954 1.00 90.19 287 LEU A O 1
ATOM 2349 N N . GLN A 1 288 ? 23.064 7.733 -16.519 1.00 88.75 288 GLN A N 1
ATOM 2350 C CA . GLN A 1 288 ? 24.512 7.880 -16.697 1.00 88.75 288 GLN A CA 1
ATOM 2351 C C . GLN A 1 288 ? 25.002 7.441 -18.083 1.00 88.75 288 GLN A C 1
ATOM 2353 O O . GLN A 1 288 ? 25.847 8.111 -18.674 1.00 88.75 288 GLN A O 1
ATOM 2358 N N . LEU A 1 289 ? 24.470 6.337 -18.619 1.00 87.62 289 LEU A N 1
ATOM 2359 C CA . LEU A 1 289 ? 24.780 5.881 -19.982 1.00 87.62 289 LEU A CA 1
ATOM 2360 C C . LEU A 1 289 ? 24.226 6.825 -21.051 1.00 87.62 289 LEU A C 1
ATOM 2362 O O . LEU A 1 289 ? 24.800 6.966 -22.130 1.00 87.62 289 LEU A O 1
ATOM 2366 N N . GLY A 1 290 ? 23.090 7.452 -20.760 1.00 86.38 290 GLY A N 1
ATOM 2367 C CA . GLY A 1 290 ? 22.426 8.374 -21.657 1.00 86.38 290 GLY A CA 1
ATOM 2368 C C . GLY A 1 290 ? 21.631 7.695 -22.786 1.00 86.38 290 GLY A C 1
ATOM 2369 O O . GLY A 1 290 ? 21.799 6.512 -23.107 1.00 86.38 290 GLY A O 1
ATOM 2370 N N . PRO A 1 291 ? 20.733 8.462 -23.426 1.00 84.69 291 PRO A N 1
ATOM 2371 C CA . PRO A 1 291 ? 19.730 7.949 -24.361 1.00 84.69 291 PRO A CA 1
ATOM 2372 C C . PRO A 1 291 ? 20.305 7.386 -25.670 1.00 84.69 291 PRO A C 1
ATOM 2374 O O . PRO A 1 291 ? 19.634 6.595 -26.327 1.00 84.69 291 PRO A O 1
ATOM 2377 N N . SER A 1 292 ? 21.542 7.721 -26.046 1.00 81.38 292 SER A N 1
ATOM 2378 C CA . SER A 1 292 ? 22.212 7.142 -27.221 1.00 81.38 292 SER A CA 1
ATOM 2379 C C . SER A 1 292 ? 22.478 5.639 -27.066 1.00 81.38 292 SER A C 1
ATOM 2381 O O . SER A 1 292 ? 22.419 4.895 -28.047 1.00 81.38 292 SER A O 1
ATOM 2383 N N . ILE A 1 293 ? 22.722 5.180 -25.834 1.00 85.44 293 ILE A N 1
ATOM 2384 C CA . ILE A 1 293 ? 23.021 3.780 -25.514 1.00 85.44 293 ILE A CA 1
ATOM 2385 C C . ILE A 1 293 ? 21.742 3.041 -25.122 1.00 85.44 293 ILE A C 1
ATOM 2387 O O . ILE A 1 293 ? 21.400 2.017 -25.719 1.00 85.44 293 ILE A O 1
ATOM 2391 N N . VAL A 1 294 ? 21.006 3.570 -24.140 1.00 87.25 294 VAL A N 1
ATOM 2392 C CA . VAL A 1 294 ? 19.843 2.871 -23.560 1.00 87.25 294 VAL A CA 1
ATOM 2393 C C . VAL A 1 294 ? 18.537 3.121 -24.314 1.00 87.25 294 VAL A C 1
ATOM 2395 O O . VAL A 1 294 ? 17.540 2.422 -24.100 1.00 87.25 294 VAL A O 1
ATOM 2398 N N . LYS A 1 295 ? 18.533 4.085 -25.243 1.00 89.38 295 LYS A N 1
ATOM 2399 C CA . LYS A 1 295 ? 17.392 4.431 -26.101 1.00 89.38 295 LYS A CA 1
ATOM 2400 C C . LYS A 1 295 ? 16.142 4.711 -25.260 1.00 89.38 295 LYS A C 1
ATOM 2402 O O . LYS A 1 295 ? 16.169 5.497 -24.318 1.00 89.38 295 LYS A O 1
ATOM 2407 N N . LYS A 1 296 ? 15.038 4.033 -25.584 1.00 92.31 296 LYS A N 1
ATOM 2408 C CA . LYS A 1 296 ? 13.742 4.207 -24.925 1.00 92.31 296 LYS A CA 1
ATOM 2409 C C . LYS A 1 296 ? 13.706 3.765 -23.462 1.00 92.31 296 LYS A C 1
ATOM 2411 O O . LYS A 1 296 ? 12.813 4.192 -22.739 1.00 92.31 296 LYS A O 1
ATOM 2416 N N . ASP A 1 297 ? 14.632 2.910 -23.025 1.00 93.56 297 ASP A N 1
ATOM 2417 C CA . ASP A 1 297 ? 14.537 2.293 -21.701 1.00 93.56 297 ASP A CA 1
ATOM 2418 C C . ASP A 1 297 ? 14.721 3.308 -20.562 1.00 93.56 297 ASP A C 1
ATOM 2420 O O . ASP A 1 297 ? 14.075 3.146 -19.532 1.00 93.56 297 ASP A O 1
ATOM 2424 N N . LEU A 1 298 ? 15.480 4.395 -20.771 1.00 94.06 298 LEU A N 1
ATOM 2425 C CA . LEU A 1 298 ? 15.588 5.513 -19.818 1.00 94.06 298 LEU A CA 1
ATOM 2426 C C . LEU A 1 298 ? 14.209 6.076 -19.443 1.00 94.06 298 LEU A C 1
ATOM 2428 O O . LEU A 1 298 ? 13.865 6.217 -18.272 1.00 94.06 298 LEU A O 1
ATOM 2432 N N . PHE A 1 299 ? 13.407 6.375 -20.463 1.00 95.00 299 PHE A N 1
ATOM 2433 C CA . PHE A 1 299 ? 12.071 6.938 -20.301 1.00 95.00 299 PHE A CA 1
ATOM 2434 C C . PHE A 1 299 ? 11.101 5.926 -19.687 1.00 95.00 299 PHE A C 1
ATOM 2436 O O . PHE A 1 299 ? 10.249 6.292 -18.881 1.00 95.00 299 PHE A O 1
ATOM 2443 N N . ILE A 1 300 ? 11.254 4.647 -20.040 1.00 94.81 300 ILE A N 1
ATOM 2444 C CA . ILE A 1 300 ? 10.434 3.560 -19.502 1.00 94.81 300 ILE A CA 1
ATOM 2445 C C . ILE A 1 300 ? 10.709 3.356 -18.004 1.00 94.81 300 ILE A C 1
ATOM 2447 O O . ILE A 1 300 ? 9.754 3.222 -17.242 1.00 94.81 300 ILE A O 1
ATOM 2451 N N . PHE A 1 301 ? 11.971 3.380 -17.562 1.00 94.19 301 PHE A N 1
ATOM 2452 C CA . PHE A 1 301 ? 12.310 3.303 -16.137 1.00 94.19 301 PHE A CA 1
ATOM 2453 C C . PHE A 1 301 ? 11.723 4.472 -15.349 1.00 94.19 301 PHE A C 1
ATOM 2455 O O . PHE A 1 301 ? 11.050 4.238 -14.351 1.00 94.19 301 PHE A O 1
ATOM 2462 N N . ALA A 1 302 ? 11.899 5.712 -15.819 1.00 93.44 302 ALA A N 1
ATOM 2463 C CA . ALA A 1 302 ? 11.331 6.885 -15.149 1.00 93.44 302 ALA A CA 1
ATOM 2464 C C . ALA A 1 302 ? 9.798 6.806 -15.057 1.00 93.44 302 ALA A C 1
ATOM 2466 O O . ALA A 1 302 ? 9.214 7.085 -14.011 1.00 93.44 302 ALA A O 1
ATOM 2467 N N . PHE A 1 303 ? 9.145 6.371 -16.139 1.00 92.81 303 PHE A N 1
ATOM 2468 C CA . PHE A 1 303 ? 7.707 6.136 -16.158 1.00 92.81 303 PHE A CA 1
ATOM 2469 C C . PHE A 1 303 ? 7.283 5.102 -15.108 1.00 92.81 303 PHE A C 1
ATOM 2471 O O . PHE A 1 303 ? 6.442 5.423 -14.271 1.00 92.81 303 PHE A O 1
ATOM 2478 N N . TYR A 1 304 ? 7.874 3.900 -15.109 1.00 89.81 304 TYR A N 1
ATOM 2479 C CA . TYR A 1 304 ? 7.510 2.847 -14.154 1.00 89.81 304 TYR A CA 1
ATOM 2480 C C . TYR A 1 304 ? 7.814 3.221 -12.710 1.00 89.81 304 TYR A C 1
ATOM 2482 O O . TYR A 1 304 ? 7.009 2.916 -11.829 1.00 89.81 304 TYR A O 1
ATOM 2490 N N . TYR A 1 305 ? 8.939 3.896 -12.472 1.00 88.19 305 TYR A N 1
ATOM 2491 C CA . TYR A 1 305 ? 9.297 4.345 -11.136 1.00 88.19 305 TYR A CA 1
ATOM 2492 C C . TYR A 1 305 ? 8.201 5.258 -10.580 1.00 88.19 305 TYR A C 1
ATOM 2494 O O . TYR A 1 305 ? 7.681 5.044 -9.490 1.00 88.19 305 TYR A O 1
ATOM 2502 N N . VAL A 1 306 ? 7.745 6.234 -11.364 1.00 86.19 306 VAL A N 1
ATOM 2503 C CA . VAL A 1 306 ? 6.700 7.141 -10.891 1.00 86.19 306 VAL A CA 1
ATOM 2504 C C . VAL A 1 306 ? 5.342 6.451 -10.785 1.00 86.19 306 VAL A C 1
ATOM 2506 O O . VAL A 1 306 ? 4.708 6.562 -9.744 1.00 86.19 306 VAL A O 1
ATOM 2509 N N . VAL A 1 307 ? 4.879 5.702 -11.789 1.00 81.69 307 VAL A N 1
ATOM 2510 C CA . VAL A 1 307 ? 3.518 5.122 -11.739 1.00 81.69 307 VAL A CA 1
ATOM 2511 C C . VAL A 1 307 ? 3.340 4.046 -10.662 1.00 81.69 307 VAL A C 1
ATOM 2513 O O . VAL A 1 307 ? 2.221 3.872 -10.185 1.00 81.69 307 VAL A O 1
ATOM 2516 N N . HIS A 1 308 ? 4.404 3.340 -10.259 1.00 79.81 308 HIS A N 1
ATOM 2517 C CA . HIS A 1 308 ? 4.333 2.333 -9.190 1.00 79.81 308 HIS A CA 1
ATOM 2518 C C . HIS A 1 308 ? 4.762 2.860 -7.814 1.00 79.81 308 HIS A C 1
ATOM 2520 O O . HIS A 1 308 ? 4.306 2.324 -6.803 1.00 79.81 308 HIS A O 1
ATOM 2526 N N . PHE A 1 309 ? 5.593 3.908 -7.748 1.00 78.44 309 PHE A N 1
ATOM 2527 C CA . PHE A 1 309 ? 6.161 4.418 -6.492 1.00 78.44 309 PHE A CA 1
ATOM 2528 C C . PHE A 1 309 ? 5.808 5.882 -6.198 1.00 78.44 309 PHE A C 1
ATOM 2530 O O . PHE A 1 309 ? 6.410 6.474 -5.309 1.00 78.44 309 PHE A O 1
ATOM 2537 N N . PHE A 1 310 ? 4.815 6.468 -6.879 1.00 73.81 310 PHE A N 1
ATOM 2538 C CA . PHE A 1 310 ? 4.419 7.878 -6.737 1.00 73.81 310 PHE A CA 1
ATOM 2539 C C . PHE A 1 310 ? 4.298 8.357 -5.279 1.00 73.81 310 PHE A C 1
ATOM 2541 O O . PHE A 1 310 ? 4.894 9.363 -4.907 1.00 73.81 310 PHE A O 1
ATOM 2548 N N . SER A 1 311 ? 3.576 7.616 -4.431 1.00 65.31 311 SER A N 1
ATOM 2549 C CA . SER A 1 311 ? 3.345 7.973 -3.019 1.00 65.31 311 SER A CA 1
ATOM 2550 C C . SER A 1 311 ? 4.580 7.834 -2.121 1.00 65.31 311 SER A C 1
ATOM 2552 O O . SER A 1 311 ? 4.538 8.209 -0.951 1.00 65.31 311 SER A O 1
ATOM 2554 N N . ARG A 1 312 ? 5.669 7.266 -2.645 1.00 68.25 312 ARG A N 1
ATOM 2555 C CA . ARG A 1 312 ? 6.926 6.980 -1.939 1.00 68.25 312 ARG A CA 1
ATOM 2556 C C . ARG A 1 312 ? 8.138 7.462 -2.733 1.00 68.25 312 ARG A C 1
ATOM 2558 O O . ARG A 1 312 ? 9.249 6.977 -2.526 1.00 68.25 312 ARG A O 1
ATOM 2565 N N . LEU A 1 313 ? 7.916 8.387 -3.663 1.00 74.19 313 LEU A N 1
ATOM 2566 C CA . LEU A 1 313 ? 8.955 8.926 -4.517 1.00 74.19 313 LEU A CA 1
ATOM 2567 C C . LEU A 1 313 ? 9.935 9.704 -3.635 1.00 74.19 313 LEU A C 1
ATOM 2569 O O . LEU A 1 313 ? 9.596 10.742 -3.070 1.00 74.19 313 LEU A O 1
ATOM 2573 N N . ASN A 1 314 ? 11.137 9.158 -3.459 1.00 79.94 314 ASN A N 1
ATOM 2574 C CA . ASN A 1 314 ? 12.175 9.834 -2.695 1.00 79.94 314 ASN A CA 1
ATOM 2575 C C . ASN A 1 314 ? 12.707 11.055 -3.488 1.00 79.94 314 ASN A C 1
ATOM 2577 O O . ASN A 1 314 ? 12.551 11.104 -4.715 1.00 79.94 314 ASN A O 1
ATOM 2581 N N . PRO A 1 315 ? 13.320 12.052 -2.819 1.00 83.38 315 PRO A N 1
ATOM 2582 C CA . PRO A 1 315 ? 13.784 13.270 -3.487 1.00 83.38 315 PRO A CA 1
ATOM 2583 C C . PRO A 1 315 ? 14.781 13.018 -4.627 1.00 83.38 315 PRO A C 1
ATOM 2585 O O . PRO A 1 315 ? 14.704 13.672 -5.663 1.00 83.38 315 PRO A O 1
ATOM 2588 N N . GLU A 1 316 ? 15.676 12.039 -4.470 1.00 85.06 316 GLU A N 1
ATOM 2589 C CA . GLU A 1 316 ? 16.677 11.701 -5.486 1.00 85.06 316 GLU A CA 1
ATOM 2590 C C . GLU A 1 316 ? 16.024 11.179 -6.775 1.00 85.06 316 GLU A C 1
ATOM 2592 O O . GLU A 1 316 ? 16.277 11.691 -7.866 1.00 85.06 316 GLU A O 1
ATOM 2597 N N . ALA A 1 317 ? 15.131 10.200 -6.655 1.00 83.94 317 ALA A N 1
ATOM 2598 C CA . ALA A 1 317 ? 14.397 9.629 -7.774 1.00 83.94 317 ALA A CA 1
ATOM 2599 C C . ALA A 1 317 ? 13.453 10.655 -8.418 1.00 83.94 317 ALA A C 1
ATOM 2601 O O . ALA A 1 317 ? 13.288 10.663 -9.640 1.00 83.94 317 ALA A O 1
ATOM 2602 N N . TYR A 1 318 ? 12.865 11.558 -7.622 1.00 87.81 318 TYR A N 1
ATOM 2603 C CA . TYR A 1 318 ? 12.092 12.690 -8.137 1.00 87.81 318 TYR A CA 1
ATOM 2604 C C . TYR A 1 318 ? 12.947 13.581 -9.050 1.00 87.81 318 TYR A C 1
ATOM 2606 O O . TYR A 1 318 ? 12.544 13.887 -10.179 1.00 87.81 318 TYR A O 1
ATOM 2614 N N . ASP A 1 319 ? 14.144 13.960 -8.601 1.00 89.75 319 ASP A N 1
ATOM 2615 C CA . ASP A 1 319 ? 15.058 14.797 -9.377 1.00 89.75 319 ASP A CA 1
ATOM 2616 C C . ASP A 1 319 ? 15.581 14.080 -10.629 1.00 89.75 319 ASP A C 1
ATOM 2618 O O . ASP A 1 319 ? 15.612 14.681 -11.709 1.00 89.75 319 ASP A O 1
ATOM 2622 N N . GLN A 1 320 ? 15.887 12.784 -10.536 1.00 91.44 320 GLN A N 1
ATOM 2623 C CA . GLN A 1 320 ? 16.236 11.955 -11.695 1.00 91.44 320 GLN A CA 1
ATOM 2624 C C . GLN A 1 320 ? 15.094 11.913 -12.721 1.00 91.44 320 GLN A C 1
ATOM 2626 O O . GLN A 1 320 ? 15.320 12.142 -13.911 1.00 91.44 320 GLN A O 1
ATOM 2631 N N . CYS A 1 321 ? 13.850 11.700 -12.285 1.00 92.69 321 CYS A N 1
ATOM 2632 C CA . CYS A 1 321 ? 12.685 11.693 -13.174 1.00 92.69 321 CYS A CA 1
ATOM 2633 C C . CYS A 1 321 ? 12.455 13.059 -13.837 1.00 92.69 321 CYS A C 1
ATOM 2635 O O . CYS A 1 321 ? 12.122 13.127 -15.025 1.00 92.69 321 CYS A O 1
ATOM 2637 N N . LYS A 1 322 ? 12.680 14.163 -13.115 1.00 92.88 322 LYS A N 1
ATOM 2638 C CA . LYS A 1 322 ? 12.657 15.512 -13.701 1.00 92.88 322 LYS A CA 1
ATOM 2639 C C . LYS A 1 322 ? 13.730 15.699 -14.755 1.00 92.88 322 LYS A C 1
ATOM 2641 O O . LYS A 1 322 ? 13.460 16.328 -15.778 1.00 92.88 322 LYS A O 1
ATOM 2646 N N . GLU A 1 323 ? 14.929 15.180 -14.526 1.00 93.56 323 GLU A N 1
ATOM 2647 C CA . GLU A 1 323 ? 16.001 15.257 -15.512 1.00 93.56 323 GLU A CA 1
ATOM 2648 C C . GLU A 1 323 ? 15.649 14.474 -16.779 1.00 93.56 323 GLU A C 1
ATOM 2650 O O . GLU A 1 323 ? 15.776 15.005 -17.882 1.00 93.56 323 GLU A O 1
ATOM 2655 N N . VAL A 1 324 ? 15.062 13.283 -16.641 1.00 94.56 324 VAL A N 1
ATOM 2656 C CA . VAL A 1 324 ? 14.541 12.509 -17.780 1.00 94.56 324 VAL A CA 1
ATOM 2657 C C . VAL A 1 324 ? 13.485 13.291 -18.567 1.00 94.56 324 VAL A C 1
ATOM 2659 O O . VAL A 1 324 ? 13.515 13.301 -19.800 1.00 94.56 324 VAL A O 1
ATOM 2662 N N . VAL A 1 325 ? 12.582 14.006 -17.890 1.00 94.38 325 VAL A N 1
ATOM 2663 C CA . VAL A 1 325 ? 11.602 14.879 -18.559 1.00 94.38 325 VAL A CA 1
ATOM 2664 C C . VAL A 1 325 ? 12.277 16.030 -19.313 1.00 94.38 325 VAL A C 1
ATOM 2666 O O . VAL A 1 325 ? 11.870 16.337 -20.436 1.00 94.38 325 VAL A O 1
ATOM 2669 N N . LYS A 1 326 ? 13.327 16.647 -18.758 1.00 93.88 326 LYS A N 1
ATOM 2670 C CA . LYS A 1 326 ? 14.089 17.686 -19.474 1.00 93.88 326 LYS A CA 1
ATOM 2671 C C . LYS A 1 326 ? 14.774 17.122 -20.715 1.00 93.88 326 LYS A C 1
ATOM 2673 O O . LYS A 1 326 ? 14.719 17.763 -21.761 1.00 93.88 326 LYS A O 1
ATOM 2678 N N . ILE A 1 327 ? 15.394 15.946 -20.611 1.00 93.00 327 ILE A N 1
ATOM 2679 C CA . ILE A 1 327 ? 16.034 15.247 -21.737 1.00 93.00 327 ILE A CA 1
ATOM 2680 C C . ILE A 1 327 ? 15.006 14.964 -22.842 1.00 93.00 327 ILE A C 1
ATOM 2682 O O . ILE A 1 327 ? 15.266 15.220 -24.019 1.00 93.00 327 ILE A O 1
ATOM 2686 N N . TRP A 1 328 ? 13.813 14.500 -22.462 1.00 94.06 328 TRP A N 1
ATOM 2687 C CA . TRP A 1 328 ? 12.703 14.281 -23.387 1.00 94.06 328 TRP A CA 1
ATOM 2688 C C . TRP A 1 328 ? 12.312 15.567 -24.130 1.00 94.06 328 TRP A C 1
ATOM 2690 O O . TRP A 1 328 ? 12.290 15.589 -25.362 1.00 94.06 328 TRP A O 1
ATOM 2700 N N . ASP A 1 329 ? 12.049 16.651 -23.396 1.00 92.12 329 ASP A N 1
ATOM 2701 C CA . ASP A 1 329 ? 11.546 17.906 -23.968 1.00 92.12 329 ASP A CA 1
ATOM 2702 C C . ASP A 1 329 ? 12.585 18.683 -24.783 1.00 92.12 329 ASP A C 1
ATOM 2704 O O . ASP A 1 329 ? 12.218 19.360 -25.742 1.00 92.12 329 ASP A O 1
ATOM 2708 N N . LYS A 1 330 ? 13.872 18.593 -24.428 1.00 86.69 330 LYS A N 1
ATOM 2709 C CA . LYS A 1 330 ? 14.944 19.375 -25.064 1.00 86.69 330 LYS A CA 1
ATOM 2710 C C . LYS A 1 330 ? 15.440 18.820 -26.399 1.00 86.69 330 LYS A C 1
ATOM 2712 O O . LYS A 1 330 ? 16.172 19.532 -27.080 1.00 86.69 330 LYS A O 1
ATOM 2717 N N . GLY A 1 331 ? 15.074 17.600 -26.795 1.00 78.06 331 GLY A N 1
ATOM 2718 C CA . GLY A 1 3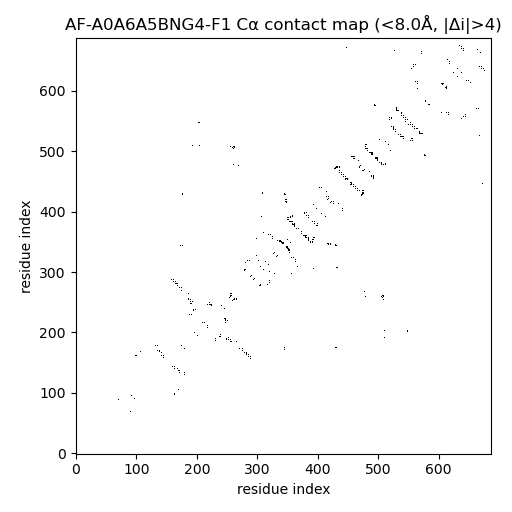31 ? 15.542 17.098 -28.093 1.00 78.06 331 GLY A CA 1
ATOM 2719 C C . GLY A 1 331 ? 15.118 15.700 -28.522 1.00 78.06 331 GLY A C 1
ATOM 2720 O O . GLY A 1 331 ? 15.239 15.396 -29.702 1.00 78.06 331 GLY A O 1
ATOM 2721 N N . LEU A 1 332 ? 14.598 14.859 -27.624 1.00 87.81 332 LEU A N 1
ATOM 2722 C CA . LEU A 1 332 ? 14.326 13.451 -27.950 1.00 87.81 332 LEU A CA 1
ATOM 2723 C C . LEU A 1 332 ? 12.853 13.125 -28.180 1.00 87.81 332 LEU A C 1
ATOM 2725 O O . LEU A 1 332 ? 12.530 12.066 -28.714 1.00 87.81 332 LEU A O 1
ATOM 2729 N N . LYS A 1 333 ? 11.945 14.047 -27.851 1.00 89.94 333 LYS A N 1
ATOM 2730 C CA . LYS A 1 333 ? 10.514 13.870 -28.103 1.00 89.94 333 LYS A CA 1
ATOM 2731 C C . LYS A 1 333 ? 10.219 13.525 -29.563 1.00 89.94 333 LYS A C 1
ATOM 2733 O O . LYS A 1 333 ? 9.487 12.579 -29.809 1.00 89.94 333 LYS A O 1
ATOM 2738 N N . GLU A 1 334 ? 10.765 14.265 -30.527 1.00 90.06 334 GLU A N 1
ATOM 2739 C CA . GLU A 1 334 ? 10.445 14.038 -31.945 1.00 90.06 334 GLU A CA 1
ATOM 2740 C C . GLU A 1 334 ? 11.008 12.717 -32.484 1.00 90.06 334 GLU A C 1
ATOM 2742 O O . GLU A 1 334 ? 10.374 12.098 -33.335 1.00 90.06 334 GLU A O 1
ATOM 2747 N N . GLU A 1 335 ? 12.142 12.254 -31.954 1.00 88.81 335 GLU A N 1
ATOM 2748 C CA . GLU A 1 335 ? 12.734 10.957 -32.301 1.00 88.81 335 GLU A CA 1
ATOM 2749 C C . GLU A 1 335 ? 11.906 9.792 -31.743 1.00 88.81 335 GLU A C 1
ATOM 2751 O O . GLU A 1 335 ? 11.675 8.792 -32.423 1.00 88.81 335 GLU A O 1
ATOM 2756 N N . PHE A 1 336 ? 11.422 9.926 -30.507 1.00 89.62 336 PHE A N 1
ATOM 2757 C CA . PHE A 1 336 ? 10.792 8.831 -29.775 1.00 89.62 336 PHE A CA 1
ATOM 2758 C C . PHE A 1 336 ? 9.258 8.904 -29.705 1.00 89.62 336 PHE A C 1
ATOM 2760 O O . PHE A 1 336 ? 8.639 8.007 -29.130 1.00 89.62 336 PHE A O 1
ATOM 2767 N N . LYS A 1 337 ? 8.607 9.924 -30.284 1.00 85.94 337 LYS A N 1
ATOM 2768 C CA . LYS A 1 337 ? 7.154 10.135 -30.120 1.00 85.94 337 LYS A CA 1
ATOM 2769 C C . LYS A 1 337 ? 6.272 9.005 -30.649 1.00 85.94 337 LYS A C 1
ATOM 2771 O O . LYS A 1 337 ? 5.189 8.776 -30.120 1.00 85.94 337 LYS A O 1
ATOM 2776 N N . ASP A 1 338 ? 6.724 8.307 -31.684 1.00 89.25 338 ASP A N 1
ATOM 2777 C CA . ASP A 1 338 ? 5.978 7.211 -32.313 1.00 89.25 338 ASP A CA 1
ATOM 2778 C C . ASP A 1 338 ? 6.505 5.834 -31.879 1.00 89.25 338 ASP A C 1
ATOM 2780 O O . ASP A 1 338 ? 6.044 4.798 -32.357 1.00 89.25 338 ASP A O 1
ATOM 2784 N N . VAL A 1 339 ? 7.462 5.799 -30.946 1.00 94.38 339 VAL A N 1
ATOM 2785 C CA . VAL A 1 339 ? 8.025 4.552 -30.433 1.00 94.38 339 VAL A CA 1
ATOM 2786 C C . VAL A 1 339 ? 7.039 3.887 -29.484 1.00 94.38 339 VAL A C 1
ATOM 2788 O O . VAL A 1 339 ? 6.616 4.467 -28.482 1.00 94.38 339 VAL A O 1
ATOM 2791 N N . THR A 1 340 ? 6.734 2.623 -29.767 1.00 95.25 340 THR A N 1
ATOM 2792 C CA . THR A 1 340 ? 5.948 1.765 -28.883 1.00 95.25 340 THR A CA 1
ATOM 2793 C C . THR A 1 340 ? 6.827 0.810 -28.079 1.00 95.25 340 THR A C 1
ATOM 2795 O O . THR A 1 340 ? 7.979 0.487 -28.422 1.00 95.25 340 THR A O 1
ATOM 2798 N N . PHE A 1 341 ? 6.297 0.338 -26.959 1.00 94.50 341 PHE A N 1
ATOM 2799 C CA . PHE A 1 341 ? 6.860 -0.765 -26.196 1.00 94.50 341 PHE A CA 1
ATOM 2800 C C . PHE A 1 341 ? 5.753 -1.598 -25.557 1.00 94.50 341 PHE A C 1
ATOM 2802 O O . PHE A 1 341 ? 4.637 -1.138 -25.353 1.00 94.50 341 PHE A O 1
ATOM 2809 N N . LYS A 1 342 ? 6.082 -2.849 -25.245 1.00 92.06 342 LYS A N 1
ATOM 2810 C CA . LYS A 1 342 ? 5.195 -3.736 -24.500 1.00 92.06 342 LYS A CA 1
ATOM 2811 C C . LYS A 1 342 ? 5.341 -3.473 -23.016 1.00 92.06 342 LYS A C 1
ATOM 2813 O O . LYS A 1 342 ? 6.455 -3.550 -22.487 1.00 92.06 342 LYS A O 1
ATOM 2818 N N . ASP A 1 343 ? 4.219 -3.204 -22.375 1.00 91.56 343 ASP A N 1
ATOM 2819 C CA . ASP A 1 343 ? 4.125 -3.033 -20.940 1.00 91.56 343 ASP A CA 1
ATOM 2820 C C . ASP A 1 343 ? 4.662 -4.272 -20.196 1.00 91.56 343 ASP A C 1
ATOM 2822 O O . ASP A 1 343 ? 4.415 -5.424 -20.576 1.00 91.56 343 ASP A O 1
ATOM 2826 N N . TRP A 1 344 ? 5.463 -4.043 -19.159 1.00 88.88 344 TRP A N 1
ATOM 2827 C CA . TRP A 1 344 ? 6.258 -5.073 -18.499 1.00 88.88 344 TRP A CA 1
ATOM 2828 C C . TRP A 1 344 ? 5.377 -6.031 -17.701 1.00 88.88 344 TRP A C 1
ATOM 2830 O O . TRP A 1 344 ? 5.683 -7.225 -17.661 1.00 88.88 344 TRP A O 1
ATOM 2840 N N . GLU A 1 345 ? 4.236 -5.567 -17.196 1.00 85.38 345 GLU A N 1
ATOM 2841 C CA . GLU A 1 345 ? 3.292 -6.350 -16.396 1.00 85.38 345 GLU A CA 1
ATOM 2842 C C . GLU A 1 345 ? 2.118 -6.908 -17.221 1.00 85.38 345 GLU A C 1
ATOM 2844 O O . GLU A 1 345 ? 1.696 -8.047 -17.021 1.00 85.38 345 GLU A O 1
ATOM 2849 N N . THR A 1 346 ? 1.624 -6.165 -18.209 1.00 85.56 346 THR A N 1
ATOM 2850 C CA . THR A 1 346 ? 0.385 -6.465 -18.948 1.00 85.56 346 THR A CA 1
ATOM 2851 C C . THR A 1 346 ? 0.623 -6.931 -20.386 1.00 85.56 346 THR A C 1
ATOM 2853 O O . THR A 1 346 ? -0.224 -7.623 -20.936 1.00 85.56 346 THR A O 1
ATOM 2856 N N . ASP A 1 347 ? 1.792 -6.655 -20.983 1.00 87.88 347 ASP A N 1
ATOM 2857 C CA . ASP A 1 347 ? 2.112 -6.867 -22.416 1.00 87.88 347 ASP A CA 1
ATOM 2858 C C . ASP A 1 347 ? 1.268 -6.028 -23.395 1.00 87.88 347 ASP A C 1
ATOM 2860 O O . ASP A 1 347 ? 1.358 -6.235 -24.607 1.00 87.88 347 ASP A O 1
ATOM 2864 N N . VAL A 1 348 ? 0.463 -5.083 -22.896 1.00 91.25 348 VAL A N 1
ATOM 2865 C CA . VAL A 1 348 ? -0.227 -4.090 -23.729 1.00 91.25 348 VAL A CA 1
ATOM 2866 C C . VAL A 1 348 ? 0.822 -3.233 -24.433 1.00 91.25 348 VAL A C 1
ATOM 2868 O O . VAL A 1 348 ? 1.823 -2.840 -23.839 1.00 91.25 348 VAL A O 1
ATOM 2871 N N . GLU A 1 349 ? 0.611 -2.957 -25.715 1.00 94.75 349 GLU A N 1
ATOM 2872 C CA . GLU A 1 349 ? 1.479 -2.053 -26.460 1.00 94.75 349 GLU A CA 1
ATOM 2873 C C . GLU A 1 349 ? 1.129 -0.598 -26.134 1.00 94.75 349 GLU A C 1
ATOM 2875 O O . GLU A 1 349 ? -0.010 -0.174 -26.342 1.00 94.75 349 GLU A O 1
ATOM 2880 N N . LEU A 1 350 ? 2.116 0.133 -25.617 1.00 95.19 350 LEU A N 1
ATOM 2881 C CA . LEU A 1 350 ? 2.017 1.520 -25.179 1.00 95.19 350 LEU A CA 1
ATOM 2882 C C . LEU A 1 350 ? 2.930 2.414 -26.012 1.00 95.19 350 LEU A C 1
ATOM 2884 O O . LEU A 1 350 ? 4.067 2.036 -26.319 1.00 95.19 350 LEU A O 1
ATOM 2888 N N . ARG A 1 351 ? 2.466 3.619 -26.341 1.00 96.12 351 ARG A N 1
ATOM 2889 C CA . ARG A 1 351 ? 3.296 4.669 -26.942 1.00 96.12 351 ARG A CA 1
ATOM 2890 C C . ARG A 1 351 ? 4.058 5.452 -25.887 1.00 96.12 351 ARG A C 1
ATOM 2892 O O . ARG A 1 351 ? 3.496 5.894 -24.883 1.00 96.12 351 ARG A O 1
ATOM 2899 N N . LEU A 1 352 ? 5.332 5.703 -26.164 1.00 95.31 352 LEU A N 1
ATOM 2900 C CA . LEU A 1 352 ? 6.212 6.364 -25.214 1.00 95.31 352 LEU A CA 1
ATOM 2901 C C . LEU A 1 352 ? 5.825 7.822 -24.947 1.00 95.31 352 LEU A C 1
ATOM 2903 O O . LEU A 1 352 ? 5.869 8.255 -23.801 1.00 95.31 352 LEU A O 1
ATOM 2907 N N . ASP A 1 353 ? 5.391 8.575 -25.958 1.00 95.69 353 ASP A N 1
ATOM 2908 C CA . ASP A 1 353 ? 4.973 9.968 -25.767 1.00 95.69 353 ASP A CA 1
ATOM 2909 C C . ASP A 1 353 ? 3.745 10.117 -24.868 1.00 95.69 353 ASP A C 1
ATOM 2911 O O . ASP A 1 353 ? 3.670 11.063 -24.081 1.00 95.69 353 ASP A O 1
ATOM 2915 N N . SER A 1 354 ? 2.820 9.162 -24.950 1.00 95.69 354 SER A N 1
ATOM 2916 C CA . SER A 1 354 ? 1.687 9.058 -24.039 1.00 95.69 354 SER A CA 1
ATOM 2917 C C . SER A 1 354 ? 2.152 8.776 -22.607 1.00 95.69 354 SER A C 1
ATOM 2919 O O . SER A 1 354 ? 1.742 9.479 -21.681 1.00 95.69 354 SER A O 1
ATOM 2921 N N . CYS A 1 355 ? 3.064 7.818 -22.406 1.00 95.44 355 CYS A N 1
ATOM 2922 C CA . CYS A 1 355 ? 3.647 7.529 -21.089 1.00 95.44 355 CYS A CA 1
ATOM 2923 C C . CYS A 1 355 ? 4.392 8.737 -20.501 1.00 95.44 355 CYS A C 1
ATOM 2925 O O . CYS A 1 355 ? 4.269 9.016 -19.311 1.00 95.44 355 CYS A O 1
ATOM 2927 N N . MET A 1 356 ? 5.103 9.507 -21.325 1.00 95.94 356 MET A N 1
ATOM 2928 C CA . MET A 1 356 ? 5.794 10.720 -20.878 1.00 95.94 356 MET A CA 1
ATOM 2929 C C . MET A 1 356 ? 4.825 11.839 -20.484 1.00 95.94 356 MET A C 1
ATOM 2931 O O . MET A 1 356 ? 5.088 12.568 -19.528 1.00 95.94 356 MET A O 1
ATOM 2935 N N . SER A 1 357 ? 3.681 11.964 -21.161 1.00 94.81 357 SER A N 1
ATOM 2936 C CA . SER A 1 357 ? 2.597 12.851 -20.719 1.00 94.81 357 SER A CA 1
ATOM 2937 C C . SER A 1 357 ? 2.035 12.419 -19.358 1.00 94.81 357 SER A C 1
ATOM 2939 O O . SER A 1 357 ? 1.816 13.272 -18.499 1.00 94.81 357 SER A O 1
ATOM 2941 N N . VAL A 1 358 ? 1.867 11.111 -19.122 1.00 92.31 358 VAL A N 1
ATOM 2942 C CA . VAL A 1 358 ? 1.441 10.575 -17.815 1.00 92.31 358 VAL A CA 1
ATOM 2943 C C . VAL A 1 358 ? 2.477 10.859 -16.726 1.00 92.31 358 VAL A C 1
ATOM 2945 O O . VAL A 1 358 ? 2.123 11.364 -15.663 1.00 92.31 358 VAL A O 1
ATOM 2948 N N . LEU A 1 359 ? 3.761 10.619 -17.003 1.00 93.12 359 LEU A N 1
ATOM 2949 C CA . LEU A 1 359 ? 4.865 10.908 -16.084 1.00 93.12 359 LEU A CA 1
ATOM 2950 C C . LEU A 1 359 ? 4.874 12.382 -15.653 1.00 93.12 359 LEU A C 1
ATOM 2952 O O . LEU A 1 359 ? 4.971 12.680 -14.465 1.00 93.12 359 LEU A O 1
ATOM 2956 N N . LYS A 1 360 ? 4.723 13.313 -16.602 1.00 92.44 360 LYS A N 1
ATOM 2957 C CA . LYS A 1 360 ? 4.644 14.753 -16.305 1.00 92.44 360 LYS A CA 1
ATOM 2958 C C . LYS A 1 360 ? 3.473 15.096 -15.395 1.00 92.44 360 LYS A C 1
ATOM 2960 O O . LYS A 1 360 ? 3.638 15.902 -14.486 1.00 92.44 360 LYS A O 1
ATOM 2965 N N . ALA A 1 361 ? 2.310 14.496 -15.641 1.00 89.38 361 ALA A N 1
ATOM 2966 C CA . ALA A 1 361 ? 1.131 14.710 -14.814 1.00 89.38 361 ALA A CA 1
ATOM 2967 C C . ALA A 1 361 ? 1.393 14.282 -13.361 1.00 89.38 361 ALA A C 1
ATOM 2969 O O . ALA A 1 361 ? 1.154 15.065 -12.444 1.00 89.38 361 ALA A O 1
ATOM 2970 N N . PHE A 1 362 ? 1.979 13.100 -13.154 1.00 86.19 362 PHE A N 1
ATOM 2971 C CA . PHE A 1 362 ? 2.368 12.653 -11.817 1.00 86.19 362 PHE A CA 1
ATOM 2972 C C . PHE A 1 362 ? 3.393 13.588 -11.165 1.00 86.19 362 PHE A C 1
ATOM 2974 O O . PHE A 1 362 ? 3.176 14.037 -10.047 1.00 86.19 362 PHE A O 1
ATOM 2981 N N . LEU A 1 363 ? 4.478 13.953 -11.855 1.00 87.12 363 LEU A N 1
ATOM 2982 C CA . LEU A 1 363 ? 5.511 14.821 -11.269 1.00 87.12 363 LEU A CA 1
ATOM 2983 C C . LEU A 1 363 ? 4.979 16.201 -10.847 1.00 87.12 363 LEU A C 1
ATOM 2985 O O . LEU A 1 363 ? 5.475 16.759 -9.870 1.00 87.12 363 LEU A O 1
ATOM 2989 N N . ILE A 1 364 ? 3.974 16.737 -11.548 1.00 85.31 364 ILE A N 1
ATOM 2990 C CA . ILE A 1 364 ? 3.272 17.966 -11.144 1.00 85.31 364 ILE A CA 1
ATOM 2991 C C . ILE A 1 364 ? 2.481 17.725 -9.857 1.00 85.31 364 ILE A C 1
ATOM 2993 O O . ILE A 1 364 ? 2.647 18.485 -8.902 1.00 85.31 364 ILE A O 1
ATOM 2997 N N . GLY A 1 365 ? 1.689 16.648 -9.813 1.00 75.56 365 GLY A N 1
ATOM 2998 C CA . GLY A 1 365 ? 0.908 16.264 -8.634 1.00 75.56 365 GLY A CA 1
ATOM 2999 C C . GLY A 1 365 ? 1.757 15.994 -7.391 1.00 75.56 365 GLY A C 1
ATOM 3000 O O . GLY A 1 365 ? 1.276 16.175 -6.282 1.00 75.56 365 GLY A O 1
ATOM 3001 N N . PHE A 1 366 ? 3.031 15.625 -7.555 1.00 71.94 366 PHE A N 1
ATOM 3002 C CA . PHE A 1 366 ? 3.955 15.460 -6.428 1.00 71.94 366 PHE A CA 1
ATOM 3003 C C . PHE A 1 366 ? 4.327 16.785 -5.741 1.00 71.94 366 PHE A C 1
ATOM 3005 O O . PHE A 1 366 ? 4.654 16.796 -4.561 1.00 71.94 366 PHE A O 1
ATOM 3012 N N . THR A 1 367 ? 4.324 17.903 -6.475 1.00 68.69 367 THR A N 1
ATOM 3013 C CA . THR A 1 367 ? 4.883 19.184 -5.989 1.00 68.69 367 THR A CA 1
ATOM 3014 C C . THR A 1 367 ? 3.880 20.290 -5.749 1.00 68.69 367 THR A C 1
ATOM 3016 O O . THR A 1 367 ? 4.267 21.341 -5.244 1.00 68.69 367 THR A O 1
ATOM 3019 N N . SER A 1 368 ? 2.622 20.103 -6.133 1.00 60.66 368 SER A N 1
ATOM 3020 C CA . SER A 1 368 ? 1.648 21.180 -6.067 1.00 60.66 368 SER A CA 1
ATOM 3021 C C . SER A 1 368 ? 0.310 20.703 -5.535 1.00 60.66 368 SER A C 1
ATOM 3023 O O . SER A 1 368 ? -0.278 19.759 -6.055 1.00 60.66 368 SER A O 1
ATOM 3025 N N . GLU A 1 369 ? -0.167 21.426 -4.526 1.00 57.97 369 GLU A N 1
ATOM 3026 C CA . GLU A 1 369 ? -1.512 21.310 -3.960 1.00 57.97 369 GLU A CA 1
ATOM 3027 C C . GLU A 1 369 ? -2.476 22.362 -4.562 1.00 57.97 369 GLU A C 1
ATOM 3029 O O . GLU A 1 369 ? -3.607 22.501 -4.104 1.00 57.97 369 GLU A O 1
ATOM 3034 N N . ASP A 1 370 ? -2.051 23.110 -5.594 1.00 62.66 370 ASP A N 1
ATOM 3035 C CA . ASP A 1 370 ? -2.804 24.246 -6.145 1.00 62.66 370 ASP A CA 1
ATOM 3036 C C . ASP A 1 370 ? -3.778 23.842 -7.273 1.00 62.66 370 ASP A C 1
ATOM 3038 O O . ASP A 1 370 ? -3.495 22.970 -8.101 1.00 62.66 370 ASP A O 1
ATOM 3042 N N . GLU A 1 371 ? -4.908 24.552 -7.390 1.00 60.41 371 GLU A N 1
ATOM 3043 C CA . GLU A 1 371 ? -5.942 24.312 -8.420 1.00 60.41 371 GLU A CA 1
ATOM 3044 C C . GLU A 1 371 ? -5.407 24.410 -9.866 1.00 60.41 371 GLU A C 1
ATOM 3046 O O . GLU A 1 371 ? -5.827 23.661 -10.753 1.00 60.41 371 GLU A O 1
ATOM 3051 N N . THR A 1 372 ? -4.429 25.285 -10.117 1.00 62.38 372 THR A N 1
ATOM 3052 C CA . THR A 1 372 ? -3.781 25.453 -11.434 1.00 62.38 372 THR A CA 1
ATOM 3053 C C . THR A 1 372 ? -3.000 24.207 -11.867 1.00 62.38 372 THR A C 1
ATOM 3055 O O . THR A 1 372 ? -2.910 23.882 -13.060 1.00 62.38 372 THR A O 1
ATOM 3058 N N . SER A 1 373 ? -2.476 23.455 -10.901 1.00 75.94 373 SER A N 1
ATOM 3059 C CA . SER A 1 373 ? -1.803 22.183 -11.141 1.00 75.94 373 SER A CA 1
ATOM 3060 C C . SER A 1 373 ? -2.796 21.079 -11.456 1.00 75.94 373 SER A C 1
ATOM 3062 O O . SER A 1 373 ? -2.534 20.290 -12.363 1.00 75.94 373 SER A O 1
ATOM 3064 N N . ALA A 1 374 ? -3.976 21.077 -10.828 1.00 75.56 374 ALA A N 1
ATOM 3065 C CA . ALA A 1 374 ? -5.048 20.146 -11.171 1.00 75.56 374 ALA A CA 1
ATOM 3066 C C . ALA A 1 374 ? -5.488 20.304 -12.639 1.00 75.56 374 ALA A C 1
ATOM 3068 O O . ALA A 1 374 ? -5.567 19.318 -13.373 1.00 75.56 374 ALA A O 1
ATOM 3069 N N . GLU A 1 375 ? -5.693 21.530 -13.132 1.00 81.62 375 GLU A N 1
ATOM 3070 C CA . GLU A 1 375 ? -6.009 21.764 -14.553 1.00 81.62 375 GLU A CA 1
ATOM 3071 C C . GLU A 1 375 ? -4.900 21.276 -15.494 1.00 81.62 375 GLU A C 1
ATOM 3073 O O . GLU A 1 375 ? -5.164 20.685 -16.550 1.00 81.62 375 GLU A O 1
ATOM 3078 N N . THR A 1 376 ? -3.646 21.484 -15.098 1.00 85.25 376 THR A N 1
ATOM 3079 C CA . THR A 1 376 ? -2.478 21.069 -15.879 1.00 85.25 376 THR A CA 1
ATOM 3080 C C . THR A 1 376 ? -2.342 19.544 -15.926 1.00 85.25 376 THR A C 1
ATOM 3082 O O . THR A 1 376 ? -2.105 18.984 -17.000 1.00 85.25 376 THR A O 1
ATOM 3085 N N . ILE A 1 377 ? -2.574 18.852 -14.809 1.00 84.81 377 ILE A N 1
ATOM 3086 C CA . ILE A 1 377 ? -2.647 17.384 -14.728 1.00 84.81 377 ILE A CA 1
ATOM 3087 C C . ILE A 1 377 ? -3.743 16.869 -15.663 1.00 84.81 377 ILE A C 1
ATOM 3089 O O . ILE A 1 377 ? -3.476 16.027 -16.524 1.00 84.81 377 ILE A O 1
ATOM 3093 N N . LYS A 1 378 ? -4.951 17.449 -15.592 1.00 84.25 378 LYS A N 1
ATOM 3094 C CA . LYS A 1 378 ? -6.076 17.100 -16.478 1.00 84.25 378 LYS A CA 1
ATOM 3095 C C . LYS A 1 378 ? -5.718 17.288 -17.956 1.00 84.25 378 LYS A C 1
ATOM 3097 O O . LYS A 1 378 ? -6.102 16.471 -18.797 1.00 84.25 378 LYS A O 1
ATOM 3102 N N . LYS A 1 379 ? -4.973 18.344 -18.299 1.00 89.88 379 LYS A N 1
ATOM 3103 C CA . LYS A 1 379 ? -4.491 18.598 -19.668 1.00 89.88 379 LYS A CA 1
ATOM 3104 C C . LYS A 1 379 ? -3.522 17.513 -20.138 1.00 89.88 379 LYS A C 1
ATOM 3106 O O . LYS A 1 379 ? -3.686 17.015 -21.253 1.00 89.88 379 LYS A O 1
ATOM 3111 N N . TYR A 1 380 ? -2.550 17.128 -19.313 1.00 91.50 380 TYR A N 1
ATOM 3112 C CA . TYR A 1 380 ? -1.607 16.057 -19.647 1.00 91.50 380 TYR A CA 1
ATOM 3113 C C . TYR A 1 380 ? -2.282 14.689 -19.746 1.00 91.50 380 TYR A C 1
ATOM 3115 O O . TYR A 1 380 ? -1.992 13.950 -20.684 1.00 91.50 380 TYR A O 1
ATOM 3123 N N . ALA A 1 381 ? -3.236 14.384 -18.866 1.00 86.94 381 ALA A N 1
ATOM 3124 C CA . ALA A 1 381 ? -4.027 13.160 -18.949 1.00 86.94 381 ALA A CA 1
ATOM 3125 C C . ALA A 1 381 ? -4.816 13.093 -20.272 1.00 86.94 381 ALA A C 1
ATOM 3127 O O . ALA A 1 381 ? -4.696 12.134 -21.033 1.00 86.94 381 ALA A O 1
ATOM 3128 N N . LYS A 1 382 ? -5.550 14.154 -20.634 1.00 89.00 382 LYS A N 1
ATOM 3129 C CA . LYS A 1 382 ? -6.266 14.217 -21.925 1.00 89.00 382 LYS A CA 1
ATOM 3130 C C . LYS A 1 382 ? -5.323 14.086 -23.124 1.00 89.00 382 LYS A C 1
ATOM 3132 O O . LYS A 1 382 ? -5.677 13.446 -24.114 1.00 89.00 382 LYS A O 1
ATOM 3137 N N . LEU A 1 383 ? -4.133 14.684 -23.046 1.00 92.94 383 LEU A N 1
ATOM 3138 C CA . LEU A 1 383 ? -3.116 14.566 -24.087 1.00 92.94 383 LEU A CA 1
ATOM 3139 C C . LEU A 1 383 ? -2.618 13.122 -24.221 1.00 92.94 383 LEU A C 1
ATOM 3141 O O . LEU A 1 383 ? -2.640 12.596 -25.330 1.00 92.94 383 LEU A O 1
ATOM 3145 N N . ALA A 1 384 ? -2.251 12.473 -23.114 1.00 92.50 384 ALA A N 1
ATOM 3146 C CA . ALA A 1 384 ? -1.808 11.081 -23.098 1.00 92.50 384 ALA A CA 1
ATOM 3147 C C . ALA A 1 384 ? -2.851 10.151 -23.731 1.00 92.50 384 ALA A C 1
ATOM 3149 O O . ALA A 1 384 ? -2.521 9.344 -24.600 1.00 92.50 384 ALA A O 1
ATOM 3150 N N . GLN A 1 385 ? -4.124 10.323 -23.369 1.00 89.81 385 GLN A N 1
ATOM 3151 C CA . GLN A 1 385 ? -5.224 9.537 -23.927 1.00 89.81 385 GLN A CA 1
ATOM 3152 C C . GLN A 1 385 ? -5.418 9.769 -25.433 1.00 89.81 385 GLN A C 1
ATOM 3154 O O . GLN A 1 385 ? -5.763 8.843 -26.165 1.00 89.81 385 GLN A O 1
ATOM 3159 N N . LYS A 1 386 ? -5.212 11.004 -25.910 1.00 92.12 386 LYS A N 1
ATOM 3160 C CA . LYS A 1 386 ? -5.271 11.329 -27.343 1.00 92.12 386 LYS A CA 1
ATOM 3161 C C . LYS A 1 386 ? -4.093 10.728 -28.111 1.00 92.12 386 LYS A C 1
ATOM 3163 O O . LYS A 1 386 ? -4.266 10.331 -29.259 1.00 92.12 386 LYS A O 1
ATOM 3168 N N . GLN A 1 387 ? -2.909 10.707 -27.502 1.00 94.44 387 GLN A N 1
ATOM 3169 C CA . GLN A 1 387 ? -1.702 10.124 -28.092 1.00 94.44 387 GLN A CA 1
ATOM 3170 C C . GLN A 1 387 ? -1.831 8.605 -28.218 1.00 94.44 387 GLN A C 1
ATOM 3172 O O . GLN A 1 387 ? -1.491 8.052 -29.265 1.00 94.44 387 GLN A O 1
ATOM 3177 N N . ASP A 1 388 ? -2.365 7.954 -27.182 1.00 93.75 388 ASP A N 1
ATOM 3178 C CA . ASP A 1 388 ? -2.537 6.508 -27.122 1.00 93.75 388 ASP A CA 1
ATOM 3179 C C . ASP A 1 388 ? -3.805 6.109 -26.358 1.00 93.75 388 ASP A C 1
ATOM 3181 O O . ASP A 1 388 ? -3.893 6.236 -25.134 1.00 93.75 388 ASP A O 1
ATOM 3185 N N . SER A 1 389 ? -4.779 5.552 -27.079 1.00 90.12 389 SER A N 1
ATOM 3186 C CA . SER A 1 389 ? -6.007 5.025 -26.481 1.00 90.12 389 SER A CA 1
ATOM 3187 C C . SER A 1 389 ? -5.791 3.748 -25.665 1.00 90.12 389 SER A C 1
ATOM 3189 O O . SER A 1 389 ? -6.680 3.369 -24.902 1.00 90.12 389 SER A O 1
ATOM 3191 N N . ASN A 1 390 ? -4.653 3.067 -25.839 1.00 91.19 390 ASN A N 1
ATOM 3192 C CA . ASN A 1 390 ? -4.288 1.881 -25.068 1.00 91.19 390 ASN A CA 1
ATOM 3193 C C . ASN A 1 390 ? -3.586 2.236 -23.756 1.00 91.19 390 ASN A C 1
ATOM 3195 O O . ASN A 1 390 ? -3.420 1.345 -22.925 1.00 91.19 390 ASN A O 1
ATOM 3199 N N . ASN A 1 391 ? -3.181 3.493 -23.541 1.00 90.25 391 ASN A N 1
ATOM 3200 C CA . ASN A 1 391 ? -2.493 3.873 -22.315 1.00 90.25 391 ASN A CA 1
ATOM 3201 C C . ASN A 1 391 ? -3.457 3.927 -21.131 1.00 90.25 391 ASN A C 1
ATOM 3203 O O . ASN A 1 391 ? -4.017 4.964 -20.784 1.00 90.25 391 ASN A O 1
ATOM 3207 N N . PHE A 1 392 ? -3.632 2.775 -20.494 1.00 86.81 392 PHE A N 1
ATOM 3208 C CA . PHE A 1 392 ? -4.527 2.595 -19.364 1.00 86.81 392 PHE A CA 1
ATOM 3209 C C . PHE A 1 392 ? -4.013 3.242 -18.067 1.00 86.81 392 PHE A C 1
ATOM 3211 O O . PHE A 1 392 ? -4.805 3.441 -17.149 1.00 86.81 392 PHE A O 1
ATOM 3218 N N . TYR A 1 393 ? -2.740 3.650 -17.990 1.00 85.62 393 TYR A N 1
ATOM 3219 C CA . TYR A 1 393 ? -2.229 4.438 -16.862 1.00 85.62 393 TYR A CA 1
ATOM 3220 C C . TYR A 1 393 ? -2.813 5.851 -16.827 1.00 85.62 393 TYR A C 1
ATOM 3222 O O . TYR A 1 393 ? -2.856 6.472 -15.776 1.00 85.62 393 TYR A O 1
ATOM 3230 N N . VAL A 1 394 ? -3.339 6.371 -17.939 1.00 82.94 394 VAL A N 1
ATOM 3231 C CA . VAL A 1 394 ? -4.016 7.678 -17.924 1.00 82.94 394 VAL A CA 1
ATOM 3232 C C . VAL A 1 394 ? -5.217 7.707 -16.974 1.00 82.94 394 VAL A C 1
ATOM 3234 O O . VAL A 1 394 ? -5.599 8.757 -16.465 1.00 82.94 394 VAL A O 1
ATOM 3237 N N . PHE A 1 395 ? -5.811 6.540 -16.723 1.00 76.19 395 PHE A N 1
ATOM 3238 C CA . PHE A 1 395 ? -6.971 6.385 -15.858 1.00 76.19 395 PHE A CA 1
ATOM 3239 C C . PHE A 1 395 ? -6.625 6.446 -14.367 1.00 76.19 395 PHE A C 1
ATOM 3241 O O . PHE A 1 395 ? -7.545 6.575 -13.565 1.00 76.19 395 PHE A O 1
ATOM 3248 N N . THR A 1 396 ? -5.341 6.387 -13.993 1.00 70.81 396 THR A N 1
ATOM 3249 C CA . THR A 1 396 ? -4.892 6.544 -12.600 1.00 70.81 396 THR A CA 1
ATOM 3250 C C . THR A 1 396 ? -4.634 8.004 -12.211 1.00 70.81 396 THR A C 1
ATOM 3252 O O . THR A 1 396 ? -4.504 8.293 -11.029 1.00 70.81 396 THR A O 1
ATOM 3255 N N . LEU A 1 397 ? -4.619 8.939 -13.171 1.00 70.38 397 LEU A N 1
ATOM 3256 C CA . LEU A 1 397 ? -4.351 10.375 -12.966 1.00 70.38 397 LEU A CA 1
ATOM 3257 C C . LEU A 1 397 ? -5.566 11.213 -12.529 1.00 70.38 397 LEU A C 1
ATOM 3259 O O . LEU A 1 397 ? -5.517 12.432 -12.629 1.00 70.38 397 LEU A O 1
ATOM 3263 N N . ASP A 1 398 ? -6.654 10.554 -12.140 1.00 60.50 398 ASP A N 1
ATOM 3264 C CA . ASP A 1 398 ? -7.967 11.096 -11.773 1.00 60.50 398 ASP A CA 1
ATOM 3265 C C . ASP A 1 398 ? -8.361 12.481 -12.344 1.00 60.50 398 ASP A C 1
ATOM 3267 O O . ASP A 1 398 ? -7.955 13.552 -11.897 1.00 60.50 398 ASP A O 1
ATOM 3271 N N .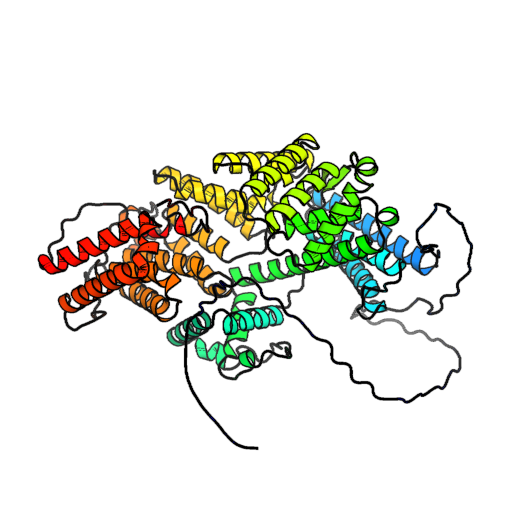 VAL A 1 399 ? -9.252 12.450 -13.336 1.00 50.66 399 VAL A N 1
ATOM 3272 C CA . VAL A 1 399 ? -9.885 13.644 -13.924 1.00 50.66 399 VAL A CA 1
ATOM 3273 C C . VAL A 1 399 ? -11.401 13.643 -13.661 1.00 50.66 399 VAL A C 1
ATOM 3275 O O . VAL A 1 399 ? -12.125 14.463 -14.231 1.00 50.66 399 VAL A O 1
ATOM 3278 N N . GLY A 1 400 ? -11.909 12.691 -12.872 1.00 48.84 400 GLY A N 1
ATOM 3279 C CA . GLY A 1 400 ? -13.328 12.551 -12.561 1.00 48.84 400 GLY A CA 1
ATOM 3280 C C . GLY A 1 400 ? -13.704 13.329 -11.304 1.00 48.84 400 GLY A C 1
ATOM 3281 O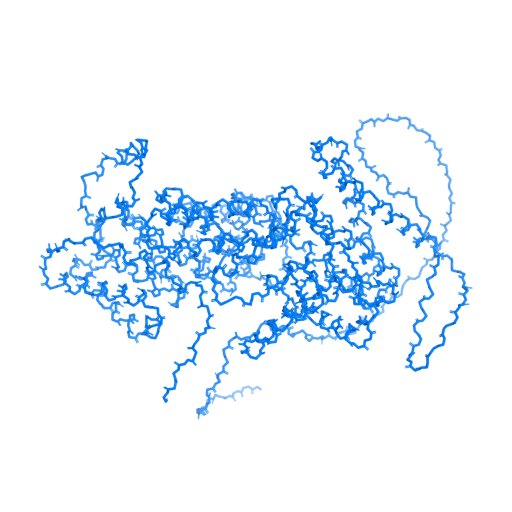 O . GLY A 1 400 ? -12.986 13.304 -10.322 1.00 48.84 400 GLY A O 1
ATOM 3282 N N . GLU A 1 401 ? -14.847 14.011 -11.323 1.00 54.19 401 GLU A N 1
ATOM 3283 C CA . GLU A 1 401 ? -15.375 14.708 -10.136 1.00 54.19 401 GLU A CA 1
ATOM 3284 C C . GLU A 1 401 ? -16.289 13.799 -9.292 1.00 54.19 401 GLU A C 1
ATOM 3286 O O . GLU A 1 401 ? -16.682 14.166 -8.188 1.00 54.19 401 GLU A O 1
ATOM 3291 N N . ASP A 1 402 ? -16.624 12.599 -9.797 1.00 64.94 402 ASP A N 1
ATOM 3292 C CA . ASP A 1 402 ? -17.556 11.666 -9.164 1.00 64.94 402 ASP A CA 1
ATOM 3293 C C . ASP A 1 402 ? -17.060 10.195 -9.164 1.00 64.94 402 ASP A C 1
ATOM 3295 O O . ASP A 1 402 ? -16.400 9.756 -10.119 1.00 64.94 402 ASP A O 1
ATOM 3299 N N . PRO A 1 403 ? -17.423 9.389 -8.141 1.00 62.97 403 PRO A N 1
ATOM 3300 C CA . PRO A 1 403 ? -17.034 7.976 -8.029 1.00 62.97 403 PRO A CA 1
ATOM 3301 C C . PRO A 1 403 ? -17.441 7.085 -9.215 1.00 62.97 403 PRO A C 1
ATOM 3303 O O . PRO A 1 403 ? -16.766 6.100 -9.524 1.00 62.97 403 PRO A O 1
ATOM 3306 N N . ALA A 1 404 ? -18.534 7.407 -9.917 1.00 68.38 404 ALA A N 1
ATOM 3307 C CA . ALA A 1 404 ? -18.976 6.626 -11.070 1.00 68.38 404 ALA A CA 1
ATOM 3308 C C . ALA A 1 404 ? -18.065 6.855 -12.286 1.00 68.38 404 ALA A C 1
ATOM 3310 O O . ALA A 1 404 ? -17.846 5.936 -13.079 1.00 68.38 404 ALA A O 1
ATOM 3311 N N . SER A 1 405 ? -17.498 8.053 -12.436 1.00 71.00 405 SER A N 1
ATOM 3312 C CA . SER A 1 405 ? -16.472 8.357 -13.438 1.00 71.00 405 SER A CA 1
ATOM 3313 C C . SER A 1 405 ? -15.208 7.538 -13.220 1.00 71.00 405 SER A C 1
ATOM 3315 O O . SER A 1 405 ? -14.696 6.925 -14.163 1.00 71.00 405 SER A O 1
ATOM 3317 N N . PHE A 1 406 ? -14.768 7.441 -11.969 1.00 69.12 406 PHE A N 1
ATOM 3318 C CA . PHE A 1 406 ? -13.608 6.644 -11.593 1.00 69.12 406 PHE A CA 1
ATOM 3319 C C . PHE A 1 406 ? -13.817 5.151 -11.891 1.00 69.12 406 PHE A C 1
ATOM 3321 O O . PHE A 1 406 ? -12.995 4.524 -12.565 1.00 69.12 406 PHE A O 1
ATOM 3328 N N . LEU A 1 407 ? -14.980 4.594 -11.531 1.00 71.69 407 LEU A N 1
ATOM 3329 C CA . LEU A 1 407 ? -15.317 3.204 -11.852 1.00 71.69 407 LEU A CA 1
ATOM 3330 C C . LEU A 1 407 ? -15.360 2.944 -13.368 1.00 71.69 407 LEU A C 1
ATOM 3332 O O . LEU A 1 407 ? -14.857 1.920 -13.834 1.00 71.69 407 LEU A O 1
ATOM 3336 N N . ARG A 1 408 ? -15.906 3.875 -14.167 1.00 77.69 408 ARG A N 1
ATOM 3337 C CA . ARG A 1 408 ? -15.890 3.769 -15.640 1.00 77.69 408 ARG A CA 1
ATOM 3338 C C . ARG A 1 408 ? -14.466 3.719 -16.188 1.00 77.69 408 ARG A C 1
ATOM 3340 O O . ARG A 1 408 ? -14.204 2.956 -17.117 1.00 77.69 408 ARG A O 1
ATOM 3347 N N . ASN A 1 409 ? -13.561 4.524 -15.643 1.00 77.62 409 ASN A N 1
ATOM 3348 C CA . ASN A 1 409 ? -12.160 4.554 -16.057 1.00 77.62 409 ASN A CA 1
ATOM 3349 C C . ASN A 1 409 ? -11.436 3.250 -15.702 1.00 77.62 409 ASN A C 1
ATOM 3351 O O . ASN A 1 409 ? -10.745 2.691 -16.553 1.00 77.62 409 ASN A O 1
ATOM 3355 N N . ILE A 1 410 ? -11.689 2.697 -14.516 1.00 76.50 410 ILE A N 1
ATOM 3356 C CA . ILE A 1 410 ? -11.174 1.381 -14.125 1.00 76.50 410 ILE A CA 1
ATOM 3357 C C . ILE A 1 410 ? -11.668 0.277 -15.063 1.00 76.50 410 ILE A C 1
ATOM 3359 O O . ILE A 1 410 ? -10.874 -0.536 -15.529 1.00 76.50 410 ILE A O 1
ATOM 3363 N N . VAL A 1 411 ? -12.966 0.246 -15.378 1.00 80.69 411 VAL A N 1
ATOM 3364 C CA . VAL A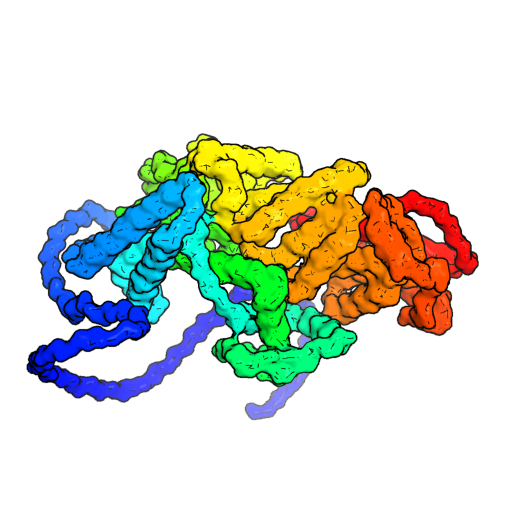 1 411 ? -13.536 -0.771 -16.280 1.00 80.69 411 VAL A CA 1
ATOM 3365 C C . VAL A 1 411 ? -12.943 -0.657 -17.689 1.00 80.69 411 VAL A C 1
ATOM 3367 O O . VAL A 1 411 ? -12.675 -1.671 -18.332 1.00 80.69 411 VAL A O 1
ATOM 3370 N N . LYS A 1 412 ? -12.686 0.565 -18.175 1.00 83.56 412 LYS A N 1
ATOM 3371 C CA . LYS A 1 412 ? -11.979 0.780 -19.450 1.00 83.56 412 LYS A CA 1
ATOM 3372 C C . LYS A 1 412 ? -10.555 0.234 -19.403 1.00 83.56 412 LYS A C 1
ATOM 3374 O O . LYS A 1 412 ? -10.142 -0.439 -20.344 1.00 83.56 412 LYS A O 1
ATOM 3379 N N . ALA A 1 413 ? -9.828 0.507 -18.325 1.00 84.12 413 ALA A N 1
ATOM 3380 C CA . ALA A 1 413 ? -8.470 0.023 -18.136 1.00 84.12 413 ALA A CA 1
ATOM 3381 C C . ALA A 1 413 ? -8.419 -1.515 -18.097 1.00 84.12 413 ALA A C 1
ATOM 3383 O O . ALA A 1 413 ? -7.649 -2.125 -18.834 1.00 84.12 413 ALA A O 1
ATOM 3384 N N . GLU A 1 414 ? -9.312 -2.146 -17.330 1.00 84.81 414 GLU A N 1
ATOM 3385 C CA . GLU A 1 414 ? -9.486 -3.603 -17.283 1.00 84.81 414 GLU A CA 1
ATOM 3386 C C . GLU A 1 414 ? -9.757 -4.185 -18.674 1.00 84.81 414 GLU A C 1
ATOM 3388 O O . GLU A 1 414 ? -9.089 -5.131 -19.090 1.00 84.81 414 GLU A O 1
ATOM 3393 N N . LYS A 1 415 ? -10.681 -3.582 -19.429 1.00 86.62 415 LYS A N 1
ATOM 3394 C CA . LYS A 1 415 ? -10.993 -4.010 -20.796 1.00 86.62 415 LYS A CA 1
ATOM 3395 C C . LYS A 1 415 ? -9.760 -3.965 -21.700 1.00 86.62 415 LYS A C 1
ATOM 3397 O O . LYS A 1 415 ? -9.484 -4.939 -22.397 1.00 86.62 415 LYS A O 1
ATOM 3402 N N . ILE A 1 416 ? -9.002 -2.868 -21.670 1.00 87.69 416 ILE A N 1
ATOM 3403 C CA . ILE A 1 416 ? -7.768 -2.726 -22.456 1.00 87.69 416 ILE A CA 1
ATOM 3404 C C . ILE A 1 416 ? -6.763 -3.814 -22.069 1.00 87.69 416 ILE A C 1
ATOM 3406 O O . ILE A 1 416 ? -6.225 -4.482 -22.948 1.00 87.69 416 ILE A O 1
ATOM 3410 N N . ILE A 1 417 ? -6.538 -4.032 -20.774 1.00 86.94 417 ILE A N 1
ATOM 3411 C CA . ILE A 1 417 ? -5.572 -5.019 -20.281 1.00 86.94 417 ILE A CA 1
ATOM 3412 C C . ILE A 1 417 ? -5.958 -6.441 -20.712 1.00 86.94 417 ILE A C 1
ATOM 3414 O O . ILE A 1 417 ? -5.115 -7.184 -21.220 1.00 86.94 417 ILE A O 1
ATOM 3418 N N . LEU A 1 418 ? -7.226 -6.822 -20.553 1.00 85.75 418 LEU A N 1
ATOM 3419 C CA . LEU A 1 418 ? -7.712 -8.152 -20.925 1.00 85.75 418 LEU A CA 1
ATOM 3420 C C . LEU A 1 418 ? -7.639 -8.374 -22.442 1.00 85.75 418 LEU A C 1
ATOM 3422 O O . LEU A 1 418 ? -7.087 -9.375 -22.902 1.00 85.75 418 LEU A O 1
ATOM 3426 N N . GLU A 1 419 ? -8.140 -7.423 -23.233 1.00 88.12 419 GLU A N 1
ATOM 3427 C CA . GLU A 1 419 ? -8.228 -7.562 -24.690 1.00 88.12 419 GLU A CA 1
ATOM 3428 C C . GLU A 1 419 ? -6.867 -7.404 -25.380 1.00 88.12 419 GLU A C 1
ATOM 3430 O O . GLU A 1 419 ? -6.509 -8.201 -26.251 1.00 88.12 419 GLU A O 1
ATOM 3435 N N . LYS A 1 420 ? -6.095 -6.375 -25.014 1.00 89.00 420 LYS A N 1
ATOM 3436 C CA . LYS A 1 420 ? -4.833 -6.017 -25.685 1.00 89.00 420 LYS A CA 1
ATOM 3437 C C . LYS A 1 420 ? -3.630 -6.727 -25.078 1.00 89.00 420 LYS A C 1
ATOM 3439 O O . LYS A 1 420 ? -2.770 -7.186 -25.827 1.00 89.00 420 LYS A O 1
ATOM 3444 N N . GLY A 1 421 ? -3.599 -6.882 -23.754 1.00 83.38 421 GLY A N 1
ATOM 3445 C CA . GLY A 1 421 ? -2.570 -7.655 -23.048 1.00 83.38 421 GLY A CA 1
ATOM 3446 C C . GLY A 1 421 ? -2.729 -9.168 -23.223 1.00 83.38 421 GLY A C 1
ATOM 3447 O O 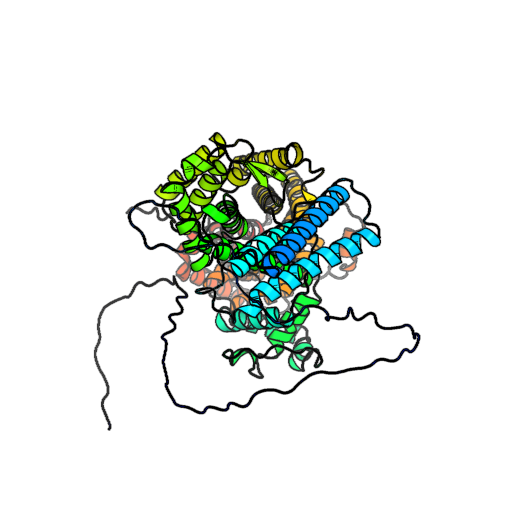. GLY A 1 421 ? -1.828 -9.939 -22.889 1.00 83.38 421 GLY A O 1
ATOM 3448 N N . LYS A 1 422 ? -3.865 -9.609 -23.790 1.00 78.19 422 LYS A N 1
ATOM 3449 C CA . LYS A 1 422 ? -4.226 -11.023 -23.986 1.00 78.19 422 LYS A CA 1
ATOM 3450 C C . LYS A 1 422 ? -4.203 -11.802 -22.669 1.00 78.19 422 LYS A C 1
ATOM 3452 O O . LYS A 1 422 ? -3.833 -12.979 -22.632 1.00 78.19 422 LYS A O 1
ATOM 3457 N N . LEU A 1 423 ? -4.576 -11.133 -21.581 1.00 75.56 423 LEU A N 1
ATOM 3458 C CA . LEU A 1 423 ? -4.725 -11.752 -20.275 1.00 75.56 423 LEU A CA 1
ATOM 3459 C C . LEU A 1 423 ? -6.118 -12.366 -20.166 1.00 75.56 423 LEU A C 1
ATOM 3461 O O . LEU A 1 423 ? -7.116 -11.743 -20.509 1.00 75.56 423 LEU A O 1
ATOM 3465 N N . LYS A 1 424 ? -6.190 -13.597 -19.653 1.00 74.12 424 LYS A N 1
ATOM 3466 C CA . LYS A 1 424 ? -7.476 -14.265 -19.395 1.00 74.12 424 LYS A CA 1
ATOM 3467 C C . LYS A 1 424 ? -8.244 -13.619 -18.240 1.00 74.12 424 LYS A C 1
ATOM 3469 O O . LYS A 1 424 ? -9.466 -13.647 -18.227 1.00 74.12 424 LYS A O 1
ATOM 3474 N N . THR A 1 425 ? -7.518 -13.097 -17.253 1.00 76.44 425 THR A N 1
ATOM 3475 C CA . THR A 1 425 ? -8.064 -12.471 -16.048 1.00 76.44 425 THR A CA 1
ATOM 3476 C C . THR A 1 425 ? -7.075 -11.443 -15.501 1.00 76.44 425 THR A C 1
ATOM 3478 O O . THR A 1 425 ? -5.860 -11.630 -15.614 1.00 76.44 425 THR A O 1
ATOM 3481 N N . ILE A 1 426 ? -7.595 -10.375 -14.891 1.00 73.19 426 ILE A N 1
ATOM 3482 C CA . ILE A 1 426 ? -6.801 -9.355 -14.190 1.00 73.19 426 ILE A CA 1
ATOM 3483 C C . ILE A 1 426 ? -6.175 -9.879 -12.895 1.00 73.19 426 ILE A C 1
ATOM 3485 O O . ILE A 1 426 ? -5.229 -9.282 -12.394 1.00 73.19 426 ILE A O 1
ATOM 3489 N N . ASN A 1 427 ? -6.621 -11.038 -12.401 1.00 70.19 427 ASN A N 1
ATOM 3490 C CA . ASN A 1 427 ? -6.043 -11.688 -11.222 1.00 70.19 427 ASN A CA 1
ATOM 3491 C C . ASN A 1 427 ? -4.589 -12.140 -11.438 1.00 70.19 427 ASN A C 1
ATOM 3493 O O . ASN A 1 427 ? -3.931 -12.521 -10.480 1.00 70.19 427 ASN A O 1
ATOM 3497 N N . HIS A 1 428 ? -4.099 -12.147 -12.683 1.00 69.69 428 HIS A N 1
ATOM 3498 C CA . HIS A 1 428 ? -2.700 -12.444 -13.004 1.00 69.69 428 HIS A CA 1
ATOM 3499 C C . HIS A 1 428 ? -1.780 -11.221 -12.939 1.00 69.69 428 HIS A C 1
ATOM 3501 O O . HIS A 1 428 ? -0.573 -11.369 -13.130 1.00 69.69 428 HIS A O 1
ATOM 3507 N N . LEU A 1 429 ? -2.336 -10.022 -12.748 1.00 71.50 429 LEU A N 1
ATOM 3508 C CA . LEU A 1 429 ? -1.522 -8.842 -12.485 1.00 71.50 429 LEU A CA 1
ATOM 3509 C C . LEU A 1 429 ? -0.876 -9.009 -11.096 1.00 71.50 429 LEU A C 1
ATOM 3511 O O . LEU A 1 429 ? -1.313 -9.829 -10.286 1.00 71.50 429 LEU A O 1
ATOM 3515 N N . ARG A 1 430 ? 0.170 -8.252 -10.809 1.00 69.06 430 ARG A N 1
ATOM 3516 C CA . ARG A 1 430 ? 0.941 -8.366 -9.572 1.00 69.06 430 ARG A CA 1
ATOM 3517 C C . ARG A 1 430 ? 1.177 -7.041 -8.880 1.00 69.06 430 ARG A C 1
ATOM 3519 O O . ARG A 1 430 ? 1.262 -7.054 -7.674 1.00 69.06 430 ARG A O 1
ATOM 3526 N N . PHE A 1 431 ? 1.286 -5.936 -9.600 1.00 65.81 431 PHE A N 1
ATOM 3527 C CA . PHE A 1 431 ? 1.609 -4.609 -9.068 1.00 65.81 431 PHE A CA 1
ATOM 3528 C C . PHE A 1 431 ? 0.630 -3.540 -9.533 1.00 65.81 431 PHE A C 1
ATOM 3530 O O . PHE A 1 431 ? 0.800 -2.368 -9.200 1.00 65.81 431 PHE A O 1
ATOM 3537 N N . PHE A 1 432 ? -0.380 -3.926 -10.318 1.00 67.31 432 PHE A N 1
ATOM 3538 C CA . PHE A 1 432 ? -1.344 -2.968 -10.821 1.00 67.31 432 PHE A CA 1
ATOM 3539 C C . PHE A 1 432 ? -2.399 -2.574 -9.767 1.00 67.31 432 PHE A C 1
ATOM 3541 O O . PHE A 1 432 ? -3.247 -3.414 -9.443 1.00 67.31 432 PHE A O 1
ATOM 3548 N N . PRO A 1 433 ? -2.451 -1.305 -9.296 1.00 63.69 433 PRO A N 1
ATOM 3549 C CA . PRO A 1 433 ? -3.338 -0.881 -8.202 1.00 63.69 433 PRO A CA 1
ATOM 3550 C C . PRO A 1 433 ? -4.836 -0.894 -8.538 1.00 63.69 433 PRO A C 1
ATOM 3552 O O . PRO A 1 433 ? -5.666 -0.613 -7.674 1.00 63.69 433 PRO A O 1
ATOM 3555 N N . ILE A 1 434 ? -5.208 -1.210 -9.789 1.00 66.69 434 ILE A N 1
ATOM 3556 C CA . ILE A 1 434 ? -6.602 -1.218 -10.263 1.00 66.69 434 ILE A CA 1
ATOM 3557 C C . ILE A 1 434 ? -7.526 -1.971 -9.328 1.00 66.69 434 ILE A C 1
ATOM 3559 O O . ILE A 1 434 ? -8.623 -1.490 -9.076 1.00 66.69 434 ILE A O 1
ATOM 3563 N N . LEU A 1 435 ? -7.131 -3.162 -8.872 1.00 66.69 435 LEU A N 1
ATOM 3564 C CA . LEU A 1 435 ? -8.041 -4.019 -8.119 1.00 66.69 435 LEU A CA 1
ATOM 3565 C C . LEU A 1 435 ? -8.375 -3.393 -6.774 1.00 66.69 435 LEU A C 1
ATOM 3567 O O . LEU A 1 435 ? -9.553 -3.295 -6.442 1.00 66.69 435 LEU A O 1
ATOM 3571 N N . PHE A 1 436 ? -7.360 -2.889 -6.075 1.00 73.25 436 PHE A N 1
ATOM 3572 C CA . PHE A 1 436 ? -7.541 -2.149 -4.837 1.00 73.25 436 PHE A CA 1
ATOM 3573 C C . PHE A 1 436 ? -8.383 -0.886 -5.057 1.00 73.25 436 PHE A C 1
ATOM 3575 O O . PHE A 1 436 ? -9.410 -0.723 -4.408 1.00 73.25 436 PHE A O 1
ATOM 3582 N N . HIS A 1 437 ? -8.039 -0.043 -6.035 1.00 73.31 437 HIS A N 1
ATOM 3583 C CA . HIS A 1 437 ? -8.798 1.179 -6.334 1.00 73.31 437 HIS A CA 1
ATOM 3584 C C . HIS A 1 437 ? -10.253 0.909 -6.741 1.00 73.31 437 HIS A C 1
ATOM 3586 O O . HIS A 1 437 ? -11.169 1.643 -6.363 1.00 73.31 437 HIS A O 1
ATOM 3592 N N . LYS A 1 438 ? -10.497 -0.164 -7.498 1.00 73.06 438 LYS A N 1
ATOM 3593 C CA . LYS A 1 438 ? -11.849 -0.624 -7.837 1.00 73.06 438 LYS A CA 1
ATOM 3594 C C . LYS A 1 438 ? -12.587 -1.019 -6.575 1.00 73.06 438 LYS A C 1
ATOM 3596 O O . LYS A 1 438 ? -13.730 -0.619 -6.389 1.00 73.06 438 LYS A O 1
ATOM 3601 N N . ALA A 1 439 ? -11.927 -1.786 -5.717 1.00 74.88 439 ALA A N 1
ATOM 3602 C CA . ALA A 1 439 ? -12.504 -2.282 -4.489 1.00 74.88 439 ALA A CA 1
ATOM 3603 C C . ALA A 1 439 ? -12.868 -1.141 -3.532 1.00 74.88 439 ALA A C 1
ATOM 3605 O O . ALA A 1 439 ? -13.997 -1.110 -3.049 1.00 74.88 439 ALA A O 1
ATOM 3606 N N . THR A 1 440 ? -11.978 -0.165 -3.337 1.00 73.69 440 THR A N 1
ATOM 3607 C CA . THR A 1 440 ? -12.242 1.010 -2.494 1.00 73.69 440 THR A CA 1
ATOM 3608 C C . THR A 1 440 ? -13.363 1.872 -3.059 1.00 73.69 440 THR A C 1
ATOM 3610 O O . THR A 1 440 ? -14.234 2.295 -2.314 1.00 73.69 440 THR A O 1
ATOM 3613 N N . THR A 1 441 ? -13.431 2.060 -4.377 1.00 74.00 441 THR A N 1
ATOM 3614 C CA . THR A 1 441 ? -14.520 2.832 -5.007 1.00 74.00 441 THR A CA 1
ATOM 3615 C C . THR A 1 441 ? -15.872 2.153 -4.849 1.00 74.00 441 THR A C 1
ATOM 3617 O O . THR A 1 441 ? -16.865 2.799 -4.514 1.00 74.00 441 THR A O 1
ATOM 3620 N N . VAL A 1 442 ? -15.926 0.838 -5.082 1.00 77.69 442 VAL A N 1
ATOM 3621 C CA . VAL A 1 442 ? -17.150 0.048 -4.895 1.00 77.69 442 VAL A CA 1
ATOM 3622 C C . VAL A 1 442 ? -17.535 0.029 -3.413 1.00 77.69 442 VAL A C 1
ATOM 3624 O O . VAL A 1 442 ? -18.713 0.162 -3.094 1.00 77.69 442 VAL A O 1
ATOM 3627 N N . TRP A 1 443 ? -16.564 -0.046 -2.501 1.00 81.62 443 TRP A N 1
ATOM 3628 C CA . TRP A 1 443 ? -16.803 0.090 -1.064 1.00 81.62 443 TRP A CA 1
ATOM 3629 C C . TRP A 1 443 ? -17.373 1.468 -0.700 1.00 81.62 443 TRP A C 1
ATOM 3631 O O . TRP A 1 443 ? -18.394 1.530 -0.021 1.00 81.62 443 TRP A O 1
ATOM 3641 N N . SER A 1 444 ? -16.808 2.570 -1.200 1.00 75.25 444 SER A N 1
ATOM 3642 C CA . SER A 1 444 ? -17.342 3.916 -0.951 1.00 75.25 444 SER A CA 1
ATOM 3643 C C . SER A 1 444 ? -18.764 4.077 -1.496 1.00 75.25 444 SER A C 1
ATOM 3645 O O . SER A 1 444 ? -19.605 4.706 -0.854 1.00 75.25 444 SER A O 1
ATOM 3647 N N . ALA A 1 445 ? -19.068 3.468 -2.647 1.00 72.69 445 ALA A N 1
ATOM 3648 C CA . ALA A 1 445 ? -20.430 3.417 -3.175 1.00 72.69 445 ALA A CA 1
ATOM 3649 C C . ALA A 1 445 ? -21.373 2.613 -2.260 1.00 72.69 445 ALA A C 1
ATOM 3651 O O . ALA A 1 445 ? -22.505 3.037 -2.036 1.00 72.69 445 ALA A O 1
ATOM 3652 N N . ALA A 1 446 ? -20.908 1.497 -1.685 1.00 73.62 446 ALA A N 1
ATOM 3653 C CA . ALA A 1 446 ? -21.672 0.738 -0.694 1.00 73.62 446 ALA A CA 1
ATOM 3654 C C . ALA A 1 446 ? -21.939 1.573 0.569 1.00 73.62 446 ALA A C 1
ATOM 3656 O O . ALA A 1 446 ? -23.076 1.627 1.039 1.00 73.62 446 ALA A O 1
ATOM 3657 N N . ALA A 1 447 ? -20.925 2.274 1.083 1.00 71.19 447 ALA A N 1
ATOM 3658 C CA . ALA A 1 447 ? -21.050 3.144 2.252 1.00 71.19 447 ALA A CA 1
ATOM 3659 C C . ALA A 1 447 ? -22.070 4.277 2.027 1.00 71.19 447 ALA A C 1
ATOM 3661 O O . ALA A 1 447 ? -22.831 4.618 2.932 1.00 71.19 447 ALA A O 1
ATOM 3662 N N . ALA A 1 448 ? -22.132 4.818 0.805 1.00 69.88 448 ALA A N 1
ATOM 3663 C CA . ALA A 1 448 ? -23.072 5.869 0.420 1.00 69.88 448 ALA A CA 1
ATOM 3664 C C . ALA A 1 448 ? -24.502 5.369 0.129 1.00 69.88 448 ALA A C 1
ATOM 3666 O O . ALA A 1 448 ? -25.425 6.183 0.041 1.00 69.88 448 ALA A O 1
ATOM 3667 N N . ALA A 1 449 ? -24.714 4.058 -0.032 1.00 70.44 449 ALA A N 1
ATOM 3668 C CA . ALA A 1 449 ? -26.030 3.504 -0.333 1.00 70.44 449 ALA A CA 1
ATOM 3669 C C . ALA A 1 449 ? -26.980 3.657 0.866 1.00 70.44 449 ALA A C 1
ATOM 3671 O O . ALA A 1 449 ? -26.650 3.289 1.996 1.00 70.44 449 ALA A O 1
ATOM 3672 N N . ASN A 1 450 ? -28.182 4.182 0.616 1.00 70.94 450 ASN A N 1
ATOM 3673 C CA . ASN A 1 450 ? -29.203 4.378 1.651 1.00 70.94 450 ASN A CA 1
ATOM 3674 C C . ASN A 1 450 ? -29.992 3.096 1.956 1.00 70.94 450 ASN A C 1
ATOM 3676 O O . ASN A 1 450 ? -30.415 2.899 3.096 1.00 70.94 450 ASN A O 1
ATOM 3680 N N . ASP A 1 451 ? -30.181 2.235 0.954 1.00 78.88 451 ASP A N 1
ATOM 3681 C CA . ASP A 1 451 ? -30.884 0.960 1.083 1.00 78.88 451 ASP A CA 1
ATOM 3682 C C . ASP A 1 451 ? -29.942 -0.147 1.586 1.00 78.88 451 ASP A C 1
ATOM 3684 O O . ASP A 1 451 ? -28.831 -0.320 1.084 1.00 78.88 451 ASP A O 1
ATOM 3688 N N . GLN A 1 452 ? -30.382 -0.912 2.590 1.00 75.31 452 GLN A N 1
ATOM 3689 C CA . GLN A 1 452 ? -29.557 -1.943 3.229 1.00 75.31 452 GLN A CA 1
ATOM 3690 C C . GLN A 1 452 ? -29.312 -3.162 2.321 1.00 75.31 452 GLN A C 1
ATOM 3692 O O . GLN A 1 452 ? -28.252 -3.786 2.409 1.00 75.31 452 GLN A O 1
ATOM 3697 N N . VAL A 1 453 ? -30.260 -3.510 1.445 1.00 78.06 453 VAL A N 1
ATOM 3698 C CA . VAL A 1 453 ? -30.130 -4.640 0.509 1.00 78.06 453 VAL A CA 1
ATOM 3699 C C . VAL A 1 453 ? -29.152 -4.279 -0.605 1.00 78.06 453 VAL A C 1
ATOM 3701 O O . VAL A 1 453 ? -28.265 -5.071 -0.937 1.00 78.06 453 VAL A O 1
ATOM 3704 N N . GLU A 1 454 ? -29.268 -3.070 -1.150 1.00 78.94 454 GLU A N 1
ATOM 3705 C CA . GLU A 1 454 ? -28.324 -2.524 -2.124 1.00 78.94 454 GLU A CA 1
ATOM 3706 C C . GLU A 1 454 ? -26.922 -2.405 -1.522 1.00 78.94 454 GLU A C 1
ATOM 3708 O O . GLU A 1 454 ? -25.967 -2.928 -2.100 1.00 78.94 454 GLU A O 1
ATOM 3713 N N . ARG A 1 455 ? -26.802 -1.829 -0.319 1.00 81.19 455 ARG A N 1
ATOM 3714 C CA . ARG A 1 455 ? -25.540 -1.737 0.429 1.00 81.19 455 ARG A CA 1
ATOM 3715 C C . ARG A 1 455 ? -24.868 -3.099 0.574 1.00 81.19 455 ARG A C 1
ATOM 3717 O O . ARG A 1 455 ? -23.701 -3.235 0.220 1.00 81.19 455 ARG A O 1
ATOM 3724 N N . GLY A 1 456 ? -25.596 -4.115 1.043 1.00 78.50 456 GLY A N 1
ATOM 3725 C CA . GLY A 1 456 ? -25.057 -5.467 1.211 1.00 78.50 456 GLY A CA 1
ATOM 3726 C C . GLY A 1 456 ? -24.599 -6.097 -0.109 1.00 78.50 456 GLY A C 1
ATOM 3727 O O . GLY A 1 456 ? -23.552 -6.746 -0.161 1.00 78.50 456 GLY A O 1
ATOM 3728 N N . LYS A 1 457 ? -25.333 -5.870 -1.206 1.00 85.25 457 LYS A N 1
ATOM 3729 C CA . LYS A 1 457 ? -24.953 -6.358 -2.541 1.00 85.25 457 LYS A CA 1
ATOM 3730 C C . LYS A 1 457 ? -23.665 -5.699 -3.041 1.00 85.25 457 LYS A C 1
ATOM 3732 O O . LYS A 1 457 ? -22.760 -6.410 -3.470 1.00 85.25 457 LYS A O 1
ATOM 3737 N N . VAL A 1 458 ? -23.570 -4.373 -2.962 1.00 81.75 458 VAL A N 1
ATOM 3738 C CA . VAL A 1 458 ? -22.388 -3.622 -3.419 1.00 81.75 458 VAL A CA 1
ATOM 3739 C C . VAL A 1 458 ? -21.176 -3.932 -2.530 1.00 81.75 458 VAL A C 1
ATOM 3741 O O . VAL A 1 458 ? -20.084 -4.173 -3.045 1.00 81.75 458 VAL A O 1
ATOM 3744 N N . ALA A 1 459 ? -21.367 -4.050 -1.212 1.00 84.19 459 ALA A N 1
ATOM 3745 C CA . ALA A 1 459 ? -20.319 -4.454 -0.272 1.00 84.19 459 ALA A CA 1
ATOM 3746 C C . ALA A 1 459 ? -19.767 -5.857 -0.571 1.00 84.19 459 ALA A C 1
ATOM 3748 O O . ALA A 1 459 ? -18.560 -6.076 -0.479 1.00 84.19 459 ALA A O 1
ATOM 3749 N N . LYS A 1 460 ? -20.616 -6.801 -0.997 1.00 89.44 460 LYS A N 1
ATOM 3750 C CA . LYS A 1 460 ? -20.179 -8.142 -1.413 1.00 89.44 460 LYS A CA 1
ATOM 3751 C C . LYS A 1 460 ? -19.273 -8.107 -2.644 1.00 89.44 460 LYS A C 1
ATOM 3753 O O . LYS A 1 460 ? -18.329 -8.895 -2.729 1.00 89.44 460 LYS A O 1
ATOM 3758 N N . ASP A 1 461 ? -19.556 -7.225 -3.596 1.00 85.19 461 ASP A N 1
ATOM 3759 C CA . ASP A 1 461 ? -18.723 -7.064 -4.788 1.00 85.19 461 ASP A CA 1
ATOM 3760 C C . ASP A 1 461 ? -17.391 -6.376 -4.449 1.00 85.19 461 ASP A C 1
ATOM 3762 O O . ASP A 1 461 ? -16.344 -6.836 -4.911 1.00 85.19 461 ASP A O 1
ATOM 3766 N N . ALA A 1 462 ? -17.403 -5.365 -3.570 1.00 84.88 462 ALA A N 1
ATOM 3767 C CA . ALA A 1 462 ? -16.184 -4.759 -3.025 1.00 84.88 462 ALA A CA 1
ATOM 3768 C C . ALA A 1 462 ? -15.315 -5.791 -2.293 1.00 84.88 462 ALA A C 1
ATOM 3770 O O . ALA A 1 462 ? -14.127 -5.909 -2.586 1.00 84.88 462 ALA A O 1
ATOM 3771 N N . LEU A 1 463 ? -15.910 -6.599 -1.411 1.00 88.75 463 LEU A N 1
ATOM 3772 C CA . LEU A 1 463 ? -15.208 -7.629 -0.646 1.00 88.75 463 LEU A CA 1
ATOM 3773 C C . LEU A 1 463 ? -14.479 -8.628 -1.550 1.00 88.75 463 LEU A C 1
ATOM 3775 O O . LEU A 1 463 ? -13.326 -8.951 -1.289 1.00 88.75 463 LEU A O 1
ATOM 3779 N N . LYS A 1 464 ? -15.115 -9.104 -2.629 1.00 85.81 464 LYS A N 1
ATOM 3780 C CA . LYS A 1 464 ? -14.458 -10.020 -3.579 1.00 85.81 464 LYS A CA 1
ATOM 3781 C C . LYS A 1 464 ? -13.224 -9.387 -4.218 1.00 85.81 464 LYS A C 1
ATOM 3783 O O . LYS A 1 464 ? -12.211 -10.058 -4.385 1.00 85.81 464 LYS A O 1
ATOM 3788 N N . LEU A 1 465 ? -13.311 -8.109 -4.587 1.00 80.12 465 LEU A N 1
ATOM 3789 C CA . LEU A 1 465 ? -12.191 -7.376 -5.175 1.00 80.12 465 LEU A CA 1
ATOM 3790 C C . LEU A 1 465 ? -11.079 -7.132 -4.150 1.00 80.12 465 LEU A C 1
ATOM 3792 O O . LEU A 1 465 ? -9.913 -7.312 -4.491 1.00 80.12 465 LEU A O 1
ATOM 3796 N N . LEU A 1 466 ? -11.430 -6.803 -2.901 1.00 82.44 466 LEU A N 1
ATOM 3797 C CA . LEU A 1 466 ? -10.474 -6.675 -1.797 1.00 82.44 466 LEU A CA 1
ATOM 3798 C C . LEU A 1 466 ? -9.773 -8.000 -1.512 1.00 82.44 466 LEU A C 1
ATOM 3800 O O . LEU A 1 466 ? -8.562 -8.012 -1.396 1.00 82.44 466 LEU A O 1
ATOM 3804 N N . GLN A 1 467 ? -10.487 -9.126 -1.471 1.00 83.81 467 GLN A N 1
ATOM 3805 C CA . GLN A 1 467 ? -9.878 -10.443 -1.248 1.00 83.81 467 GLN A CA 1
ATOM 3806 C C . GLN A 1 467 ? -8.898 -10.821 -2.364 1.00 83.81 467 GLN A C 1
ATOM 3808 O O . GLN A 1 467 ? -7.830 -11.370 -2.099 1.00 83.81 467 GLN A O 1
ATOM 3813 N N . LEU A 1 468 ? -9.235 -10.508 -3.618 1.00 78.25 468 LEU A N 1
ATOM 3814 C CA . LEU A 1 468 ? -8.325 -10.699 -4.750 1.00 78.25 468 LEU A CA 1
ATOM 3815 C C . LEU A 1 468 ? -7.102 -9.777 -4.648 1.00 78.25 468 LEU A C 1
ATOM 3817 O O . LEU A 1 468 ? -5.979 -10.247 -4.808 1.00 78.25 468 LEU A O 1
ATOM 3821 N N . SER A 1 469 ? -7.311 -8.496 -4.328 1.00 76.69 469 SER A N 1
ATOM 3822 C CA . SER A 1 469 ? -6.237 -7.528 -4.059 1.00 76.69 469 SER A CA 1
ATOM 3823 C C . SER A 1 469 ? -5.329 -7.989 -2.918 1.00 76.69 469 SER A C 1
ATOM 3825 O O . SER A 1 469 ? -4.106 -7.937 -3.026 1.00 76.69 469 SER A O 1
ATOM 3827 N N . PHE A 1 470 ? -5.924 -8.513 -1.849 1.00 76.75 470 PHE A N 1
ATOM 3828 C CA . PHE A 1 470 ? -5.232 -8.923 -0.640 1.00 76.75 470 PHE A CA 1
ATOM 3829 C C . PHE A 1 470 ? -4.352 -10.147 -0.876 1.00 76.75 470 PHE A C 1
ATOM 3831 O O . PHE A 1 470 ? -3.198 -10.165 -0.453 1.00 76.75 470 PHE A O 1
ATOM 3838 N N . ASN A 1 471 ? -4.840 -11.116 -1.646 1.00 73.69 471 ASN A N 1
ATOM 3839 C CA . ASN A 1 471 ? -4.088 -12.331 -1.958 1.00 73.69 471 ASN A CA 1
ATOM 3840 C C . ASN A 1 471 ? -2.989 -12.130 -3.017 1.00 73.69 471 ASN A C 1
ATOM 3842 O O . ASN A 1 471 ? -2.013 -12.877 -3.038 1.00 73.69 471 ASN A O 1
ATOM 3846 N N . ASN A 1 472 ? -3.117 -11.124 -3.880 1.00 70.50 472 ASN A N 1
ATOM 3847 C CA . ASN A 1 472 ? -2.133 -10.802 -4.916 1.00 70.50 472 ASN A CA 1
ATOM 3848 C C . ASN A 1 472 ? -1.224 -9.638 -4.486 1.00 70.50 472 ASN A C 1
ATOM 3850 O O . ASN A 1 472 ? -1.557 -8.904 -3.573 1.00 70.50 472 ASN A O 1
ATOM 3854 N N . LEU A 1 473 ? -0.080 -9.394 -5.131 1.00 65.69 473 LEU A N 1
ATOM 3855 C CA . LEU A 1 473 ? 0.882 -8.373 -4.662 1.00 65.69 473 LEU A CA 1
ATOM 3856 C C . LEU A 1 473 ? 0.536 -6.904 -5.023 1.00 65.69 473 LEU A C 1
ATOM 3858 O O . LEU A 1 473 ? 1.411 -6.048 -4.932 1.00 65.69 473 LEU A O 1
ATOM 3862 N N . HIS A 1 474 ? -0.698 -6.603 -5.454 1.00 56.28 474 HIS A N 1
ATOM 3863 C CA . HIS A 1 474 ? -1.017 -5.447 -6.320 1.00 56.28 474 HIS A CA 1
ATOM 3864 C C . HIS A 1 474 ? -0.655 -4.051 -5.815 1.00 56.28 474 HIS A C 1
ATOM 3866 O O . HIS A 1 474 ? -0.633 -3.130 -6.625 1.00 56.28 474 HIS A O 1
ATOM 3872 N N . VAL A 1 475 ? -0.389 -3.877 -4.525 1.00 53.62 475 VAL A N 1
ATOM 3873 C CA . VAL A 1 475 ? 0.066 -2.636 -3.888 1.00 53.62 475 VAL A CA 1
ATOM 3874 C C . VAL A 1 475 ? 0.813 -3.048 -2.603 1.00 53.62 475 VAL A C 1
ATOM 3876 O O . VAL A 1 475 ? 0.490 -4.101 -2.035 1.00 53.62 475 VAL A O 1
ATOM 3879 N N . PRO A 1 476 ? 1.805 -2.284 -2.102 1.00 49.03 476 PRO A N 1
ATOM 3880 C CA . PRO A 1 476 ? 2.293 -2.462 -0.737 1.00 49.03 476 PRO A CA 1
ATOM 3881 C C . PRO A 1 476 ? 1.122 -2.363 0.247 1.00 49.03 476 PRO A C 1
ATOM 3883 O O . PRO A 1 476 ? 0.420 -1.356 0.275 1.00 49.03 476 PRO A O 1
ATOM 3886 N N . MET A 1 477 ? 0.917 -3.417 1.038 1.00 55.56 477 MET A N 1
ATOM 3887 C CA . MET A 1 477 ? -0.262 -3.521 1.890 1.00 55.56 477 MET A CA 1
ATOM 3888 C C . MET A 1 477 ? -0.193 -2.681 3.148 1.00 55.56 477 MET A C 1
ATOM 3890 O O . MET A 1 477 ? 0.763 -2.761 3.924 1.00 55.56 477 MET A O 1
ATOM 3894 N N . ASP A 1 478 ? -1.288 -1.959 3.344 1.00 68.38 478 ASP A N 1
ATOM 3895 C CA . ASP A 1 478 ? -1.659 -1.252 4.555 1.00 68.38 478 ASP A CA 1
ATOM 3896 C C . ASP A 1 478 ? -2.739 -2.084 5.279 1.00 68.38 478 ASP A C 1
ATOM 3898 O O . ASP A 1 478 ? -3.651 -2.594 4.611 1.00 68.38 478 ASP A O 1
ATOM 3902 N N . PRO A 1 479 ? -2.685 -2.250 6.615 1.00 79.62 479 PRO A N 1
ATOM 3903 C CA . PRO A 1 479 ? -3.786 -2.820 7.398 1.00 79.62 479 PRO A CA 1
ATOM 3904 C C . PRO A 1 479 ? -5.190 -2.290 7.033 1.00 79.62 479 PRO A C 1
ATOM 3906 O O . PRO A 1 479 ? -6.180 -2.988 7.257 1.00 79.62 479 PRO A O 1
ATOM 3909 N N . ILE A 1 480 ? -5.291 -1.113 6.405 1.00 80.88 480 ILE A N 1
ATOM 3910 C CA . ILE A 1 480 ? -6.522 -0.555 5.818 1.00 80.88 480 ILE A CA 1
ATOM 3911 C C . ILE A 1 480 ? -7.291 -1.554 4.942 1.00 80.88 480 ILE A C 1
ATOM 3913 O O . ILE A 1 480 ? -8.521 -1.557 4.969 1.00 80.88 480 ILE A O 1
ATOM 3917 N N . GLU A 1 481 ? -6.624 -2.420 4.173 1.00 82.69 481 GLU A N 1
ATOM 3918 C CA . GLU A 1 481 ? -7.326 -3.410 3.339 1.00 82.69 481 GLU A CA 1
ATOM 3919 C C . GLU A 1 481 ? -8.134 -4.397 4.192 1.00 82.69 481 GLU A C 1
ATOM 3921 O O . GLU A 1 481 ? -9.287 -4.692 3.872 1.00 82.69 481 GLU A O 1
ATOM 3926 N N . VAL A 1 482 ? -7.573 -4.849 5.318 1.00 88.38 482 VAL A N 1
ATOM 3927 C CA . VAL A 1 482 ? -8.249 -5.750 6.268 1.00 88.38 482 VAL A CA 1
ATOM 3928 C C . VAL A 1 482 ? -9.409 -5.046 6.953 1.00 88.38 482 VAL A C 1
ATOM 3930 O O . VAL A 1 482 ? -10.504 -5.603 7.033 1.00 88.38 482 VAL A O 1
ATOM 3933 N N . GLN A 1 483 ? -9.202 -3.798 7.372 1.00 89.25 483 GLN A N 1
ATOM 3934 C CA . GLN A 1 483 ? -10.272 -2.958 7.905 1.00 89.25 483 GLN A CA 1
ATOM 3935 C C . GLN A 1 483 ? -11.409 -2.781 6.890 1.00 89.25 483 GLN A C 1
ATOM 3937 O O . GLN A 1 483 ? -12.567 -2.991 7.227 1.00 89.25 483 GLN A O 1
ATOM 3942 N N . THR A 1 484 ? -11.099 -2.475 5.630 1.00 86.94 484 THR A N 1
ATOM 3943 C CA . THR A 1 484 ? -12.119 -2.280 4.587 1.00 86.94 484 THR A CA 1
ATOM 3944 C C . THR A 1 484 ? -12.891 -3.579 4.322 1.00 86.94 484 THR A C 1
ATOM 3946 O O . THR A 1 484 ? -14.109 -3.559 4.139 1.00 86.94 484 THR A O 1
ATOM 3949 N N . MET A 1 485 ? -12.221 -4.739 4.361 1.00 90.44 485 MET A N 1
ATOM 3950 C CA . MET A 1 485 ? -12.896 -6.041 4.293 1.00 90.44 485 MET A CA 1
ATOM 3951 C C . MET A 1 485 ? -13.823 -6.265 5.495 1.00 90.44 485 MET A C 1
ATOM 3953 O O . MET A 1 485 ? -14.939 -6.762 5.314 1.00 90.44 485 MET A O 1
ATOM 3957 N N . ALA A 1 486 ? -13.396 -5.877 6.701 1.00 90.69 486 ALA A N 1
ATOM 3958 C CA . ALA A 1 486 ? -14.214 -5.944 7.911 1.00 90.69 486 ALA A CA 1
ATOM 3959 C C . ALA A 1 486 ? -15.459 -5.050 7.800 1.00 90.69 486 ALA A C 1
ATOM 3961 O O . ALA A 1 486 ? -16.563 -5.494 8.133 1.00 90.69 486 ALA A O 1
ATOM 3962 N N . ASP A 1 487 ? -15.309 -3.842 7.258 1.00 87.56 487 ASP A N 1
ATOM 3963 C CA . ASP A 1 487 ? -16.404 -2.904 6.995 1.00 87.56 487 ASP A CA 1
ATOM 3964 C C . ASP A 1 487 ? -17.397 -3.488 5.986 1.00 87.56 487 ASP A C 1
ATOM 3966 O O . ASP A 1 487 ? -18.607 -3.454 6.210 1.00 87.56 487 ASP A O 1
ATOM 3970 N N . CYS A 1 488 ? -16.914 -4.100 4.897 1.00 87.56 488 CYS A N 1
ATOM 3971 C CA . CYS A 1 488 ? -17.781 -4.784 3.936 1.00 87.56 488 CYS A CA 1
ATOM 3972 C C . CYS A 1 488 ? -18.598 -5.899 4.601 1.00 87.56 488 CYS A C 1
ATOM 3974 O O . CYS A 1 488 ? -19.802 -6.002 4.365 1.00 87.56 488 CYS A O 1
ATOM 3976 N N . LYS A 1 489 ? -17.970 -6.721 5.452 1.00 86.88 489 LYS A N 1
ATOM 3977 C CA . LYS A 1 489 ? -18.663 -7.779 6.205 1.00 86.88 489 LYS A CA 1
ATOM 3978 C C . LYS A 1 489 ? -19.732 -7.217 7.129 1.00 86.88 489 LYS A C 1
ATOM 3980 O O . LYS A 1 489 ? -20.843 -7.745 7.174 1.00 86.88 489 LYS A O 1
ATOM 3985 N N . LEU A 1 490 ? -19.439 -6.105 7.794 1.00 85.62 490 LEU A N 1
ATOM 3986 C CA . LEU A 1 490 ? -20.413 -5.410 8.624 1.00 85.62 490 LEU A CA 1
ATOM 3987 C C . LEU A 1 490 ? -21.606 -4.906 7.800 1.00 85.62 490 LEU A C 1
ATOM 3989 O O . LEU A 1 490 ? -22.756 -5.157 8.156 1.00 85.62 490 LEU A O 1
ATOM 3993 N N . MET A 1 491 ? -21.346 -4.261 6.660 1.00 82.44 491 MET A N 1
ATOM 3994 C CA . MET A 1 491 ? -22.380 -3.778 5.735 1.00 82.44 491 MET A CA 1
ATOM 3995 C C . MET A 1 491 ? -23.269 -4.906 5.192 1.00 82.44 491 MET A C 1
ATOM 3997 O O . MET A 1 491 ? -24.450 -4.681 4.928 1.00 82.44 491 MET A O 1
ATOM 4001 N N . MET A 1 492 ? -22.722 -6.116 5.055 1.00 83.56 492 MET A N 1
ATOM 4002 C CA . MET A 1 492 ? -23.443 -7.326 4.646 1.00 83.56 492 MET A CA 1
ATOM 4003 C C . MET A 1 492 ? -24.277 -7.965 5.773 1.00 83.56 492 MET A C 1
ATOM 4005 O O . MET A 1 492 ? -24.997 -8.925 5.509 1.00 83.56 492 MET A O 1
ATOM 4009 N N . GLY A 1 493 ? -24.213 -7.446 7.004 1.00 80.81 493 GLY A N 1
ATOM 4010 C CA . GLY A 1 493 ? -24.890 -8.035 8.164 1.00 80.81 493 GLY A CA 1
ATOM 4011 C C . GLY A 1 493 ? -24.165 -9.255 8.740 1.00 80.81 493 GLY A C 1
ATOM 4012 O O . GLY A 1 493 ? -24.797 -10.104 9.364 1.00 80.81 493 GLY A O 1
ATOM 4013 N N . GLU A 1 494 ? -22.847 -9.357 8.535 1.00 82.62 494 GLU A N 1
ATOM 4014 C CA . GLU A 1 494 ? -21.992 -10.452 9.015 1.00 82.62 494 GLU A CA 1
ATOM 4015 C C . GLU A 1 494 ? -21.032 -9.954 10.127 1.00 82.62 494 GLU A C 1
ATOM 4017 O O . GLU A 1 494 ? -19.814 -9.899 9.919 1.00 82.62 494 GLU A O 1
ATOM 4022 N N . PRO A 1 495 ? -21.540 -9.564 11.317 1.00 82.62 495 PRO A N 1
ATOM 4023 C CA . PRO A 1 495 ? -20.735 -8.938 12.372 1.00 82.62 495 PRO A CA 1
ATOM 4024 C C . PRO A 1 495 ? -19.645 -9.858 12.938 1.00 82.62 495 PRO A C 1
ATOM 4026 O O . PRO A 1 495 ? -18.557 -9.378 13.232 1.00 82.62 495 PRO A O 1
ATOM 4029 N N . ASP A 1 496 ? -19.874 -11.170 13.034 1.00 80.12 496 ASP A N 1
ATOM 4030 C CA . ASP A 1 496 ? -18.877 -12.111 13.574 1.00 80.12 496 ASP A CA 1
ATOM 4031 C C . ASP A 1 496 ? -17.643 -12.218 12.666 1.00 80.12 496 ASP A C 1
ATOM 4033 O O . ASP A 1 496 ? -16.495 -12.238 13.122 1.00 80.12 496 ASP A O 1
ATOM 4037 N N . GLN A 1 497 ? -17.877 -12.229 11.350 1.00 87.94 497 GLN A N 1
ATOM 4038 C CA . GLN A 1 497 ? -16.806 -12.216 10.356 1.00 87.94 497 GLN A CA 1
ATOM 4039 C C . GLN A 1 497 ? -16.099 -10.856 10.332 1.00 87.94 497 GLN A C 1
ATOM 4041 O O . GLN A 1 497 ? -14.876 -10.810 10.212 1.00 87.94 497 GLN A O 1
ATOM 4046 N N . SER A 1 498 ? -16.844 -9.760 10.512 1.00 87.31 498 SER A N 1
ATOM 4047 C CA . SER A 1 498 ? -16.277 -8.414 10.663 1.00 87.31 498 SER A CA 1
ATOM 4048 C C . SER A 1 498 ? -15.358 -8.320 11.888 1.00 87.31 498 SER A C 1
ATOM 4050 O O . SER A 1 498 ? -14.201 -7.926 11.761 1.00 87.31 498 SER A O 1
ATOM 4052 N N . LEU A 1 499 ? -15.811 -8.780 13.059 1.00 87.75 499 LEU A N 1
ATOM 4053 C CA . LEU A 1 499 ? -15.013 -8.808 14.290 1.00 87.75 499 LEU A CA 1
ATOM 4054 C C . LEU A 1 499 ? -13.762 -9.680 14.155 1.00 87.75 499 LEU A C 1
ATOM 4056 O O . LEU A 1 499 ? -12.725 -9.345 14.723 1.00 87.75 499 LEU A O 1
ATOM 4060 N N . THR A 1 500 ? -13.838 -10.782 13.407 1.00 90.06 500 THR A N 1
ATOM 4061 C CA . THR A 1 500 ? -12.672 -11.633 13.127 1.00 90.06 500 THR A CA 1
ATOM 4062 C C . THR A 1 500 ? -11.615 -10.865 12.333 1.00 90.06 500 THR A C 1
ATOM 4064 O O . THR A 1 500 ? -10.462 -10.822 12.750 1.00 90.06 500 THR A O 1
ATOM 4067 N N . LEU A 1 501 ? -12.012 -10.173 11.263 1.00 91.56 501 LEU A N 1
ATOM 4068 C CA . LEU A 1 501 ? -11.097 -9.353 10.462 1.00 91.56 501 LEU A CA 1
ATOM 4069 C C . LEU A 1 501 ? -10.543 -8.160 11.253 1.00 91.56 501 LEU A C 1
ATOM 4071 O O . LEU A 1 501 ? -9.360 -7.851 11.155 1.00 91.56 501 LEU A O 1
ATOM 4075 N N . TYR A 1 502 ? -11.350 -7.518 12.101 1.00 92.81 502 TYR A N 1
ATOM 4076 C CA . TYR A 1 502 ? -10.842 -6.461 12.976 1.00 92.81 502 TYR A CA 1
ATOM 4077 C C . TYR A 1 502 ? -9.827 -6.970 14.001 1.00 92.81 502 TYR A C 1
ATOM 4079 O O . TYR A 1 502 ? -8.875 -6.257 14.313 1.00 92.81 502 TYR A O 1
ATOM 4087 N N . LYS A 1 503 ? -9.978 -8.198 14.514 1.00 90.81 503 LYS A N 1
ATOM 4088 C CA . LYS A 1 503 ? -8.948 -8.812 15.367 1.00 90.81 503 LYS A CA 1
ATOM 4089 C C . LYS A 1 503 ? -7.635 -8.952 14.605 1.00 90.81 503 LYS A C 1
ATOM 4091 O O . LYS A 1 503 ? -6.615 -8.523 15.132 1.00 90.81 503 LYS A O 1
ATOM 4096 N N . GLU A 1 504 ? -7.675 -9.461 13.375 1.00 90.94 504 GLU A N 1
ATOM 4097 C CA . GLU A 1 504 ? -6.488 -9.556 12.516 1.00 90.94 504 GLU A CA 1
ATOM 4098 C C . GLU A 1 504 ? -5.878 -8.173 12.220 1.00 90.94 504 GLU A C 1
ATOM 4100 O O . GLU A 1 504 ? -4.663 -8.002 12.293 1.00 90.94 504 GLU A O 1
ATOM 4105 N N . PHE A 1 505 ? -6.702 -7.147 11.978 1.00 92.31 505 PHE A N 1
ATOM 4106 C CA . PHE A 1 505 ? -6.245 -5.758 11.845 1.00 92.31 505 PHE A CA 1
ATOM 4107 C C . PHE A 1 505 ? -5.497 -5.273 13.098 1.00 92.31 505 PHE A C 1
ATOM 4109 O O . PHE A 1 505 ? -4.411 -4.699 12.992 1.00 92.31 505 PHE A O 1
ATOM 4116 N N . PHE A 1 506 ? -6.037 -5.530 14.295 1.00 92.12 506 PHE A N 1
ATOM 4117 C CA . PHE A 1 506 ? -5.407 -5.111 15.550 1.00 92.12 506 PHE A CA 1
ATOM 4118 C C . PHE A 1 506 ? -4.097 -5.848 15.857 1.00 92.12 506 PHE A C 1
ATOM 4120 O O . PHE A 1 506 ? -3.271 -5.312 16.599 1.00 92.12 506 PHE A O 1
ATOM 4127 N N . GLU A 1 507 ? -3.863 -7.032 15.282 1.00 90.88 507 GLU A N 1
ATOM 4128 C CA . GLU A 1 507 ? -2.576 -7.733 15.398 1.00 90.88 507 GLU A CA 1
ATOM 4129 C C . GLU A 1 507 ? -1.434 -6.993 14.702 1.00 90.88 507 GLU A C 1
ATOM 4131 O O . GLU A 1 507 ? -0.293 -7.090 15.149 1.00 90.88 507 GLU A O 1
ATOM 4136 N N . VAL A 1 508 ? -1.738 -6.223 13.656 1.00 91.12 508 VAL A N 1
ATOM 4137 C CA . VAL A 1 508 ? -0.761 -5.449 12.876 1.00 91.12 508 VAL A CA 1
ATOM 4138 C C . VAL A 1 508 ? -1.021 -3.941 12.931 1.00 91.12 508 VAL A C 1
ATOM 4140 O O . VAL A 1 508 ? -0.518 -3.193 12.094 1.00 91.12 508 VAL A O 1
ATOM 4143 N N . GLN A 1 509 ? -1.768 -3.456 13.933 1.00 91.19 509 GLN A N 1
ATOM 4144 C CA . GLN A 1 509 ? -2.145 -2.035 14.048 1.00 91.19 509 GLN A CA 1
ATOM 4145 C C . GLN A 1 509 ? -0.942 -1.076 14.094 1.00 91.19 509 GLN A C 1
ATOM 4147 O O . GLN A 1 509 ? -1.063 0.104 13.780 1.00 91.19 509 GLN A O 1
ATOM 4152 N N . PHE A 1 510 ? 0.242 -1.571 14.457 1.00 91.06 510 PHE A N 1
ATOM 4153 C CA . PHE A 1 510 ? 1.473 -0.785 14.430 1.00 91.06 510 PHE A CA 1
ATOM 4154 C C . PHE A 1 510 ? 1.900 -0.356 13.015 1.00 91.06 510 PHE A C 1
ATOM 4156 O O . PHE A 1 510 ? 2.633 0.623 12.868 1.00 91.06 510 PHE A O 1
ATOM 4163 N N . LEU A 1 511 ? 1.396 -1.018 11.972 1.00 88.19 511 LEU A N 1
ATOM 4164 C CA . LEU A 1 511 ? 1.690 -0.705 10.573 1.00 88.19 511 LEU A CA 1
ATOM 4165 C C . LEU A 1 511 ? 0.760 0.351 9.957 1.00 88.19 511 LEU A C 1
ATOM 4167 O O . LEU A 1 511 ? 0.987 0.734 8.815 1.00 88.19 511 LEU A O 1
ATOM 4171 N N . THR A 1 512 ? -0.263 0.821 10.679 1.00 87.44 512 THR A N 1
ATOM 4172 C CA . THR A 1 512 ? -1.284 1.749 10.155 1.00 87.44 512 THR A CA 1
ATOM 4173 C C . THR A 1 512 ? -1.303 3.090 10.894 1.00 87.44 512 THR A C 1
ATOM 4175 O O . THR A 1 512 ? -0.751 3.244 11.987 1.00 87.44 512 THR A O 1
ATOM 4178 N N . SER A 1 513 ? -1.954 4.085 10.289 1.00 85.75 513 SER A N 1
ATOM 4179 C CA . SER A 1 513 ? -2.174 5.397 10.896 1.00 85.75 513 SER A CA 1
ATOM 4180 C C . SER A 1 513 ? -3.190 5.344 12.043 1.00 85.75 513 SER A C 1
ATOM 4182 O O . SER A 1 513 ? -4.091 4.501 12.078 1.00 85.75 513 SER A O 1
ATOM 4184 N N . SER A 1 514 ? -3.080 6.303 12.963 1.00 88.31 514 SER A N 1
ATOM 4185 C CA . SER A 1 514 ? -3.974 6.419 14.120 1.00 88.31 514 SER A CA 1
ATOM 4186 C C . SER A 1 514 ? -5.431 6.679 13.735 1.00 88.31 514 SER A C 1
ATOM 4188 O O . SER A 1 514 ? -6.313 6.258 14.471 1.00 88.31 514 SER A O 1
ATOM 4190 N N . TYR A 1 515 ? -5.701 7.273 12.565 1.00 86.31 515 TYR A N 1
ATOM 4191 C CA . TYR A 1 515 ? -7.065 7.449 12.048 1.00 86.31 515 TYR A CA 1
ATOM 4192 C C . TYR A 1 515 ? -7.773 6.107 11.830 1.00 86.31 515 TYR A C 1
ATOM 4194 O O . TYR A 1 515 ? -8.896 5.912 12.290 1.00 86.31 515 TYR A O 1
ATOM 4202 N N . HIS A 1 516 ? -7.096 5.153 11.190 1.00 87.81 516 HIS A N 1
ATOM 4203 C CA . HIS A 1 516 ? -7.654 3.822 10.947 1.00 87.81 516 HIS A CA 1
ATOM 4204 C C . HIS A 1 516 ? -7.821 3.026 12.237 1.00 87.81 516 HIS A C 1
ATOM 4206 O O . HIS A 1 516 ? -8.801 2.299 12.384 1.00 87.81 516 HIS A O 1
ATOM 4212 N N . ILE A 1 517 ? -6.901 3.188 13.192 1.00 91.25 517 ILE A N 1
ATOM 4213 C CA . ILE A 1 517 ? -7.036 2.555 14.506 1.00 91.25 517 ILE A CA 1
ATOM 4214 C C . ILE A 1 517 ? -8.248 3.130 15.244 1.00 91.25 517 ILE A C 1
ATOM 4216 O O . ILE A 1 517 ? -9.054 2.361 15.760 1.00 91.25 517 ILE A O 1
ATOM 4220 N N . THR A 1 518 ? -8.415 4.455 15.245 1.00 89.69 518 THR A N 1
ATOM 4221 C CA . THR A 1 518 ? -9.587 5.128 15.819 1.00 89.69 518 THR A CA 1
ATOM 4222 C C . THR A 1 518 ? -10.881 4.585 15.214 1.00 89.69 518 THR A C 1
ATOM 4224 O O . THR A 1 518 ? -11.715 4.088 15.965 1.00 89.69 518 THR A O 1
ATOM 4227 N N . HIS A 1 519 ? -11.003 4.548 13.882 1.00 88.88 519 HIS A N 1
ATOM 4228 C CA . HIS A 1 519 ? -12.169 3.969 13.194 1.00 88.88 519 HIS A CA 1
ATOM 4229 C C . HIS A 1 519 ? -12.462 2.529 13.633 1.00 88.88 519 HIS A C 1
ATOM 4231 O O . HIS A 1 519 ? -13.573 2.205 14.051 1.00 88.88 519 HIS A O 1
ATOM 4237 N N . ALA A 1 520 ? -11.447 1.658 13.618 1.00 91.50 520 ALA A N 1
ATOM 4238 C CA . ALA A 1 520 ? -11.613 0.264 14.022 1.00 91.50 520 ALA A CA 1
ATOM 4239 C C . ALA A 1 520 ? -12.100 0.141 15.475 1.00 91.50 520 ALA A C 1
ATOM 4241 O O . ALA A 1 520 ? -12.950 -0.696 15.777 1.00 91.50 520 ALA A O 1
ATOM 4242 N N . VAL A 1 521 ? -11.589 0.978 16.384 1.00 92.31 521 VAL A N 1
ATOM 4243 C CA . VAL A 1 521 ? -12.012 0.984 17.791 1.00 92.31 521 VAL A CA 1
ATOM 4244 C C . VAL A 1 521 ? -13.459 1.449 17.924 1.00 92.31 521 VAL A C 1
ATOM 4246 O O . VAL A 1 521 ? -14.207 0.844 18.691 1.00 92.31 521 VAL A O 1
ATOM 4249 N N . GLU A 1 522 ? -13.881 2.472 17.185 1.00 88.62 522 GLU A N 1
ATOM 4250 C CA . GLU A 1 522 ? -15.265 2.963 17.190 1.00 88.62 522 GLU A CA 1
ATOM 4251 C C . GLU A 1 522 ? -16.252 1.894 16.724 1.00 88.62 522 GLU A C 1
ATOM 4253 O O . GLU A 1 522 ? -17.238 1.608 17.416 1.00 88.62 522 GLU A O 1
ATOM 4258 N N . VAL A 1 523 ? -15.955 1.249 15.593 1.00 86.69 523 VAL A N 1
ATOM 4259 C CA . VAL A 1 523 ? -16.814 0.210 15.017 1.00 86.69 523 VAL A CA 1
ATOM 4260 C C . VAL A 1 523 ? -16.875 -1.011 15.927 1.00 86.69 523 VAL A C 1
ATOM 4262 O O . VAL A 1 523 ? -17.968 -1.470 16.264 1.00 86.69 523 VAL A O 1
ATOM 4265 N N . VAL A 1 524 ? -15.728 -1.519 16.390 1.00 89.81 524 VAL A N 1
ATOM 4266 C CA . VAL A 1 524 ? -15.695 -2.688 17.282 1.00 89.81 524 VAL A CA 1
ATOM 4267 C C . VAL A 1 524 ? -16.386 -2.392 18.606 1.00 89.81 524 VAL A C 1
ATOM 4269 O O . VAL A 1 524 ? -17.139 -3.231 19.091 1.00 89.81 524 VAL A O 1
ATOM 4272 N N . SER A 1 525 ? -16.204 -1.205 19.181 1.00 87.38 525 SER A N 1
ATOM 4273 C CA . SER A 1 525 ? -16.868 -0.853 20.441 1.00 87.38 525 SER A CA 1
ATOM 4274 C C . SER A 1 525 ? -18.381 -0.744 20.268 1.00 87.38 525 SER A C 1
ATOM 4276 O O . SER A 1 525 ? -19.128 -1.238 21.110 1.00 87.38 525 SER A O 1
ATOM 4278 N N . SER A 1 526 ? -18.844 -0.187 19.147 1.00 82.69 526 SER A N 1
ATOM 4279 C CA . SER A 1 526 ? -20.269 -0.149 18.797 1.00 82.69 526 SER A CA 1
ATOM 4280 C C . SER A 1 526 ? -20.854 -1.554 18.609 1.00 82.69 526 SER A C 1
ATOM 4282 O O . SER A 1 526 ? -21.960 -1.837 19.074 1.00 82.69 526 SER A O 1
ATOM 4284 N N . LEU A 1 527 ? -20.100 -2.465 17.985 1.00 81.62 527 LEU A N 1
ATOM 4285 C CA . LEU A 1 527 ? -20.483 -3.872 17.850 1.00 81.62 527 LEU A CA 1
ATOM 4286 C C . LEU A 1 527 ? -20.558 -4.578 19.205 1.00 81.62 527 LEU A C 1
ATOM 4288 O O . LEU A 1 527 ? -21.562 -5.230 19.485 1.00 81.62 527 LEU A O 1
ATOM 4292 N N . LEU A 1 528 ? -19.557 -4.399 20.067 1.00 81.44 528 LEU A N 1
ATOM 4293 C CA . LEU A 1 528 ? -19.537 -4.964 21.419 1.00 81.44 528 LEU A CA 1
ATOM 4294 C C . LEU A 1 528 ? -20.733 -4.483 22.250 1.00 81.44 528 LEU A C 1
ATOM 4296 O O . LEU A 1 528 ? -21.412 -5.297 22.875 1.00 81.44 528 LEU A O 1
ATOM 4300 N N . LEU A 1 529 ? -21.062 -3.188 22.193 1.00 77.12 529 LEU A N 1
ATOM 4301 C CA . LEU A 1 529 ? -22.257 -2.646 22.850 1.00 77.12 529 LEU A CA 1
ATOM 4302 C C . LEU A 1 529 ? -23.538 -3.326 22.361 1.00 77.12 529 LEU A C 1
ATOM 4304 O O . LEU A 1 529 ? -24.422 -3.623 23.163 1.00 77.12 529 LEU A O 1
ATOM 4308 N N . SER A 1 530 ? -23.630 -3.610 21.061 1.00 71.56 530 SER A N 1
ATOM 4309 C CA . SER A 1 530 ? -24.820 -4.231 20.475 1.00 71.56 530 SER A CA 1
ATOM 4310 C C . SER A 1 530 ? -25.044 -5.689 20.864 1.00 71.56 530 SER A C 1
ATOM 4312 O O . SER A 1 530 ? -26.188 -6.144 20.876 1.00 71.56 530 SER A O 1
ATOM 4314 N N . VAL A 1 531 ? -23.973 -6.410 21.201 1.00 70.88 531 VAL A N 1
ATOM 4315 C CA . VAL A 1 531 ? -24.033 -7.806 21.661 1.00 70.88 531 VAL A CA 1
ATOM 4316 C C . VAL A 1 531 ? -24.042 -7.923 23.190 1.00 70.88 531 VAL A C 1
ATOM 4318 O O . VAL A 1 531 ? -23.998 -9.029 23.719 1.00 70.88 531 VAL A O 1
ATOM 4321 N N . GLY A 1 532 ? -24.137 -6.799 23.910 1.00 71.75 532 GLY A N 1
ATOM 4322 C CA . GLY A 1 532 ? -24.212 -6.772 25.373 1.00 71.75 532 GLY A CA 1
ATOM 4323 C C . GLY A 1 532 ? -22.860 -6.749 26.090 1.00 71.75 532 GLY A C 1
ATOM 4324 O O . GLY A 1 532 ? -22.823 -6.770 27.317 1.00 71.75 532 GLY A O 1
ATOM 4325 N N . GLU A 1 533 ? -21.746 -6.641 25.366 1.00 78.88 533 GLU A N 1
ATOM 4326 C CA . GLU A 1 533 ? -20.393 -6.555 25.928 1.00 78.88 533 GLU A CA 1
ATOM 4327 C C . GLU A 1 533 ? -19.987 -5.108 26.267 1.00 78.88 533 GLU A C 1
ATOM 4329 O O . GLU A 1 533 ? -18.929 -4.606 25.869 1.00 78.88 533 GLU A O 1
ATOM 4334 N N . SER A 1 534 ? -20.832 -4.406 27.026 1.00 81.19 534 SER A N 1
ATOM 4335 C CA . SER A 1 534 ? -20.613 -2.993 27.365 1.00 81.19 534 SER A CA 1
ATOM 4336 C C . SER A 1 534 ? -19.329 -2.755 28.161 1.00 81.19 534 SER A C 1
ATOM 4338 O O . SER A 1 534 ? -18.640 -1.766 27.923 1.00 81.19 534 SER A O 1
ATOM 4340 N N . GLU A 1 535 ? -18.967 -3.657 29.079 1.00 83.31 535 GLU A N 1
ATOM 4341 C CA . GLU A 1 535 ? -17.731 -3.528 29.863 1.00 83.31 535 GLU A CA 1
ATOM 4342 C C . GLU A 1 535 ? -16.481 -3.626 28.974 1.00 83.31 535 GLU A C 1
ATOM 4344 O O . GLU A 1 535 ? -15.585 -2.787 29.086 1.00 83.31 535 GLU A O 1
ATOM 4349 N N . SER A 1 536 ? -16.451 -4.582 28.036 1.00 84.50 536 SER A N 1
ATOM 4350 C CA . SER A 1 536 ? -15.379 -4.724 27.042 1.00 84.50 536 SER A CA 1
ATOM 4351 C C . SER A 1 536 ? -15.253 -3.470 26.171 1.00 84.50 536 SER A C 1
ATOM 4353 O O . SER A 1 536 ? -14.145 -2.960 25.978 1.00 84.50 536 SER A O 1
ATOM 4355 N N . ALA A 1 537 ? -16.381 -2.934 25.688 1.00 86.25 537 ALA A N 1
ATOM 4356 C CA . ALA A 1 537 ? -16.422 -1.721 24.871 1.00 86.25 537 ALA A CA 1
ATOM 4357 C C . ALA A 1 537 ? -15.889 -0.496 25.631 1.00 86.25 537 ALA A C 1
ATOM 4359 O O . ALA A 1 537 ? -14.984 0.188 25.153 1.00 86.25 537 ALA A O 1
ATOM 4360 N N . ILE A 1 538 ? -16.393 -0.252 26.847 1.00 89.25 538 ILE A N 1
ATOM 4361 C CA . ILE A 1 538 ? -15.971 0.866 27.705 1.00 89.25 538 ILE A CA 1
ATOM 4362 C C . ILE A 1 538 ? -14.483 0.750 28.043 1.00 89.25 538 ILE A C 1
ATOM 4364 O O . ILE A 1 538 ? -13.752 1.738 27.955 1.00 89.25 538 ILE A O 1
ATOM 4368 N N . LYS A 1 539 ? -14.013 -0.452 28.401 1.00 88.06 539 LYS A N 1
ATOM 4369 C CA . LYS A 1 539 ? -12.600 -0.702 28.711 1.00 88.06 539 LYS A CA 1
ATOM 4370 C C . LYS A 1 539 ? -11.705 -0.405 27.506 1.00 88.06 539 LYS A C 1
ATOM 4372 O O . LYS A 1 539 ? -10.673 0.245 27.673 1.00 88.06 539 LYS A O 1
ATOM 4377 N N . SER A 1 540 ? -12.108 -0.843 26.312 1.00 89.19 540 SER A N 1
ATOM 4378 C CA . SER A 1 540 ? -11.392 -0.567 25.062 1.00 89.19 540 SER A CA 1
ATOM 4379 C C . SER A 1 540 ? -11.342 0.934 24.761 1.00 89.19 540 SER A C 1
ATOM 4381 O O . SER A 1 540 ? -10.255 1.503 24.658 1.00 89.19 540 SER A O 1
ATOM 4383 N N . LEU A 1 541 ? -12.497 1.604 24.718 1.00 91.75 541 LEU A N 1
ATOM 4384 C CA . LEU A 1 541 ? -12.600 3.037 24.425 1.00 91.75 541 LEU A CA 1
ATOM 4385 C C . LEU A 1 541 ? -11.790 3.884 25.407 1.00 91.75 541 LEU A C 1
ATOM 4387 O O . LEU A 1 541 ? -10.991 4.717 24.988 1.00 91.75 541 LEU A O 1
ATOM 4391 N N . ASN A 1 542 ? -11.932 3.630 26.710 1.00 90.75 542 ASN A N 1
ATOM 4392 C CA . ASN A 1 542 ? -11.166 4.337 27.733 1.00 90.75 542 ASN A CA 1
ATOM 4393 C C . ASN A 1 542 ? -9.655 4.168 27.535 1.00 90.75 542 ASN A C 1
ATOM 4395 O O . ASN A 1 542 ? -8.907 5.145 27.594 1.00 90.75 542 ASN A O 1
ATOM 4399 N N . ARG A 1 543 ? -9.198 2.941 27.260 1.00 90.56 543 ARG A N 1
ATOM 4400 C CA . ARG A 1 543 ? -7.782 2.672 26.994 1.00 90.56 543 ARG A CA 1
ATOM 4401 C C . ARG A 1 543 ? -7.277 3.510 25.824 1.00 90.56 543 ARG A C 1
ATOM 4403 O O . ARG A 1 543 ? -6.281 4.209 25.978 1.00 90.56 543 ARG A O 1
ATOM 4410 N N . TYR A 1 544 ? -7.958 3.492 24.682 1.00 92.81 544 TYR A N 1
ATOM 4411 C CA . TYR A 1 544 ? -7.520 4.287 23.533 1.00 92.81 544 TYR A CA 1
ATOM 4412 C C . TYR A 1 544 ? -7.586 5.796 23.823 1.00 92.81 544 TYR A C 1
ATOM 4414 O O . TYR A 1 544 ? -6.615 6.496 23.548 1.00 92.81 544 TYR A O 1
ATOM 4422 N N . CYS A 1 545 ? -8.631 6.294 24.496 1.00 91.50 545 CYS A N 1
ATOM 4423 C CA . CYS A 1 545 ? -8.724 7.697 24.929 1.00 91.50 545 CYS A CA 1
ATOM 4424 C C . CYS A 1 545 ? -7.602 8.142 25.883 1.00 91.50 545 CYS A C 1
ATOM 4426 O O . CYS A 1 545 ? -7.284 9.331 25.925 1.00 91.50 545 CYS A O 1
ATOM 4428 N N . LYS A 1 546 ? -7.040 7.224 26.678 1.00 90.75 546 LYS A N 1
ATOM 4429 C CA . LYS A 1 546 ? -5.950 7.500 27.628 1.00 90.75 546 LYS A CA 1
ATOM 4430 C C . LYS A 1 546 ? -4.606 7.693 26.928 1.00 90.75 546 LYS A C 1
ATOM 4432 O O . LYS A 1 546 ? -3.818 8.519 27.379 1.00 90.75 546 LYS A O 1
ATOM 4437 N N . TYR A 1 547 ? -4.331 6.916 25.879 1.00 89.81 547 TYR A N 1
ATOM 4438 C CA . TYR A 1 547 ? -3.023 6.913 25.218 1.00 89.81 547 TYR A CA 1
ATOM 4439 C C . TYR A 1 547 ? -2.979 7.766 23.950 1.00 89.81 547 TYR A C 1
ATOM 4441 O O . TYR A 1 547 ? -1.943 8.362 23.671 1.00 89.81 547 TYR A O 1
ATOM 4449 N N . PHE A 1 548 ? -4.058 7.829 23.169 1.00 90.38 548 PHE A N 1
ATOM 4450 C CA . PHE A 1 548 ? -4.025 8.515 21.878 1.00 90.38 548 PHE A CA 1
ATOM 4451 C C . PHE A 1 548 ? -3.878 10.038 22.034 1.00 90.38 548 PHE A C 1
ATOM 4453 O O . PHE A 1 548 ? -4.405 10.610 22.993 1.00 90.38 548 PHE A O 1
ATOM 4460 N N . PRO A 1 549 ? -3.196 10.712 21.084 1.00 85.56 549 PRO A N 1
ATOM 4461 C CA . PRO A 1 549 ? -3.168 12.171 21.027 1.00 85.56 549 PRO A CA 1
ATOM 4462 C C . PRO A 1 549 ? -4.584 12.755 20.958 1.00 85.56 549 PRO A C 1
ATOM 4464 O O . PRO A 1 549 ? -5.470 12.147 20.356 1.00 85.56 549 PRO A O 1
ATOM 4467 N N . GLU A 1 550 ? -4.786 13.937 21.550 1.00 81.00 550 GLU A N 1
ATOM 4468 C CA . GLU A 1 550 ? -6.117 14.533 21.750 1.00 81.00 550 GLU A CA 1
ATOM 4469 C C . GLU A 1 550 ? -6.940 14.593 20.451 1.00 81.00 550 GLU A C 1
ATOM 4471 O O . GLU A 1 550 ? -8.101 14.174 20.458 1.00 81.00 550 GLU A O 1
ATOM 4476 N N . ASP A 1 551 ? -6.294 14.962 19.342 1.00 75.12 551 ASP A N 1
ATOM 4477 C CA . ASP A 1 551 ? -6.833 15.041 17.977 1.00 75.12 551 ASP A CA 1
ATOM 4478 C C . ASP A 1 551 ? -7.551 13.763 17.504 1.00 75.12 551 ASP A C 1
ATOM 4480 O O . ASP A 1 551 ? -8.525 13.827 16.758 1.00 75.12 551 ASP A O 1
ATOM 4484 N N . PHE A 1 552 ? -7.116 12.585 17.961 1.00 79.94 552 PHE A N 1
ATOM 4485 C CA . PHE A 1 552 ? -7.715 11.295 17.592 1.00 79.94 552 PHE A CA 1
ATOM 4486 C C . PHE A 1 552 ? -8.746 10.794 18.607 1.00 79.94 552 PHE A C 1
ATOM 4488 O O . PHE A 1 552 ? -9.390 9.769 18.383 1.00 79.94 552 PHE A O 1
ATOM 4495 N N . THR A 1 553 ? -8.888 11.480 19.745 1.00 85.31 553 THR A N 1
ATOM 4496 C CA . THR A 1 553 ? -9.732 11.026 20.858 1.00 85.31 553 THR A CA 1
ATOM 4497 C C . THR A 1 553 ? -11.099 11.686 20.909 1.00 85.31 553 THR A C 1
ATOM 4499 O O . THR A 1 553 ? -11.935 11.203 21.665 1.00 85.31 553 THR A O 1
ATOM 4502 N N . VAL A 1 554 ? -11.365 12.746 20.138 1.00 86.31 554 VAL A N 1
ATOM 4503 C CA . VAL A 1 554 ? -12.666 13.444 20.159 1.00 86.31 554 VAL A CA 1
ATOM 4504 C C . VAL A 1 554 ? -13.806 12.466 19.866 1.00 86.31 554 VAL A C 1
ATOM 4506 O O . VAL A 1 554 ? -14.698 12.299 20.698 1.00 86.31 554 VAL A O 1
ATOM 4509 N N . SER A 1 555 ? -13.733 11.752 18.741 1.00 86.12 555 SER A N 1
ATOM 4510 C CA . SER A 1 555 ? -14.749 10.761 18.372 1.00 86.12 555 SER A CA 1
ATOM 4511 C C . SER A 1 555 ? -14.766 9.556 19.324 1.00 86.12 555 SER A C 1
ATOM 4513 O O . SER A 1 555 ? -15.836 9.150 19.782 1.00 86.12 555 SER A O 1
ATOM 4515 N N . LEU A 1 556 ? -13.601 9.050 19.751 1.00 90.00 556 LEU A N 1
ATOM 4516 C CA . LEU A 1 556 ? -13.519 7.966 20.745 1.00 90.00 556 LEU A CA 1
ATOM 4517 C C . LEU A 1 556 ? -14.175 8.339 22.083 1.00 90.00 556 LEU A C 1
ATOM 4519 O O . LEU A 1 556 ? -14.847 7.515 22.699 1.00 90.00 556 LEU A O 1
ATOM 4523 N N . ARG A 1 557 ? -14.024 9.590 22.532 1.00 90.62 557 ARG A N 1
ATOM 4524 C CA . ARG A 1 557 ? -14.655 10.102 23.756 1.00 90.62 557 ARG A CA 1
ATOM 4525 C C . ARG A 1 557 ? -16.164 10.214 23.595 1.00 90.62 557 ARG A C 1
ATOM 4527 O O . ARG A 1 557 ? -16.877 9.912 24.546 1.00 90.62 557 ARG A O 1
ATOM 4534 N N . LEU A 1 558 ? -16.662 10.599 22.419 1.00 88.94 558 LEU A N 1
ATOM 4535 C CA . LEU A 1 558 ? -18.101 10.572 22.142 1.00 88.94 558 LEU A CA 1
ATOM 4536 C C . LEU A 1 558 ? -18.646 9.147 22.200 1.00 88.94 558 LEU A C 1
ATOM 4538 O O . LEU A 1 558 ? -19.639 8.919 22.885 1.00 88.94 558 LEU A O 1
ATOM 4542 N N . HIS A 1 559 ? -17.958 8.183 21.587 1.00 88.75 559 HIS A N 1
ATOM 4543 C CA . HIS A 1 559 ? -18.317 6.766 21.675 1.00 88.75 559 HIS A CA 1
ATOM 4544 C C . HIS A 1 559 ? -18.247 6.235 23.114 1.00 88.75 559 HIS A C 1
ATOM 4546 O O . HIS A 1 559 ? -19.120 5.479 23.531 1.00 88.75 559 HIS A O 1
ATOM 4552 N N . LEU A 1 560 ? -17.268 6.669 23.916 1.00 90.50 560 LEU A N 1
ATOM 4553 C CA . LEU A 1 560 ? -17.184 6.324 25.339 1.00 90.50 560 LEU A CA 1
ATOM 4554 C C . LEU A 1 560 ? -18.377 6.876 26.121 1.00 90.50 560 LEU A C 1
ATOM 4556 O O . LEU A 1 560 ? -19.005 6.148 26.882 1.00 90.50 560 LEU A O 1
ATOM 4560 N N . ILE A 1 561 ? -18.714 8.152 25.936 1.00 90.38 561 ILE A N 1
ATOM 4561 C CA . ILE A 1 561 ? -19.863 8.766 26.611 1.00 90.38 561 ILE A CA 1
ATOM 4562 C C . ILE A 1 561 ? -21.157 8.084 26.161 1.00 90.38 561 ILE A C 1
ATOM 4564 O O . ILE A 1 561 ? -22.009 7.783 26.991 1.00 90.38 561 ILE A O 1
ATOM 4568 N N . HIS A 1 562 ? -21.291 7.784 24.871 1.00 87.00 562 HIS A N 1
ATOM 4569 C CA . HIS A 1 562 ? -22.418 7.033 24.326 1.00 87.00 562 HIS A CA 1
ATOM 4570 C C . HIS A 1 562 ? -22.559 5.658 24.996 1.00 87.00 562 HIS A C 1
ATOM 4572 O O . HIS A 1 562 ? -23.629 5.365 25.528 1.00 87.00 562 HIS A O 1
ATOM 4578 N N . ALA A 1 563 ? -21.468 4.896 25.112 1.00 85.00 563 ALA A N 1
ATOM 4579 C CA . ALA A 1 563 ? -21.414 3.609 25.812 1.00 85.00 563 ALA A CA 1
ATOM 4580 C C . ALA A 1 563 ? -21.824 3.691 27.296 1.00 85.00 563 ALA A C 1
ATOM 4582 O O . ALA A 1 563 ? -22.368 2.740 27.850 1.00 85.00 563 ALA A O 1
ATOM 4583 N N . LEU A 1 564 ? -21.547 4.819 27.958 1.00 85.50 564 LEU A N 1
ATOM 4584 C CA . LEU A 1 564 ? -21.890 5.056 29.365 1.00 85.50 564 LEU A CA 1
ATOM 4585 C C . LEU A 1 564 ? -23.335 5.518 29.570 1.00 85.50 564 LEU A C 1
ATOM 4587 O O . LEU A 1 564 ? -23.872 5.400 30.675 1.00 85.50 564 LEU A O 1
ATOM 4591 N N . VAL A 1 565 ? -23.940 6.100 28.536 1.00 82.12 565 VAL A N 1
ATOM 4592 C CA . VAL A 1 565 ? -25.281 6.692 28.579 1.00 82.12 565 VAL A CA 1
ATOM 4593 C C . VAL A 1 565 ? -26.324 5.712 28.063 1.00 82.12 565 VAL A C 1
ATOM 4595 O O . VAL A 1 565 ? -27.449 5.721 28.568 1.00 82.12 565 VAL A O 1
ATOM 4598 N N . GLU A 1 566 ? -25.990 4.851 27.106 1.00 72.50 566 GLU A N 1
ATOM 4599 C CA . GLU A 1 566 ? -26.894 3.816 26.613 1.00 72.50 566 GLU A CA 1
ATOM 4600 C C . GLU A 1 566 ? -26.669 2.473 27.313 1.00 72.50 566 GLU A C 1
ATOM 4602 O O . GLU A 1 566 ? -25.558 1.949 27.297 1.00 72.50 566 GLU A O 1
ATOM 4607 N N . PRO A 1 567 ? -27.714 1.870 27.914 1.00 53.88 567 PRO A N 1
ATOM 4608 C CA . PRO A 1 567 ? -27.655 0.453 28.237 1.00 53.88 567 PRO A CA 1
ATOM 4609 C C . PRO A 1 567 ? -27.587 -0.361 26.932 1.00 53.88 567 PRO A C 1
ATOM 4611 O O . PRO A 1 567 ? -28.103 0.107 25.911 1.00 53.88 567 PRO A O 1
ATOM 4614 N N . PRO A 1 568 ? -27.005 -1.573 26.953 1.00 48.84 568 PRO A N 1
ATOM 4615 C CA . PRO A 1 568 ? -27.008 -2.460 25.794 1.00 48.84 568 PRO A CA 1
ATOM 4616 C C . PRO A 1 568 ? -28.460 -2.699 25.367 1.00 48.84 568 PRO A C 1
ATOM 4618 O O . PRO A 1 568 ? -29.227 -3.331 26.089 1.00 48.84 568 PRO A O 1
ATOM 4621 N N . ASN A 1 569 ? -28.870 -2.126 24.235 1.00 46.69 569 ASN A N 1
ATOM 4622 C CA . ASN A 1 569 ? -30.226 -2.260 23.720 1.00 46.69 569 ASN A CA 1
ATOM 4623 C C . ASN A 1 569 ? -30.205 -2.783 22.283 1.00 46.69 569 ASN A C 1
ATOM 4625 O O . ASN A 1 569 ? -29.419 -2.370 21.433 1.00 46.69 569 ASN A O 1
ATOM 4629 N N . SER A 1 570 ? -31.127 -3.713 22.064 1.00 40.56 570 SER A N 1
ATOM 4630 C CA . SER A 1 570 ? -31.328 -4.670 20.973 1.00 40.56 570 SER A CA 1
ATOM 4631 C C . SER A 1 570 ? -31.529 -4.122 19.549 1.00 40.56 570 SER A C 1
ATOM 4633 O O . SER A 1 570 ? -32.042 -4.834 18.685 1.00 40.56 570 SER A O 1
ATOM 4635 N N . ASP A 1 571 ? -31.188 -2.870 19.254 1.00 39.00 571 ASP A N 1
ATOM 4636 C CA . ASP A 1 571 ? -31.559 -2.265 17.965 1.00 39.00 571 ASP A CA 1
ATOM 4637 C C . ASP A 1 571 ? -30.640 -2.692 16.812 1.00 39.00 571 ASP A C 1
ATOM 4639 O O . ASP A 1 571 ? -31.086 -2.788 15.666 1.00 39.00 571 ASP A O 1
ATOM 4643 N N . LEU A 1 572 ? -29.398 -3.092 17.097 1.00 41.22 572 LEU A N 1
ATOM 4644 C CA . LEU A 1 572 ? -28.523 -3.728 16.103 1.00 41.22 572 LEU A CA 1
ATOM 4645 C C . LEU A 1 572 ? -28.913 -5.187 15.830 1.00 41.22 572 LEU A C 1
ATOM 4647 O O . LEU A 1 572 ? -28.612 -5.697 14.757 1.00 41.22 572 LEU A O 1
ATOM 4651 N N . THR A 1 573 ? -29.701 -5.833 16.698 1.00 39.81 573 THR A N 1
ATOM 4652 C CA . THR A 1 573 ? -30.290 -7.157 16.418 1.00 39.81 573 THR A CA 1
ATOM 4653 C C . THR A 1 573 ? -31.207 -7.124 15.184 1.00 39.81 573 THR A C 1
ATOM 4655 O O . THR A 1 573 ? -31.430 -8.151 14.547 1.00 39.81 573 THR A O 1
ATOM 4658 N N . SER A 1 574 ? -31.694 -5.941 14.781 1.00 37.50 574 SER A N 1
ATOM 4659 C CA . SER A 1 574 ? -32.428 -5.756 13.522 1.00 37.50 574 SER A CA 1
ATOM 4660 C C . SER A 1 574 ? -31.537 -5.774 12.265 1.00 37.50 574 SER A C 1
ATOM 4662 O O . SER A 1 574 ? -32.017 -6.172 11.204 1.00 37.50 574 SER A O 1
ATOM 4664 N N . LEU A 1 575 ? -30.248 -5.423 12.392 1.00 37.31 575 LEU A N 1
ATOM 4665 C CA . LEU A 1 575 ? -29.201 -5.588 11.369 1.00 37.31 575 LEU A CA 1
ATOM 4666 C C . LEU A 1 575 ? -28.620 -7.017 11.365 1.00 37.31 575 LEU A C 1
ATOM 4668 O O . LEU A 1 575 ? -28.181 -7.492 10.323 1.00 37.31 575 LEU A O 1
ATOM 4672 N N . ILE A 1 576 ? -28.679 -7.716 12.505 1.00 42.16 576 ILE A N 1
ATOM 4673 C CA . ILE A 1 576 ? -28.213 -9.102 12.723 1.00 42.16 576 ILE A CA 1
ATOM 4674 C C . ILE A 1 576 ? -29.359 -10.109 12.486 1.00 42.16 576 ILE A C 1
ATOM 4676 O O . ILE A 1 576 ? -29.488 -11.127 13.163 1.00 42.16 576 ILE A O 1
ATOM 4680 N N . LYS A 1 577 ? -30.241 -9.861 11.510 1.00 36.84 577 LYS A N 1
ATOM 4681 C CA . LYS A 1 577 ? -31.147 -10.916 11.027 1.00 36.84 577 LYS A CA 1
ATOM 4682 C C . LYS A 1 577 ? -30.384 -11.825 10.069 1.00 36.84 577 LYS A C 1
ATOM 4684 O O . LYS A 1 577 ? -30.572 -11.761 8.857 1.00 36.84 577 LYS A O 1
ATOM 4689 N N . SER A 1 578 ? -29.508 -12.667 10.613 1.00 39.62 578 SER A N 1
ATOM 4690 C CA . SER A 1 578 ? -29.000 -13.808 9.858 1.00 39.62 578 SER A CA 1
ATOM 4691 C C . SER A 1 578 ? -30.134 -14.829 9.691 1.00 39.62 578 SER A C 1
ATOM 4693 O O . SER A 1 578 ? -30.874 -15.135 10.627 1.00 39.62 578 SER A O 1
ATOM 4695 N N . ASN A 1 579 ? -30.292 -15.357 8.476 1.00 40.91 579 ASN A N 1
ATOM 4696 C CA . ASN A 1 579 ? -31.218 -16.458 8.182 1.00 40.91 579 ASN A CA 1
ATOM 4697 C C . ASN A 1 579 ? -30.628 -17.830 8.571 1.00 40.91 579 ASN A C 1
ATOM 4699 O O . ASN A 1 579 ? -31.159 -18.858 8.158 1.00 40.91 579 ASN A O 1
ATOM 4703 N N . ASP A 1 580 ? -29.515 -17.857 9.312 1.00 38.78 580 ASP A N 1
ATOM 4704 C CA . ASP A 1 580 ? -28.765 -19.072 9.620 1.00 38.78 580 ASP A CA 1
ATOM 4705 C C . ASP A 1 580 ? -29.145 -19.615 11.018 1.00 38.78 580 ASP A C 1
ATOM 4707 O O . ASP A 1 580 ? -28.851 -18.975 12.036 1.00 38.78 580 ASP A O 1
ATOM 4711 N N . PRO A 1 581 ? -29.788 -20.797 11.109 1.00 40.56 581 PRO A N 1
ATOM 4712 C CA . PRO A 1 581 ? -30.178 -21.414 12.378 1.00 40.56 581 PRO A CA 1
ATOM 4713 C C . PRO A 1 581 ? -28.993 -21.703 13.312 1.00 40.56 581 PRO A C 1
ATOM 4715 O O . PRO A 1 581 ? -29.175 -21.767 14.528 1.00 40.56 581 PRO A O 1
ATOM 4718 N N . SER A 1 582 ? -27.775 -21.849 12.777 1.00 39.25 582 SER A N 1
ATOM 4719 C CA . SER A 1 582 ? -26.563 -22.066 13.578 1.00 39.25 582 SER A CA 1
ATOM 4720 C C . SER A 1 582 ? -26.108 -20.800 14.319 1.00 39.25 582 SER A C 1
ATOM 4722 O O . SER A 1 582 ? -25.629 -20.893 15.450 1.00 39.25 582 SER A O 1
ATOM 4724 N N . VAL A 1 583 ? -26.364 -19.619 13.743 1.00 39.91 583 VAL A N 1
ATOM 4725 C CA . VAL A 1 583 ? -26.094 -18.302 14.348 1.00 39.91 583 VAL A CA 1
ATOM 4726 C C . VAL A 1 583 ? -27.114 -17.996 15.442 1.00 39.91 583 VAL A C 1
ATOM 4728 O O . VAL A 1 583 ? -26.742 -17.537 16.519 1.00 39.91 583 VAL A O 1
ATOM 4731 N N . GLN A 1 584 ? -28.388 -18.356 15.246 1.00 40.97 584 GLN A N 1
ATOM 4732 C CA . GLN A 1 584 ? -29.368 -18.312 16.338 1.00 40.97 584 GLN A CA 1
ATOM 4733 C C . GLN A 1 584 ? -29.021 -19.295 17.463 1.00 40.97 584 GLN A C 1
ATOM 4735 O O . GLN A 1 584 ? -29.233 -18.975 18.629 1.00 40.97 584 GLN A O 1
ATOM 4740 N N . ALA A 1 585 ? -28.436 -20.453 17.142 1.00 37.88 585 ALA A N 1
ATOM 4741 C CA . ALA A 1 585 ? -27.981 -21.423 18.133 1.00 37.88 585 ALA A CA 1
ATOM 4742 C C . ALA A 1 585 ? -26.700 -20.990 18.872 1.00 37.88 585 ALA A C 1
ATOM 4744 O O . ALA A 1 585 ? -26.541 -21.350 20.034 1.00 37.88 585 ALA A O 1
ATOM 4745 N N . GLN A 1 586 ? -25.803 -20.204 18.263 1.00 39.44 586 GLN A N 1
ATOM 4746 C CA . GLN A 1 586 ? -24.651 -19.601 18.954 1.00 39.44 586 GLN A CA 1
ATOM 4747 C C . GLN A 1 586 ? -25.054 -18.383 19.800 1.00 39.44 586 GLN A C 1
ATOM 4749 O O . GLN A 1 586 ? -24.648 -18.301 20.958 1.00 39.44 586 GLN A O 1
ATOM 4754 N N . LEU A 1 587 ? -25.961 -17.532 19.306 1.00 40.06 587 LEU A N 1
ATOM 4755 C CA . LEU A 1 587 ? -26.628 -16.487 20.101 1.00 40.06 587 LEU A CA 1
ATOM 4756 C C . LEU A 1 587 ? -27.451 -17.080 21.264 1.00 40.06 587 LEU A C 1
ATOM 4758 O O . LEU A 1 587 ? -27.575 -16.461 22.316 1.00 40.06 587 LEU A O 1
ATOM 4762 N N . ALA A 1 588 ? -27.978 -18.299 21.104 1.00 36.06 588 ALA A N 1
ATOM 4763 C CA . ALA A 1 588 ? -28.646 -19.060 22.160 1.00 36.06 588 ALA A CA 1
ATOM 4764 C C . ALA A 1 588 ? -27.688 -19.893 23.036 1.00 36.06 588 ALA A C 1
ATOM 4766 O O . ALA A 1 588 ? -28.074 -20.274 24.135 1.00 36.06 588 ALA A O 1
ATOM 4767 N N . LYS A 1 589 ? -26.440 -20.150 22.618 1.00 36.28 589 LYS A N 1
ATOM 4768 C CA . LYS A 1 589 ? -25.392 -20.759 23.465 1.00 36.28 589 LYS A CA 1
ATOM 4769 C C . LYS A 1 589 ? -24.646 -19.735 24.324 1.00 36.28 589 LYS A C 1
ATOM 4771 O O . LYS A 1 589 ? -24.104 -20.115 25.352 1.00 36.28 589 LYS A O 1
ATOM 4776 N N . GLY A 1 590 ? -24.722 -18.445 23.985 1.00 35.09 590 GLY A N 1
ATOM 4777 C CA . GLY A 1 590 ? -24.607 -17.348 24.961 1.00 35.09 590 GLY A CA 1
ATOM 4778 C C . GLY A 1 590 ? -25.865 -17.187 25.837 1.00 35.09 590 GLY A C 1
ATOM 4779 O O . GLY A 1 590 ? -25.955 -16.276 26.654 1.00 35.09 590 GLY A O 1
ATOM 4780 N N . GLY A 1 591 ? -26.859 -18.065 25.666 1.00 29.61 591 GLY A N 1
ATOM 4781 C CA . GLY A 1 591 ? -28.197 -17.998 26.245 1.00 29.61 591 GLY A CA 1
ATOM 4782 C C . GLY A 1 591 ? -28.338 -18.536 27.665 1.00 29.61 591 GLY A C 1
ATOM 4783 O O . GLY A 1 591 ? -29.371 -19.121 27.962 1.00 29.61 591 GLY A O 1
ATOM 4784 N N . ASP A 1 592 ? -27.370 -18.248 28.534 1.00 30.58 592 ASP A N 1
ATOM 4785 C CA . ASP A 1 592 ? -27.666 -17.974 29.951 1.00 30.58 592 ASP A CA 1
ATOM 4786 C C . ASP A 1 592 ? -27.706 -16.454 30.243 1.00 30.58 592 ASP A C 1
ATOM 4788 O O . ASP A 1 592 ? -28.054 -16.031 31.342 1.00 30.58 592 ASP A O 1
ATOM 4792 N N . LEU A 1 593 ? -27.445 -15.592 29.246 1.00 37.25 593 LEU A N 1
ATOM 4793 C CA . LEU A 1 593 ? -27.414 -14.126 29.402 1.00 37.25 593 LEU A CA 1
ATOM 4794 C C . LEU A 1 593 ? -28.720 -13.402 29.029 1.00 37.25 593 LEU A C 1
ATOM 4796 O O . LEU A 1 593 ? -28.774 -12.175 29.055 1.00 37.25 593 LEU A O 1
ATOM 4800 N N . ARG A 1 594 ? -29.824 -14.119 28.767 1.00 32.81 594 ARG A N 1
ATOM 4801 C CA . ARG A 1 594 ? -31.165 -13.486 28.690 1.00 32.81 594 ARG A CA 1
ATOM 4802 C C . ARG A 1 594 ? -31.701 -13.030 30.054 1.00 32.81 594 ARG A C 1
ATOM 4804 O O . ARG A 1 594 ? -32.756 -12.405 30.115 1.00 32.81 594 ARG A O 1
ATOM 4811 N N . ALA A 1 595 ? -30.963 -13.295 31.128 1.00 28.59 595 ALA A N 1
ATOM 4812 C CA . ALA A 1 595 ? -31.240 -12.821 32.471 1.00 28.59 595 ALA A CA 1
ATOM 4813 C C . ALA A 1 595 ? -30.059 -11.997 32.989 1.00 28.59 595 ALA A C 1
ATOM 4815 O O . ALA A 1 595 ? -29.375 -12.435 33.899 1.00 28.59 595 ALA A O 1
ATOM 4816 N N . ASN A 1 596 ? -29.787 -10.834 32.391 1.00 29.61 596 ASN A N 1
ATOM 4817 C CA . ASN A 1 596 ? -29.223 -9.687 33.105 1.00 29.61 596 ASN A CA 1
ATOM 4818 C C . ASN A 1 596 ? -29.278 -8.441 32.212 1.00 29.61 596 ASN A C 1
ATOM 4820 O O . ASN A 1 596 ? -28.343 -8.122 31.487 1.00 29.61 596 ASN A O 1
ATOM 4824 N N . ASN A 1 597 ? -30.358 -7.667 32.356 1.00 34.84 597 ASN A N 1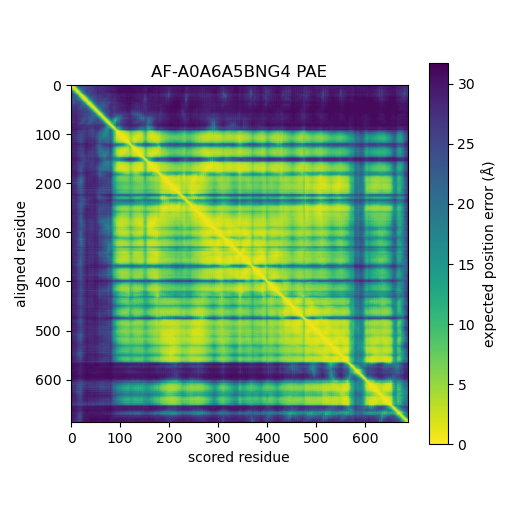
ATOM 4825 C CA . ASN A 1 597 ? -30.341 -6.217 32.130 1.00 34.84 597 ASN A CA 1
ATOM 4826 C C . ASN A 1 597 ? -29.445 -5.546 33.193 1.00 34.84 597 ASN A C 1
ATOM 4828 O O . ASN A 1 597 ? -29.889 -4.659 33.923 1.00 34.84 597 ASN A O 1
ATOM 4832 N N . SER A 1 598 ? -28.216 -6.025 33.377 1.00 35.62 598 SER A N 1
ATOM 4833 C CA . SER A 1 598 ? -27.299 -5.449 34.342 1.00 35.62 598 SER A CA 1
ATOM 4834 C C . SER A 1 598 ? -26.659 -4.234 33.695 1.00 35.62 598 SER A C 1
ATOM 4836 O O . SER A 1 598 ? -25.814 -4.350 32.807 1.00 35.62 598 SER A O 1
ATOM 4838 N N . THR A 1 599 ? -27.051 -3.060 34.180 1.00 41.03 599 THR A N 1
ATOM 4839 C CA . THR A 1 599 ? -26.164 -1.901 34.295 1.00 41.03 599 THR A CA 1
ATOM 4840 C C . THR A 1 599 ? -24.740 -2.387 34.608 1.00 41.03 599 THR A C 1
ATOM 4842 O O . THR A 1 599 ? -24.613 -3.316 35.413 1.00 41.03 599 THR A O 1
ATOM 4845 N N . PRO A 1 600 ? -23.679 -1.800 34.017 1.00 44.09 600 PRO A N 1
ATOM 4846 C CA . PRO A 1 600 ? -22.301 -2.170 34.336 1.00 44.09 600 PRO A CA 1
ATOM 4847 C C . PRO A 1 600 ? -22.143 -2.324 35.852 1.00 44.09 600 PRO A C 1
ATOM 4849 O O . PRO A 1 600 ? -22.490 -1.407 36.600 1.00 44.09 600 PRO A O 1
ATOM 4852 N N . SER A 1 601 ? -21.680 -3.487 36.327 1.00 45.12 601 SER A N 1
ATOM 4853 C CA . SER A 1 601 ? -21.659 -3.825 37.764 1.00 45.12 601 SER A CA 1
ATOM 4854 C C . SER A 1 601 ? -20.789 -2.876 38.599 1.00 45.12 601 SER A C 1
ATOM 4856 O O . SER A 1 601 ? -20.842 -2.890 39.828 1.00 45.12 601 SER A O 1
ATOM 4858 N N . LYS A 1 602 ? -20.001 -2.024 37.933 1.00 61.81 602 LYS A N 1
ATOM 4859 C CA . LYS A 1 602 ? -19.355 -0.837 38.484 1.00 61.81 602 LYS A CA 1
ATOM 4860 C C . LYS A 1 602 ? -19.635 0.357 37.577 1.00 61.81 602 LYS A C 1
ATOM 4862 O O . LYS A 1 602 ? -19.400 0.292 36.373 1.00 61.81 602 LYS A O 1
ATOM 4867 N N . LEU A 1 603 ? -20.087 1.456 38.177 1.00 64.75 603 LEU A N 1
ATOM 4868 C CA . LEU A 1 603 ? -20.111 2.753 37.510 1.00 64.75 603 LEU A CA 1
ATOM 4869 C C . LEU A 1 603 ? -18.686 3.130 37.107 1.00 64.75 603 LEU A C 1
ATOM 4871 O O . LEU A 1 603 ? -17.738 2.950 37.874 1.00 64.75 603 LEU A O 1
ATOM 4875 N N . TYR A 1 604 ? -18.550 3.657 35.898 1.00 72.19 604 TYR A N 1
ATOM 4876 C CA . TYR A 1 604 ? -17.270 4.068 35.337 1.00 72.19 604 TYR A CA 1
ATOM 4877 C C . TYR A 1 604 ? -16.691 5.283 36.072 1.00 72.19 604 TYR A C 1
ATOM 4879 O O . TYR A 1 604 ? -15.479 5.406 36.236 1.00 72.19 604 TYR A O 1
ATOM 4887 N N . HIS A 1 605 ? -17.566 6.174 36.543 1.00 75.31 605 HIS A N 1
ATOM 4888 C CA . HIS A 1 605 ? -17.189 7.334 37.335 1.00 75.31 605 HIS A CA 1
ATOM 4889 C C . HIS A 1 605 ? -18.261 7.648 38.384 1.00 75.31 605 HIS A C 1
ATOM 4891 O O . HIS A 1 605 ? -19.451 7.650 38.082 1.00 75.31 605 HIS A O 1
ATOM 4897 N N . GLY A 1 606 ? -17.826 7.989 39.599 1.00 74.56 606 GLY A N 1
ATOM 4898 C CA . GLY A 1 606 ? -18.718 8.315 40.713 1.00 74.56 606 GLY A CA 1
ATOM 4899 C C . GLY A 1 606 ? -19.294 7.088 41.424 1.00 74.56 606 GLY A C 1
ATOM 4900 O O . GLY A 1 606 ? -19.025 5.941 41.071 1.00 74.56 606 GLY A O 1
ATOM 4901 N N . LYS A 1 607 ? -20.069 7.345 42.477 1.00 79.94 607 LYS A N 1
ATOM 4902 C CA . LYS A 1 607 ? -20.772 6.341 43.289 1.00 79.94 607 LYS A CA 1
ATOM 4903 C C . LYS A 1 607 ? -22.225 6.147 42.857 1.00 79.94 607 LYS A C 1
ATOM 4905 O O . LYS A 1 607 ? -22.853 5.181 43.281 1.00 79.94 607 LYS A O 1
ATOM 4910 N N . THR A 1 608 ? -22.766 7.055 42.041 1.00 83.06 608 THR A N 1
ATOM 4911 C CA . THR A 1 608 ? -24.164 7.036 41.587 1.00 83.06 608 THR A CA 1
ATOM 4912 C C . THR A 1 608 ? -24.278 7.239 40.073 1.00 83.06 608 THR A C 1
ATOM 4914 O O . THR A 1 608 ? -23.434 7.891 39.461 1.00 83.06 608 THR A O 1
ATOM 4917 N N . GLU A 1 609 ? -25.341 6.707 39.455 1.00 80.81 609 GLU A N 1
ATOM 4918 C CA . GLU A 1 609 ? -25.624 6.904 38.018 1.00 80.81 609 GLU A CA 1
ATOM 4919 C C . GLU A 1 609 ? -25.703 8.399 37.669 1.00 80.81 609 GLU A C 1
ATOM 4921 O O . GLU A 1 609 ? -25.217 8.841 36.630 1.00 80.81 609 GLU A O 1
ATOM 4926 N N . ARG A 1 610 ? -26.244 9.205 38.587 1.00 83.44 610 ARG A N 1
ATOM 4927 C CA . ARG A 1 610 ? -26.304 10.659 38.446 1.00 83.44 610 ARG A CA 1
ATOM 4928 C C . ARG A 1 610 ? -24.917 11.301 38.387 1.00 83.44 610 ARG A C 1
ATOM 4930 O O . ARG A 1 610 ? -24.694 12.132 37.515 1.00 83.44 610 ARG A O 1
ATOM 4937 N N . GLU A 1 611 ? -23.988 10.906 39.258 1.00 85.38 611 GLU A N 1
ATOM 4938 C CA . GLU A 1 611 ? -22.601 11.397 39.217 1.00 85.38 611 GLU A CA 1
ATOM 4939 C C . GLU A 1 611 ? -21.896 11.018 37.904 1.00 85.38 611 GLU A C 1
ATOM 4941 O O . GLU A 1 611 ? -21.156 11.831 37.347 1.00 85.38 611 GLU A O 1
ATOM 4946 N N . GLN A 1 612 ? -22.158 9.819 37.369 1.00 86.62 612 GLN A N 1
ATOM 4947 C CA . GLN A 1 612 ? -21.643 9.402 36.060 1.00 86.62 612 GLN A CA 1
ATOM 4948 C C . GLN A 1 612 ? -22.215 10.265 34.925 1.00 86.62 612 GLN A C 1
ATOM 4950 O O . GLN A 1 612 ? -21.475 10.702 34.043 1.00 86.62 612 GLN A O 1
ATOM 4955 N N . LEU A 1 613 ? -23.520 10.542 34.942 1.00 88.44 613 LEU A N 1
ATOM 4956 C CA . LEU A 1 613 ? -24.175 11.389 33.941 1.00 88.44 613 LEU A CA 1
ATOM 4957 C C . LEU A 1 613 ? -23.716 12.853 34.028 1.00 88.44 613 LEU A C 1
ATOM 4959 O O . LEU A 1 613 ? -23.528 13.503 32.999 1.00 88.44 613 LEU A O 1
ATOM 4963 N N . GLU A 1 614 ? -23.488 13.377 35.233 1.00 89.44 614 GLU A N 1
ATOM 4964 C CA . GLU A 1 614 ? -22.918 14.714 35.439 1.00 89.44 614 GLU A CA 1
ATOM 4965 C C . GLU A 1 614 ? -21.472 14.793 34.930 1.00 89.44 614 GLU A C 1
ATOM 4967 O O . GLU A 1 614 ? -21.094 15.784 34.295 1.00 89.44 614 GLU A O 1
ATOM 4972 N N . TRP A 1 615 ? -20.680 13.731 35.116 1.00 93.00 615 TRP A N 1
ATOM 4973 C CA . TRP A 1 615 ? -19.361 13.607 34.493 1.00 93.00 615 TRP A CA 1
ATOM 4974 C C . TRP A 1 615 ? -19.456 13.597 32.960 1.00 93.00 615 TRP A C 1
ATOM 4976 O O . TRP A 1 615 ? -18.766 14.382 32.311 1.00 93.00 615 TRP A O 1
ATOM 4986 N N . CYS A 1 616 ? -20.368 12.807 32.381 1.00 92.00 616 CYS A N 1
ATOM 4987 C CA . CYS A 1 616 ? -20.603 12.758 30.931 1.00 92.00 616 CYS A CA 1
ATOM 4988 C C . CYS A 1 616 ? -20.951 14.142 30.367 1.00 92.00 616 CYS A C 1
ATOM 4990 O O . CYS A 1 616 ? -20.369 14.582 29.378 1.00 92.00 616 CYS A O 1
ATOM 4992 N N . ARG A 1 617 ? -21.858 14.870 31.031 1.00 93.31 617 ARG A N 1
ATOM 4993 C CA . ARG A 1 617 ? -22.228 16.245 30.663 1.00 93.31 617 ARG A CA 1
ATOM 4994 C C . ARG A 1 617 ? -21.022 17.184 30.690 1.00 93.31 617 ARG A C 1
ATOM 4996 O O . ARG A 1 617 ? -20.855 17.997 29.783 1.00 93.31 617 ARG A O 1
ATOM 5003 N N . LYS A 1 618 ? -20.176 17.080 31.719 1.00 93.19 618 LYS A N 1
ATOM 5004 C CA . LYS A 1 618 ? -18.961 17.894 31.845 1.00 93.19 618 LYS A CA 1
ATOM 5005 C C . LYS A 1 618 ? -17.959 17.593 30.730 1.00 93.19 618 LYS A C 1
ATOM 5007 O O . LYS A 1 618 ? -17.377 18.530 30.193 1.00 93.19 618 LYS A O 1
ATOM 5012 N N . GLU A 1 619 ? -17.765 16.326 30.376 1.00 91.44 619 GLU A N 1
ATOM 5013 C CA . GLU A 1 619 ? -16.883 15.945 29.268 1.00 91.44 619 GLU A CA 1
ATOM 5014 C C . GLU A 1 619 ? -17.424 16.407 27.909 1.00 91.44 619 GLU A C 1
ATOM 5016 O O . GLU A 1 619 ? -16.651 16.945 27.123 1.00 91.44 619 GLU A O 1
ATOM 5021 N N . LEU A 1 620 ? -18.734 16.310 27.652 1.00 91.81 620 LEU A N 1
ATOM 5022 C CA . LEU A 1 620 ? -19.339 16.858 26.428 1.00 91.81 620 LEU A CA 1
ATOM 5023 C C . LEU A 1 620 ? -19.105 18.366 26.294 1.00 91.81 620 LEU A C 1
ATOM 5025 O O . LEU A 1 620 ? -18.709 18.830 25.228 1.00 91.81 620 LEU A O 1
ATOM 5029 N N . ASN A 1 621 ? -19.290 19.125 27.379 1.00 91.94 621 ASN A N 1
ATOM 5030 C CA . ASN A 1 621 ? -19.012 20.561 27.363 1.00 91.94 621 ASN A CA 1
ATOM 5031 C C . ASN A 1 621 ? -17.533 20.839 27.068 1.00 91.94 621 ASN A C 1
ATOM 5033 O O . ASN A 1 621 ? -17.239 21.684 26.235 1.00 91.94 621 ASN A O 1
ATOM 5037 N N . LYS A 1 622 ? -16.599 20.083 27.666 1.00 91.31 622 LYS A N 1
ATOM 5038 C CA . LYS A 1 622 ? -15.166 20.218 27.352 1.00 91.31 622 LYS A CA 1
ATOM 5039 C C . LYS A 1 622 ? -14.855 19.924 25.886 1.00 91.31 622 LYS A C 1
ATOM 5041 O O . LYS A 1 622 ? -14.008 20.608 25.319 1.00 91.31 622 LYS A O 1
ATOM 5046 N N . LEU A 1 623 ? -15.487 18.904 25.299 1.00 88.81 623 LEU A N 1
ATOM 5047 C CA . LEU A 1 623 ? -15.312 18.575 23.884 1.00 88.81 623 LEU A CA 1
ATOM 5048 C C . LEU A 1 623 ? -15.775 19.734 23.003 1.00 88.81 623 LEU A C 1
ATOM 5050 O O . LEU A 1 623 ? -15.033 20.146 22.122 1.00 88.81 623 LEU A O 1
ATOM 5054 N N . MET A 1 624 ? -16.944 20.310 23.284 1.00 88.06 624 MET A N 1
ATOM 5055 C CA . MET A 1 624 ? -17.430 21.479 22.552 1.00 88.06 624 MET A CA 1
ATOM 5056 C C . MET A 1 624 ? -16.527 22.703 22.755 1.00 88.06 624 MET A C 1
ATOM 5058 O O . MET A 1 624 ? -16.130 23.331 21.785 1.00 88.06 624 MET A O 1
ATOM 5062 N N . ASP A 1 625 ? -16.132 23.009 23.992 1.00 87.94 625 ASP A N 1
ATOM 5063 C CA . ASP A 1 625 ? -15.320 24.193 24.303 1.00 87.94 625 ASP A CA 1
ATOM 5064 C C . ASP A 1 625 ? -13.929 24.152 23.650 1.00 87.94 625 ASP A C 1
ATOM 5066 O O . ASP A 1 625 ? -13.373 25.195 23.308 1.00 87.94 625 ASP A O 1
ATOM 5070 N N . ARG A 1 626 ? -13.339 22.958 23.505 1.00 86.88 626 ARG A N 1
ATOM 5071 C CA . ARG A 1 626 ? -11.974 22.781 22.978 1.00 86.88 626 ARG A CA 1
ATOM 5072 C C . ARG A 1 626 ? -11.921 22.433 21.497 1.00 86.88 626 ARG A C 1
ATOM 5074 O O . ARG A 1 626 ? -10.942 22.776 20.847 1.00 86.88 626 ARG A O 1
ATOM 5081 N N . HIS A 1 627 ? -12.949 21.757 20.988 1.00 84.25 627 HIS A N 1
ATOM 5082 C CA . HIS A 1 627 ? -12.949 21.127 19.665 1.00 84.25 627 HIS A CA 1
ATOM 5083 C C . HIS A 1 627 ? -14.179 21.510 18.830 1.00 84.25 627 HIS A C 1
ATOM 5085 O O . HIS A 1 627 ? -14.544 20.773 17.918 1.00 84.25 627 HIS A O 1
ATOM 5091 N N . ALA A 1 628 ? -14.819 22.655 19.115 1.00 81.12 628 ALA A N 1
ATOM 5092 C CA . ALA A 1 628 ? -15.968 23.160 18.351 1.00 81.12 628 ALA A CA 1
ATOM 5093 C C . ALA A 1 628 ? -15.702 23.164 16.842 1.00 81.12 628 ALA A C 1
ATOM 5095 O O . ALA A 1 628 ? -16.504 22.635 16.084 1.00 81.12 628 ALA A O 1
ATOM 5096 N N . GLU A 1 629 ? -14.546 23.686 16.418 1.00 77.69 629 GLU A N 1
ATOM 5097 C CA . GLU A 1 629 ? -14.179 23.745 14.999 1.00 77.69 629 GLU A CA 1
ATOM 5098 C C . GLU A 1 629 ? -14.153 22.352 14.354 1.00 77.69 629 GLU A C 1
ATOM 5100 O O . GLU A 1 629 ? -14.640 22.184 13.244 1.00 77.69 629 GLU A O 1
ATOM 5105 N N . TRP A 1 630 ? -13.653 21.336 15.060 1.00 71.94 630 TRP A N 1
ATOM 5106 C CA . TRP A 1 630 ? -13.571 19.966 14.546 1.00 71.94 630 TRP A CA 1
ATOM 5107 C C . TRP A 1 630 ? -14.942 19.296 14.497 1.00 71.94 630 TRP A C 1
ATOM 5109 O O . TRP A 1 630 ? -15.272 18.634 13.517 1.00 71.94 630 TRP A O 1
ATOM 5119 N N . LEU A 1 631 ? -15.753 19.485 15.542 1.00 77.44 631 LEU A N 1
ATOM 5120 C CA . LEU A 1 631 ? -17.116 18.963 15.594 1.00 77.44 631 LEU A CA 1
ATOM 5121 C C . LEU A 1 631 ? -17.988 19.592 14.507 1.00 77.44 631 LEU A C 1
ATOM 5123 O O . LEU A 1 631 ? -18.772 18.886 13.896 1.00 77.44 631 LEU A O 1
ATOM 5127 N N . GLU A 1 632 ? -17.850 20.892 14.250 1.00 76.25 632 GLU A N 1
ATOM 5128 C CA . GLU A 1 632 ? -18.629 21.616 13.237 1.00 76.25 632 GLU A CA 1
ATOM 5129 C C . GLU A 1 632 ? -18.172 21.344 11.795 1.00 76.25 632 GLU A C 1
ATOM 5131 O O . GLU A 1 632 ? -18.914 21.643 10.862 1.00 76.25 632 GLU A O 1
ATOM 5136 N N . MET A 1 633 ? -16.974 20.786 11.591 1.00 71.75 633 MET A N 1
ATOM 5137 C CA . MET A 1 633 ? -16.471 20.410 10.263 1.00 71.75 633 MET A CA 1
ATOM 5138 C C . MET A 1 633 ? -17.025 19.072 9.747 1.00 71.75 633 MET A C 1
ATOM 5140 O O . MET A 1 633 ? -16.975 18.833 8.541 1.00 71.75 633 MET A O 1
ATOM 5144 N N . ASP A 1 634 ? -17.551 18.208 10.621 1.00 72.94 634 ASP A N 1
ATOM 5145 C CA . ASP A 1 634 ? -18.162 16.925 10.254 1.00 72.94 634 ASP A CA 1
ATOM 5146 C C . ASP A 1 634 ? -19.620 16.878 10.728 1.00 72.94 634 ASP A C 1
ATOM 5148 O O . ASP A 1 634 ? -19.904 16.634 11.902 1.00 72.94 634 ASP A O 1
ATOM 5152 N N . ASP A 1 635 ? -20.557 17.068 9.794 1.00 74.81 635 ASP A N 1
ATOM 5153 C CA . ASP A 1 635 ? -22.000 17.060 10.067 1.00 74.81 635 ASP A CA 1
ATOM 5154 C C . ASP A 1 635 ? -22.456 15.791 10.806 1.00 74.81 635 ASP A C 1
ATOM 5156 O O . ASP A 1 635 ? -23.307 15.856 11.698 1.00 74.81 635 ASP A O 1
ATOM 5160 N N . ALA A 1 636 ? -21.904 14.623 10.465 1.00 74.00 636 ALA A N 1
ATOM 5161 C CA . ALA A 1 636 ? -22.301 13.365 11.089 1.00 74.00 636 ALA A CA 1
ATOM 5162 C C . ALA A 1 636 ? -21.801 13.285 12.536 1.00 74.00 636 ALA A C 1
ATOM 5164 O O . ALA A 1 636 ? -22.562 12.896 13.428 1.00 74.00 636 ALA A O 1
ATOM 5165 N N . LEU A 1 637 ? -20.558 13.708 12.779 1.00 78.88 637 LEU A N 1
ATOM 5166 C CA . LEU A 1 637 ? -19.981 13.775 14.121 1.00 78.88 637 LEU A CA 1
ATOM 5167 C C . LEU A 1 637 ? -20.693 14.825 14.987 1.00 78.88 637 LEU A C 1
ATOM 5169 O O . LEU A 1 637 ? -20.988 14.563 16.156 1.00 78.88 637 LEU A O 1
ATOM 5173 N N . TYR A 1 638 ? -21.048 15.978 14.414 1.00 83.44 638 TYR A N 1
ATOM 5174 C CA . TYR A 1 638 ? -21.836 17.010 15.087 1.00 83.44 638 TYR A CA 1
ATOM 5175 C C . TYR A 1 638 ? -23.222 16.503 15.483 1.00 83.44 638 TYR A C 1
ATOM 5177 O O . TYR A 1 638 ? -23.661 16.678 16.624 1.00 83.44 638 TYR A O 1
ATOM 5185 N N . HIS A 1 639 ? -23.922 15.846 14.556 1.00 82.62 639 HIS A N 1
ATOM 5186 C CA . HIS A 1 639 ? -25.222 15.247 14.836 1.00 82.62 639 HIS A CA 1
ATOM 5187 C C . HIS A 1 639 ? -25.126 14.190 15.937 1.00 82.62 639 HIS A C 1
ATOM 5189 O O . HIS A 1 639 ? -25.962 14.186 16.844 1.00 82.62 639 HIS A O 1
ATOM 5195 N N . PHE A 1 640 ? -24.085 13.355 15.909 1.00 84.50 640 PHE A N 1
ATOM 5196 C CA . PHE A 1 640 ? -23.833 12.368 16.954 1.00 84.50 640 PHE A CA 1
ATOM 5197 C C . PHE A 1 640 ? -23.586 13.026 18.318 1.00 84.50 640 PHE A C 1
ATOM 5199 O O . PHE A 1 640 ? -24.213 12.646 19.309 1.00 84.50 640 PHE A O 1
ATOM 5206 N N . TYR A 1 641 ? -22.772 14.085 18.369 1.00 88.88 641 TYR A N 1
ATOM 5207 C CA . TYR A 1 641 ? -22.578 14.888 19.577 1.00 88.88 641 TYR A CA 1
ATOM 5208 C C . TYR A 1 641 ? -23.906 15.427 20.132 1.00 88.88 641 TYR A C 1
ATOM 5210 O O . TYR A 1 641 ? -24.191 15.266 21.323 1.00 88.88 641 TYR A O 1
ATOM 5218 N N . GLN A 1 642 ? -24.736 16.050 19.287 1.00 87.50 642 GLN A N 1
ATOM 5219 C CA . GLN A 1 642 ? -26.012 16.627 19.725 1.00 87.50 642 GLN A CA 1
ATOM 5220 C C . GLN A 1 642 ? -26.968 15.555 20.243 1.00 87.50 642 GLN A C 1
ATOM 5222 O O . GLN A 1 642 ? -27.665 15.769 21.237 1.00 87.50 642 GLN A O 1
ATOM 5227 N N . GLU A 1 643 ? -26.988 14.384 19.612 1.00 86.56 643 GLU A N 1
ATOM 5228 C CA . GLU A 1 643 ? -27.801 13.264 20.066 1.00 86.56 643 GLU A CA 1
ATOM 5229 C C . GLU A 1 643 ? -27.377 12.774 21.453 1.00 86.56 643 GLU A C 1
ATOM 5231 O O . GLU A 1 643 ? -28.224 12.656 22.345 1.00 86.56 643 GLU A O 1
ATOM 5236 N N . ILE A 1 644 ? -26.078 12.541 21.669 1.00 87.69 644 ILE A N 1
ATOM 5237 C CA . ILE A 1 644 ? -25.554 12.113 22.973 1.00 87.69 644 ILE A CA 1
ATOM 5238 C C . ILE A 1 644 ? -25.849 13.180 24.029 1.00 87.69 644 ILE A C 1
ATOM 5240 O O . ILE A 1 644 ? -26.330 12.859 25.119 1.00 87.69 644 ILE A O 1
ATOM 5244 N N . ARG A 1 645 ? -25.626 14.458 23.708 1.00 90.62 645 ARG A N 1
ATOM 5245 C CA . ARG A 1 645 ? -25.916 15.581 24.608 1.00 90.62 645 ARG A CA 1
ATOM 5246 C C . ARG A 1 645 ? -27.379 15.607 25.027 1.00 90.62 645 ARG A C 1
ATOM 5248 O O . ARG A 1 645 ? -27.669 15.711 26.219 1.00 90.62 645 ARG A O 1
ATOM 5255 N N . ASN A 1 646 ? -28.295 15.465 24.075 1.00 87.88 646 ASN A N 1
ATOM 5256 C CA . ASN A 1 646 ? -29.725 15.419 24.359 1.00 87.88 646 ASN A CA 1
ATOM 5257 C C . ASN A 1 646 ? -30.082 14.221 25.249 1.00 87.88 646 ASN A C 1
ATOM 5259 O O . ASN A 1 646 ? -30.840 14.382 26.206 1.00 87.88 646 ASN A O 1
ATOM 5263 N N . LYS A 1 647 ? -29.491 13.045 25.000 1.00 86.06 647 LYS A N 1
ATOM 5264 C CA . LYS A 1 647 ? -29.689 11.841 25.825 1.00 86.06 647 LYS A CA 1
ATOM 5265 C C . LYS A 1 647 ? -29.205 12.035 27.264 1.00 86.06 647 LYS A C 1
ATOM 5267 O O . LYS A 1 647 ? -29.939 11.702 28.196 1.00 86.06 647 LYS A O 1
ATOM 5272 N N . VAL A 1 648 ? -28.019 12.613 27.459 1.00 87.75 648 VAL A N 1
ATOM 5273 C CA . VAL A 1 648 ? -27.472 12.931 28.791 1.00 87.75 648 VAL A CA 1
ATOM 5274 C C . VAL A 1 648 ? -28.387 13.902 29.538 1.00 87.75 648 VAL A C 1
ATOM 5276 O O . VAL A 1 648 ? -28.781 13.632 30.673 1.00 87.75 648 VAL A O 1
ATOM 5279 N N . GLU A 1 649 ? -28.775 15.007 28.899 1.00 87.81 649 GLU A N 1
ATOM 5280 C CA . GLU A 1 649 ? -29.646 16.024 29.501 1.00 87.81 649 GLU A CA 1
ATOM 5281 C C . GLU A 1 649 ? -31.039 15.471 29.833 1.00 87.81 649 GLU A C 1
ATOM 5283 O O . GLU A 1 649 ? -31.601 15.788 30.882 1.00 87.81 649 GLU A O 1
ATOM 5288 N N . MET A 1 650 ? -31.598 14.606 28.982 1.00 84.62 650 MET A N 1
ATOM 5289 C CA . MET A 1 650 ? -32.860 13.920 29.263 1.00 84.62 650 MET A CA 1
ATOM 5290 C C . MET A 1 650 ? -32.754 12.998 30.478 1.00 84.62 650 MET A C 1
ATOM 5292 O O . MET A 1 650 ? -33.596 13.085 31.374 1.00 84.62 650 MET A O 1
ATOM 5296 N N . LYS A 1 651 ? -31.723 12.144 30.549 1.00 83.25 651 LYS A N 1
ATOM 5297 C CA . LYS A 1 651 ? -31.532 11.225 31.683 1.00 83.25 651 LYS A CA 1
ATOM 5298 C C . LYS A 1 651 ? -31.318 11.965 33.004 1.00 83.25 651 LYS A C 1
ATOM 5300 O O . LYS A 1 651 ? -31.891 11.565 34.015 1.00 83.25 651 LYS A O 1
ATOM 5305 N N . LEU A 1 652 ? -30.583 13.079 32.984 1.00 84.75 652 LEU A N 1
ATOM 5306 C CA . LEU A 1 652 ? -30.407 13.950 34.153 1.00 84.75 652 LEU A CA 1
ATOM 5307 C C . LEU A 1 652 ? -31.718 14.606 34.616 1.00 84.75 652 LEU A C 1
ATOM 5309 O O . LEU A 1 652 ? -31.886 14.842 35.812 1.00 84.75 652 LEU A O 1
ATOM 5313 N N . LYS A 1 653 ? -32.647 14.897 33.694 1.00 82.81 653 LYS A N 1
ATOM 5314 C CA . LYS A 1 653 ? -33.938 15.539 33.999 1.00 82.81 653 LYS A CA 1
ATOM 5315 C C . LYS A 1 653 ? -35.048 14.564 34.401 1.00 82.81 653 LYS A C 1
ATOM 5317 O O . LYS A 1 653 ? -35.915 14.962 35.172 1.00 82.81 653 LYS A O 1
ATOM 5322 N N . GLN A 1 654 ? -35.075 13.337 33.868 1.00 62.09 654 GLN A N 1
ATOM 5323 C CA . GLN A 1 654 ? -36.278 12.487 33.914 1.00 62.09 654 GLN A CA 1
ATOM 5324 C C . GLN A 1 654 ? -36.258 11.282 34.860 1.00 62.09 654 GLN A C 1
ATOM 5326 O O . GLN A 1 654 ? -37.325 10.716 35.059 1.00 62.09 654 GLN A O 1
ATOM 5331 N N . GLY A 1 655 ? -35.141 10.865 35.463 1.00 54.94 655 GLY A N 1
ATOM 5332 C CA . GLY A 1 655 ? -35.164 9.676 36.332 1.00 54.94 655 GLY A CA 1
ATOM 5333 C C . GLY A 1 655 ? -35.726 8.427 35.618 1.00 54.94 655 GLY A C 1
ATOM 5334 O O . GLY A 1 655 ? -36.825 7.963 35.909 1.00 54.94 655 GLY A O 1
ATOM 5335 N N . ASN A 1 656 ? -34.955 7.881 34.673 1.00 48.00 656 ASN A N 1
ATOM 5336 C CA . ASN A 1 656 ? -35.099 6.530 34.101 1.00 48.00 656 ASN A CA 1
ATOM 5337 C C . ASN A 1 656 ? -36.387 6.147 33.334 1.00 48.00 656 ASN A C 1
ATOM 5339 O O . ASN A 1 656 ? -36.752 4.972 33.324 1.00 48.00 656 ASN A O 1
ATOM 5343 N N . LYS A 1 657 ? -37.028 7.048 32.574 1.00 37.97 657 LYS A N 1
ATOM 5344 C CA . LYS A 1 657 ? -37.984 6.619 31.523 1.00 37.97 657 LYS A CA 1
ATOM 5345 C C . LYS A 1 657 ? -37.666 7.217 30.151 1.00 37.97 657 LYS A C 1
ATOM 5347 O O . LYS A 1 657 ? -37.939 8.382 29.897 1.00 37.97 657 LYS A O 1
ATOM 5352 N N . MET A 1 658 ? -37.100 6.390 29.268 1.00 41.97 658 MET A N 1
ATOM 5353 C CA . MET A 1 658 ? -36.870 6.700 27.849 1.00 41.97 658 MET A CA 1
ATOM 5354 C C . MET A 1 658 ? -38.095 6.327 26.991 1.00 41.97 658 MET A C 1
ATOM 5356 O O . MET A 1 658 ? -38.665 5.256 27.205 1.00 41.97 658 MET A O 1
ATOM 5360 N N . PRO A 1 659 ? -38.462 7.123 25.970 1.00 35.03 659 PRO A N 1
ATOM 5361 C CA . PRO A 1 659 ? -39.286 6.659 24.862 1.00 35.03 659 PRO A CA 1
ATOM 5362 C C . PRO A 1 659 ? -38.407 6.005 23.783 1.00 35.03 659 PRO A C 1
ATOM 5364 O O . PRO A 1 659 ? -37.474 6.622 23.274 1.00 35.03 659 PRO A O 1
ATOM 5367 N N . GLN A 1 660 ? -38.723 4.759 23.422 1.00 36.91 660 GLN A N 1
ATOM 5368 C CA . GLN A 1 660 ? -38.117 4.046 22.296 1.00 36.91 660 GLN A CA 1
ATOM 5369 C C . GLN A 1 660 ? -38.736 4.521 20.974 1.00 36.91 660 GLN A C 1
ATOM 5371 O O . GLN A 1 660 ? -39.947 4.415 20.771 1.00 36.91 660 GLN A O 1
ATOM 5376 N N . LYS A 1 661 ? -37.906 5.000 20.046 1.00 28.59 661 LYS A N 1
ATOM 5377 C CA . LYS A 1 661 ? -38.236 5.018 18.616 1.00 28.59 661 LYS A CA 1
ATOM 5378 C C . LYS A 1 661 ? -36.980 4.652 17.816 1.00 28.59 661 LYS A C 1
ATOM 5380 O O . LYS A 1 661 ? -35.924 5.202 18.119 1.00 28.59 661 LYS A O 1
ATOM 5385 N N . PRO A 1 662 ? -37.080 3.748 16.826 1.00 30.08 662 PRO A N 1
ATOM 5386 C CA . PRO A 1 662 ? -35.918 3.212 16.139 1.00 30.08 662 PRO A CA 1
ATOM 5387 C C . PRO A 1 662 ? -35.405 4.211 15.101 1.00 30.08 662 PRO A C 1
ATOM 5389 O O . PRO A 1 662 ? -36.123 4.618 14.186 1.00 30.08 662 PRO A O 1
ATOM 5392 N N . THR A 1 663 ? -34.134 4.563 15.223 1.00 33.22 663 THR A N 1
ATOM 5393 C CA . THR A 1 663 ? -33.328 5.192 14.177 1.00 33.22 663 THR A CA 1
ATOM 5394 C C . THR A 1 663 ? -32.068 4.358 14.035 1.00 33.22 663 THR A C 1
ATOM 5396 O O . THR A 1 663 ? -31.515 3.913 15.036 1.00 33.22 663 THR A O 1
ATOM 5399 N N . VAL A 1 664 ? -31.622 4.131 12.796 1.00 36.38 664 VAL A N 1
ATOM 5400 C CA . VAL A 1 664 ? -30.303 3.538 12.508 1.00 36.38 664 VAL A CA 1
ATOM 5401 C C . VAL A 1 664 ? -29.263 4.180 13.441 1.00 36.38 664 VAL A C 1
ATOM 5403 O O . VAL A 1 664 ? -29.266 5.414 13.487 1.00 36.38 664 VAL A O 1
ATOM 5406 N N . PRO A 1 665 ? -28.417 3.418 14.171 1.00 50.53 665 PRO A N 1
ATOM 5407 C CA . PRO A 1 665 ? -27.564 3.990 15.208 1.00 50.53 665 PRO A CA 1
ATOM 5408 C C . PRO A 1 665 ? -26.701 5.099 14.613 1.00 50.53 665 PRO A C 1
ATOM 5410 O O . PRO A 1 665 ? -25.884 4.855 13.723 1.00 50.53 665 PRO A O 1
ATOM 5413 N N . SER A 1 666 ? -26.915 6.329 15.068 1.00 48.38 666 SER A N 1
ATOM 5414 C CA . SER A 1 666 ? -26.150 7.504 14.645 1.00 48.38 666 SER A CA 1
ATOM 5415 C C . SER A 1 666 ? -24.654 7.329 14.873 1.00 48.38 666 SER A C 1
ATOM 5417 O O . SER A 1 666 ? -23.883 7.789 14.042 1.00 48.38 666 SER A O 1
ATOM 5419 N N . ALA A 1 667 ? -24.266 6.578 15.910 1.00 47.31 667 ALA A N 1
ATOM 5420 C CA . ALA A 1 667 ? -22.893 6.153 16.175 1.00 47.31 667 ALA A CA 1
ATOM 5421 C C . ALA A 1 667 ? -22.261 5.468 14.953 1.00 47.31 667 ALA A C 1
ATOM 5423 O O . ALA A 1 667 ? -21.224 5.890 14.465 1.00 47.31 667 ALA A O 1
ATOM 5424 N N . LEU A 1 668 ? -22.950 4.484 14.367 1.00 49.94 668 LEU A N 1
ATOM 5425 C CA . LEU A 1 668 ? -22.427 3.703 13.243 1.00 49.94 668 LEU A CA 1
ATOM 5426 C C . LEU A 1 668 ? -22.406 4.519 11.936 1.00 49.94 668 LEU A C 1
ATOM 5428 O O . LEU A 1 668 ? -21.544 4.315 11.088 1.00 49.94 668 LEU A O 1
ATOM 5432 N N . LYS A 1 669 ? -23.326 5.483 11.780 1.00 51.06 669 LYS A N 1
ATOM 5433 C CA . LYS A 1 669 ? -23.281 6.469 10.683 1.00 51.06 669 LYS A CA 1
ATOM 5434 C C . LYS A 1 669 ? -22.175 7.512 10.862 1.00 51.06 669 LYS A C 1
ATOM 5436 O O . LYS A 1 669 ? -21.657 7.981 9.856 1.00 51.06 669 LYS A O 1
ATOM 5441 N N . ALA A 1 670 ? -21.841 7.874 12.099 1.00 46.41 670 ALA A N 1
ATOM 5442 C CA . ALA A 1 670 ? -20.746 8.782 12.419 1.00 46.41 670 ALA A CA 1
ATOM 5443 C C . ALA A 1 670 ? -19.388 8.104 12.199 1.00 46.41 670 ALA A C 1
ATOM 5445 O O . ALA A 1 670 ? -18.542 8.689 11.536 1.00 46.41 670 ALA A O 1
ATOM 5446 N N . SER A 1 671 ? -19.218 6.844 12.621 1.00 46.34 671 SER A N 1
ATOM 5447 C CA . SER A 1 671 ? -17.997 6.068 12.342 1.00 46.34 671 SER A CA 1
ATOM 5448 C C . SER A 1 671 ? -17.796 5.793 10.849 1.00 46.34 671 SER A C 1
ATOM 5450 O O . SER A 1 671 ? -16.673 5.72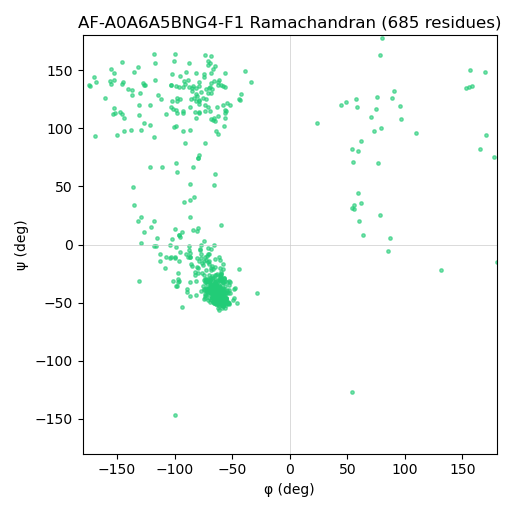9 10.375 1.00 46.34 671 SER A O 1
ATOM 5452 N N . MET A 1 672 ? -18.880 5.640 10.076 1.00 44.81 672 MET A N 1
ATOM 5453 C CA . MET A 1 672 ? -18.811 5.461 8.616 1.00 44.81 672 MET A CA 1
ATOM 5454 C C . MET A 1 672 ? -18.933 6.779 7.824 1.00 44.81 672 MET A C 1
ATOM 5456 O O . MET A 1 672 ? -19.138 6.738 6.607 1.00 44.81 672 MET A O 1
ATOM 5460 N N . SER A 1 673 ? -18.865 7.945 8.479 1.00 37.47 673 SER A N 1
ATOM 5461 C CA . SER A 1 673 ? -18.974 9.243 7.804 1.00 37.47 673 SER A CA 1
ATOM 5462 C C . SER A 1 673 ? -17.702 9.577 7.002 1.00 37.47 673 SER A C 1
ATOM 5464 O O . SER A 1 673 ? -16.638 8.983 7.171 1.00 37.47 673 SER A O 1
ATOM 5466 N N . LYS A 1 674 ? -17.812 10.546 6.083 1.00 38.09 674 LYS A N 1
ATOM 5467 C CA . LYS A 1 674 ? -16.771 10.926 5.109 1.00 38.09 674 LYS A CA 1
ATOM 5468 C C . LYS A 1 674 ? -15.444 11.416 5.719 1.00 38.09 674 LYS A C 1
ATOM 5470 O O . LYS A 1 674 ? -14.473 11.523 4.971 1.00 38.09 674 LYS A O 1
ATOM 5475 N N . SER A 1 675 ? -15.367 11.726 7.016 1.00 34.12 675 SER A N 1
ATOM 5476 C CA . SER A 1 675 ? -14.209 12.427 7.597 1.00 34.12 675 SER A CA 1
ATOM 5477 C C . SER A 1 675 ? -12.926 11.596 7.686 1.00 34.12 675 SER A C 1
ATOM 5479 O O . SER A 1 675 ? -11.841 12.169 7.767 1.00 34.12 675 SER A O 1
ATOM 5481 N N . LEU A 1 676 ? -13.001 10.270 7.540 1.00 33.69 676 LEU A N 1
ATOM 5482 C CA . LEU A 1 676 ? -11.814 9.416 7.392 1.00 33.69 676 LEU A CA 1
ATOM 5483 C C . LEU A 1 676 ? -11.194 9.458 5.980 1.00 33.69 676 LEU A C 1
ATOM 5485 O O . LEU A 1 676 ? -10.109 8.918 5.778 1.00 33.69 676 LEU A O 1
ATOM 5489 N N . LEU A 1 677 ? -11.853 10.101 5.005 1.00 33.44 677 LEU A N 1
ATOM 5490 C CA . LEU A 1 677 ? -11.462 10.087 3.587 1.00 33.44 677 LEU A CA 1
ATOM 5491 C C . LEU A 1 677 ? -11.107 11.460 3.001 1.00 33.44 677 LEU A C 1
ATOM 5493 O O . LEU A 1 677 ? -10.719 11.530 1.837 1.00 33.44 677 LEU A O 1
ATOM 5497 N N . THR A 1 678 ? -11.195 12.553 3.763 1.00 25.95 678 THR A N 1
ATOM 5498 C CA . THR A 1 678 ? -10.887 13.893 3.239 1.00 25.95 678 THR A CA 1
ATOM 5499 C C . THR A 1 678 ? -9.901 14.637 4.130 1.00 25.95 678 THR A C 1
ATOM 5501 O O . THR A 1 678 ? -10.289 15.284 5.102 1.00 25.95 678 THR A O 1
ATOM 5504 N N . LYS A 1 679 ? -8.617 14.620 3.755 1.00 27.28 679 LYS A N 1
ATOM 5505 C CA . LYS A 1 679 ? -7.735 15.752 4.052 1.00 27.28 679 LYS A CA 1
ATOM 5506 C C . LYS A 1 679 ? -7.967 16.840 3.001 1.00 27.28 679 LYS A C 1
ATOM 5508 O O . LYS A 1 679 ? -7.922 16.573 1.808 1.00 27.28 679 LYS A O 1
ATOM 5513 N N . SER A 1 680 ? -8.193 18.048 3.515 1.00 28.20 680 SER A N 1
ATOM 5514 C CA . SER A 1 680 ? -7.962 19.351 2.882 1.00 28.20 680 SER A CA 1
ATOM 5515 C C . SER A 1 680 ? -8.595 19.619 1.511 1.00 28.20 680 SER A C 1
ATOM 5517 O O . SER A 1 680 ? -7.912 19.674 0.495 1.00 28.20 680 SER A O 1
ATOM 5519 N N . SER A 1 681 ? -9.868 19.998 1.509 1.00 27.94 681 SER A N 1
ATOM 5520 C CA . SER A 1 681 ? -10.343 21.030 0.584 1.00 27.94 681 SER A CA 1
ATOM 5521 C C . SER A 1 681 ? -11.499 21.776 1.242 1.00 27.94 681 SER A C 1
ATOM 5523 O O . SER A 1 681 ? -12.615 21.277 1.250 1.00 27.94 681 SER A O 1
ATOM 5525 N N . ASP A 1 682 ? -11.190 22.898 1.899 1.00 29.30 682 ASP A N 1
ATOM 5526 C CA . ASP A 1 682 ? -12.021 24.114 1.929 1.00 29.30 682 ASP A CA 1
ATOM 5527 C C . ASP A 1 682 ? -11.570 25.061 3.050 1.00 29.30 682 ASP A C 1
ATOM 5529 O O . ASP A 1 682 ? -12.182 25.189 4.110 1.00 29.30 682 ASP A O 1
ATOM 5533 N N . LYS A 1 683 ? -10.526 25.852 2.770 1.00 28.27 683 LYS A N 1
ATOM 5534 C CA . LYS A 1 683 ? -10.472 27.216 3.312 1.00 28.27 683 LYS A CA 1
ATOM 5535 C C . LYS A 1 683 ? -11.376 28.099 2.455 1.00 28.27 683 LYS A C 1
ATOM 5537 O O . LYS A 1 683 ? -10.915 28.896 1.646 1.00 28.27 683 LYS A O 1
ATOM 5542 N N . LYS A 1 684 ? -12.683 27.988 2.676 1.00 31.17 684 LYS A N 1
ATOM 5543 C CA . LYS A 1 684 ? -13.638 29.051 2.354 1.00 31.17 684 LYS A CA 1
ATOM 5544 C C . LYS A 1 684 ? -14.317 29.511 3.630 1.00 31.17 684 LYS A C 1
ATOM 5546 O O . LYS A 1 684 ? -15.374 29.016 3.993 1.00 31.17 684 LYS A O 1
ATOM 5551 N N . LYS A 1 685 ? -13.753 30.545 4.250 1.00 26.81 685 LYS A N 1
ATOM 5552 C CA . LYS A 1 685 ? -14.558 31.587 4.893 1.00 26.81 685 LYS A CA 1
ATOM 5553 C C . LYS A 1 685 ? -13.942 32.943 4.566 1.00 26.81 685 LYS A C 1
ATOM 5555 O O . LYS A 1 685 ? -12.988 33.375 5.199 1.00 26.81 685 LYS A O 1
ATOM 5560 N N . ASN A 1 686 ? -14.527 33.600 3.565 1.00 28.12 686 ASN A N 1
ATOM 5561 C CA . ASN A 1 686 ? -14.599 35.054 3.559 1.00 28.12 686 ASN A CA 1
ATOM 5562 C C . ASN A 1 686 ? -15.437 35.475 4.770 1.00 28.12 686 ASN A C 1
ATOM 5564 O O . ASN A 1 686 ? -16.623 35.141 4.839 1.00 28.12 686 ASN A O 1
ATOM 5568 N N . LYS A 1 687 ? -14.824 36.224 5.679 1.00 28.56 687 LYS A N 1
ATOM 5569 C CA . LYS A 1 687 ? -15.365 37.485 6.186 1.00 28.56 687 LYS A CA 1
ATOM 5570 C C . LYS A 1 687 ? -14.220 38.374 6.632 1.00 28.56 687 LYS A C 1
ATOM 5572 O O . LYS A 1 687 ? -13.358 37.864 7.377 1.00 28.56 687 LYS A O 1
#

Foldseek 3Di:
DDDDDDDDDDDDDDDDDDDDPDDDDDDDDDDDDDDDDDDDDDDDDDDDDDDDDDDDDDDPDPDDDDDDDDFDDDDDDDDDDDDDDDPPPPGPTVVLVVLVVLLVVLVVLVVVLVVVVLVVDPQDPVSLVSLVCSLVSLVVQLVVLCVVPPNDLPDRDLSSLVSLLSSLLSNLLCLFQVSDDFDFPLLAVLVVLLLCCVPPPVLVVVLVCVVCVVVVNQCCLLVPVDPVDDHDDDPPRVPCVPSVNVSRSVLSSCLLVPFPQNVLLRRLVRSLVSSLVSLVSNLSSDVVSDCVSCPLSNLVSLLCNCLQCLVPQDPVSLVSSVVVLVVCVVPCCVVQQQPWDQDSNQRFIARSVLSSLQSVLSSLVSPDPDPVSLVSSVVSLVVSCVSPVLPLSSLVSDPDPDLVSNLVSLVSNQVSSCPRSVDPHPLSGAAACSLVSNLVSLLVVLLPDPDLVSSLVSLVVSLVSLVSPSVGSHHSDDLVSLQSNLVSCVSNLNNVVSVVSLVSSVSVVSRHDLLSVLLSLLVVLVVCLQLQNLVVNLVSLVSCLVSDDPVSNLLSLLSNLVSLLDQSDNQCVVSNPDPDVVVVVVSCVVVVPVPDSDDPPDRPDDPDSLRSLVVSLVVLVVSCVPPVVVLVVFPLSVVSSVVSNVSSVCCNPPPDDDDDDDDDPSSVSSSSGCPSPDDDDDPDDDD